Protein 1SFK (pdb70)

B-factor: mean 66.4, std 10.7, range [40.98, 167.98]

InterPro domains:
  IPR000069 Envelope glycoprotein M, flavivirus [PF01004] (218-290)
  IPR000208 RNA-directed RNA polymerase, fingers/palm subdomains, flavivirus [PF00972] (2781-3233)
  IPR000336 Flavivirus/Alphavirus glycoprotein, immunoglobulin-like domain superfamily [G3DSA:2.60.40.350] (588-696)
  IPR000404 Flavivirus non-structural protein NS4A [PF01350] (2130-2271)
  IPR000487 Non-structural protein NS2B, flavivirus [PF01002] (1380-1499)
  IPR000487 Non-structural protein NS2B, flavivirus [PS51527] (1375-1506)
  IPR000752 Flavivirus non-structural protein NS2A [PF01005] (1155-1308)
  IPR001122 Capsid protein C, flavivirus [PF01003] (6-122)
  IPR001157 Non-structural protein NS1, flavivirus [PF00948] (794-1143)
  IPR001528 Flavivirus non-structural protein NS4B [PF01349] (2274-2519)
  IPR001650 Helicase, C-terminal domain-like [PS51194] (1853-2018)
  IPR001650 Helicase, C-terminal domain-like [SM00490] (1875-1971)
  IPR001850 Non-structural protein NS3, peptidase S7, flavivirus [PF00949] (1523-1672)
  IPR001850 Non-structural protein NS3, peptidase S7, flavivirus [PS51528] (1506-1683)
  IPR002535 Flavivirus polyprotein propeptide [PF01570] (133-214)
  IPR002877 Ribosomal RNA methyltransferase, FtsJ domain [PF01728] (2583-2752)
  IPR007094 RNA-directed RNA polymerase, catalytic domain [PS50507] (3058-3210)
  IPR009003 Peptidase S1, PA clan [SSF50494] (1510-1676)
  IPR011492 Non-structural protein NS3-like, DEAD-box helicase, flavivirus [PF07652] (1690-1836)
  IPR011998 Envelope glycoprotein E, central and dimerisation domain, flavivirus [PF00869] (293-589)

Nearest PDB structures (foldseek):
  1sfk-assembly1_A  TM=1.014E+00  e=2.640E-11  Kunjin virus (STRAIN MRM61C)
  1sfk-assembly2_H  TM=1.017E+00  e=3.476E-07  Kunjin virus (STRAIN MRM61C)
  6vg5-assembly1_A-2  TM=9.474E-01  e=3.104E-04  dengue virus type 2
  6vso-assembly3_F  TM=9.307E-01  e=4.345E-04  dengue virus type 2
  5z0v-assembly2_C  TM=9.403E-01  e=5.316E-04  Escherichia coli BL21(DE3)

Structure (mmCIF, N/CA/C/O backbone):
data_1SFK
#
_entry.id   1SFK
#
_cell.length_a   85.655
_cell.length_b   85.655
_cell.length_c   214.384
_cell.angle_alpha   90.00
_cell.angle_beta   90.00
_cell.angle_gamma   90.00
#
_symmetry.space_group_name_H-M   'I 41'
#
loop_
_entity.id
_entity.type
_entity.pdbx_description
1 polymer 'Core protein'
2 non-polymer 'CALCIUM ION'
3 non-polymer 'CHLORIDE ION'
4 non-polymer 'PHOSPHATE ION'
5 non-polymer 'TETRAETHYLENE GLYCOL'
6 water water
#
loop_
_atom_site.group_PDB
_atom_site.id
_atom_site.type_symbol
_atom_site.label_atom_id
_atom_site.label_alt_id
_atom_site.label_comp_id
_atom_site.label_asym_id
_atom_site.label_entity_id
_atom_site.label_seq_id
_atom_site.pdbx_PDB_ins_code
_atom_site.Cartn_x
_atom_site.Cartn_y
_atom_site.Cartn_z
_atom_site.occupancy
_atom_site.B_iso_or_equiv
_atom_site.auth_seq_id
_atom_site.auth_comp_id
_atom_site.auth_asym_id
_atom_site.auth_atom_id
_atom_site.pdbx_PDB_model_num
ATOM 1 N N . LEU A 1 3 ? -8.413 51.760 72.777 1.00 67.53 24 LEU A N 1
ATOM 2 C CA . LEU A 1 3 ? -7.495 52.458 73.734 1.00 67.50 24 LEU A CA 1
ATOM 3 C C . LEU A 1 3 ? -6.024 52.534 73.278 1.00 67.20 24 LEU A C 1
ATOM 4 O O . LEU A 1 3 ? -5.488 51.608 72.650 1.00 67.18 24 LEU A O 1
ATOM 9 N N . SER A 1 4 ? -5.396 53.667 73.601 1.00 66.65 25 SER A N 1
ATOM 10 C CA . SER A 1 4 ? -3.957 53.872 73.441 1.00 65.62 25 SER A CA 1
ATOM 11 C C . SER A 1 4 ? -3.164 52.953 74.379 1.00 64.95 25 SER A C 1
ATOM 12 O O . SER A 1 4 ? -1.957 52.738 74.152 1.00 64.67 25 SER A O 1
ATOM 15 N N . LEU A 1 5 ? -3.837 52.428 75.422 1.00 63.62 26 LEU A N 1
ATOM 16 C CA . LEU A 1 5 ? -3.256 51.397 76.265 1.00 62.40 26 LEU A CA 1
ATOM 17 C C . LEU A 1 5 ? -3.143 50.125 75.459 1.00 62.18 26 LEU A C 1
ATOM 18 O O . LEU A 1 5 ? -2.061 49.547 75.370 1.00 62.29 26 LEU A O 1
ATOM 23 N N . THR A 1 6 ? -4.244 49.696 74.848 1.00 61.72 27 THR A N 1
ATOM 24 C CA . THR A 1 6 ? -4.175 48.599 73.881 1.00 61.30 27 THR A CA 1
ATOM 25 C C . THR A 1 6 ? -3.007 48.839 72.902 1.00 61.25 27 THR A C 1
ATOM 26 O O . THR A 1 6 ? -2.197 47.947 72.675 1.00 61.11 27 THR A O 1
ATOM 30 N N . GLY A 1 7 ? -2.903 50.062 72.377 1.00 61.44 28 GLY A N 1
ATOM 31 C CA . GLY A 1 7 ? -1.823 50.467 71.484 1.00 61.40 28 GLY A CA 1
ATOM 32 C C . GLY A 1 7 ? -0.423 50.632 72.075 1.00 61.57 28 GLY A C 1
ATOM 33 O O . GLY A 1 7 ? 0.565 50.488 71.343 1.00 61.38 28 GLY A O 1
ATOM 34 N N . LEU A 1 8 ? -0.309 50.961 73.367 1.00 61.67 29 LEU A N 1
ATOM 35 C CA . LEU A 1 8 ? 1.015 50.991 73.998 1.00 62.00 29 LEU A CA 1
ATOM 36 C C . LEU A 1 8 ? 1.522 49.554 73.988 1.00 62.33 29 LEU A C 1
ATOM 37 O O . LEU A 1 8 ? 2.481 49.236 73.282 1.00 62.39 29 LEU A O 1
ATOM 42 N N . LYS A 1 9 ? 0.834 48.686 74.731 1.00 62.64 30 LYS A N 1
ATOM 43 C CA . LYS A 1 9 ? 1.215 47.284 74.872 1.00 62.78 30 LYS A CA 1
ATOM 44 C C . LYS A 1 9 ? 1.646 46.686 73.543 1.00 63.09 30 LYS A C 1
ATOM 45 O O . LYS A 1 9 ? 2.663 45.999 73.479 1.00 63.20 30 LYS A O 1
ATOM 51 N N . ARG A 1 10 ? 0.887 46.972 72.485 1.00 63.45 31 ARG A N 1
ATOM 52 C CA . ARG A 1 10 ? 1.199 46.438 71.164 1.00 63.89 31 ARG A CA 1
ATOM 53 C C . ARG A 1 10 ? 2.630 46.788 70.749 1.00 64.25 31 ARG A C 1
ATOM 54 O O . ARG A 1 10 ? 3.456 45.892 70.460 1.00 64.02 31 ARG A O 1
ATOM 62 N N . ALA A 1 11 ? 2.900 48.096 70.739 1.00 64.45 32 ALA A N 1
ATOM 63 C CA . ALA A 1 11 ? 4.247 48.637 70.577 1.00 64.64 32 ALA A CA 1
ATOM 64 C C . ALA A 1 11 ? 5.289 47.857 71.391 1.00 64.50 32 ALA A C 1
ATOM 65 O O . ALA A 1 11 ? 6.347 47.501 70.875 1.00 64.53 32 ALA A O 1
ATOM 67 N N . MET A 1 12 ? 4.972 47.605 72.646 1.00 64.30 33 MET A N 1
ATOM 68 C CA . MET A 1 12 ? 5.940 46.978 73.553 1.00 64.76 33 MET A CA 1
ATOM 69 C C . MET A 1 12 ? 6.266 45.518 73.202 1.00 64.44 33 MET A C 1
ATOM 70 O O . MET A 1 12 ? 7.423 45.088 73.329 1.00 64.63 33 MET A O 1
ATOM 75 N N . LEU A 1 13 ? 5.264 44.757 72.762 1.00 63.65 34 LEU A N 1
ATOM 76 C CA . LEU A 1 13 ? 5.511 43.381 72.343 1.00 62.63 34 LEU A CA 1
ATOM 77 C C . LEU A 1 13 ? 6.242 43.450 71.019 1.00 62.36 34 LEU A C 1
ATOM 78 O O . LEU A 1 13 ? 7.237 42.763 70.808 1.00 61.87 34 LEU A O 1
ATOM 83 N N . SER A 1 14 ? 5.738 44.333 70.156 1.00 62.26 35 SER A N 1
ATOM 84 C CA . SER A 1 14 ? 6.274 44.569 68.819 1.00 62.02 35 SER A CA 1
ATOM 85 C C . SER A 1 14 ? 7.768 44.901 68.781 1.00 61.84 35 SER A C 1
ATOM 86 O O . SER A 1 14 ? 8.444 44.592 67.801 1.00 61.44 35 SER A O 1
ATOM 89 N N . LEU A 1 15 ? 8.281 45.524 69.838 1.00 62.08 36 LEU A N 1
ATOM 90 C CA . LEU A 1 15 ? 9.708 45.813 69.909 1.00 62.35 36 LEU A CA 1
ATOM 91 C C . LEU A 1 15 ? 10.479 44.730 70.645 1.00 63.09 36 LEU A C 1
ATOM 92 O O . LEU A 1 15 ? 11.703 44.664 70.550 1.00 62.77 36 LEU A O 1
ATOM 97 N N . ILE A 1 16 ? 9.751 43.870 71.358 1.00 64.28 37 ILE A N 1
ATOM 98 C CA . ILE A 1 16 ? 10.360 42.718 72.028 1.00 65.49 37 ILE A CA 1
ATOM 99 C C . ILE A 1 16 ? 10.639 41.615 70.997 1.00 66.34 37 ILE A C 1
ATOM 100 O O . ILE A 1 16 ? 11.806 41.284 70.744 1.00 66.30 37 ILE A O 1
ATOM 105 N N . ASP A 1 17 ? 9.574 41.059 70.416 1.00 67.55 38 ASP A N 1
ATOM 106 C CA . ASP A 1 17 ? 9.688 40.263 69.199 1.00 68.92 38 ASP A CA 1
ATOM 107 C C . ASP A 1 17 ? 9.511 41.222 68.051 1.00 70.49 38 ASP A C 1
ATOM 108 O O . ASP A 1 17 ? 8.912 42.273 68.213 1.00 71.13 38 ASP A O 1
ATOM 113 N N . GLY A 1 18 ? 10.032 40.890 66.886 1.00 72.28 39 GLY A N 1
ATOM 114 C CA . GLY A 1 18 ? 9.848 41.770 65.753 1.00 74.48 39 GLY A CA 1
ATOM 115 C C . GLY A 1 18 ? 8.471 41.557 65.185 1.00 76.05 39 GLY A C 1
ATOM 116 O O . GLY A 1 18 ? 8.159 42.059 64.119 1.00 76.18 39 GLY A O 1
ATOM 117 N N . ARG A 1 19 ? 7.631 40.806 65.881 1.00 78.54 40 ARG A N 1
ATOM 118 C CA . ARG A 1 19 ? 6.398 40.446 65.225 1.00 79.19 40 ARG A CA 1
ATOM 119 C C . ARG A 1 19 ? 5.262 41.449 65.433 1.00 77.99 40 ARG A C 1
ATOM 120 O O . ARG A 1 19 ? 5.463 42.511 66.036 1.00 79.52 40 ARG A O 1
ATOM 128 N N . GLY A 1 20 ? 4.087 41.150 64.888 1.00 74.75 41 GLY A N 1
ATOM 129 C CA . GLY A 1 20 ? 2.995 42.099 64.947 1.00 70.69 41 GLY A CA 1
ATOM 130 C C . GLY A 1 20 ? 2.853 42.936 63.685 1.00 68.31 41 GLY A C 1
ATOM 131 O O . GLY A 1 20 ? 3.647 42.765 62.766 1.00 67.66 41 GLY A O 1
ATOM 132 N N . PRO A 1 21 ? 1.865 43.843 63.638 1.00 66.76 42 PRO A N 1
ATOM 133 C CA . PRO A 1 21 ? 1.449 44.502 62.399 1.00 65.74 42 PRO A CA 1
ATOM 134 C C . PRO A 1 21 ? 2.568 45.188 61.645 1.00 65.26 42 PRO A C 1
ATOM 135 O O . PRO A 1 21 ? 3.339 45.966 62.200 1.00 64.60 42 PRO A O 1
ATOM 139 N N . THR A 1 22 ? 2.619 44.890 60.354 1.00 65.16 43 THR A N 1
ATOM 140 C CA . THR A 1 22 ? 3.625 45.423 59.444 1.00 65.06 43 THR A CA 1
ATOM 141 C C . THR A 1 22 ? 3.834 46.925 59.642 1.00 64.88 43 THR A C 1
ATOM 142 O O . THR A 1 22 ? 4.964 47.383 59.848 1.00 64.89 43 THR A O 1
ATOM 146 N N . ARG A 1 23 ? 2.738 47.677 59.623 1.00 64.80 44 ARG A N 1
ATOM 147 C CA . ARG A 1 23 ? 2.836 49.132 59.682 1.00 65.06 44 ARG A CA 1
ATOM 148 C C . ARG A 1 23 ? 3.274 49.637 61.066 1.00 64.90 44 ARG A C 1
ATOM 149 O O . ARG A 1 23 ? 4.006 50.618 61.185 1.00 64.78 44 ARG A O 1
ATOM 157 N N . PHE A 1 24 ? 2.817 48.960 62.103 1.00 64.86 45 PHE A N 1
ATOM 158 C CA . PHE A 1 24 ? 3.242 49.261 63.453 1.00 64.82 45 PHE A CA 1
ATOM 159 C C . PHE A 1 24 ? 4.783 49.113 63.619 1.00 65.00 45 PHE A C 1
ATOM 160 O O . PHE A 1 24 ? 5.428 50.023 64.163 1.00 64.89 45 PHE A O 1
ATOM 168 N N . VAL A 1 25 ? 5.358 47.985 63.148 1.00 64.75 46 VAL A N 1
ATOM 169 C CA . VAL A 1 25 ? 6.811 47.760 63.198 1.00 64.49 46 VAL A CA 1
ATOM 170 C C . VAL A 1 25 ? 7.561 48.821 62.398 1.00 64.68 46 VAL A C 1
ATOM 171 O O . VAL A 1 25 ? 8.619 49.316 62.823 1.00 64.89 46 VAL A O 1
ATOM 175 N N . LEU A 1 26 ? 7.020 49.156 61.230 1.00 64.57 47 LEU A N 1
ATOM 176 C CA . LEU A 1 26 ? 7.544 50.269 60.438 1.00 64.45 47 LEU A CA 1
ATOM 177 C C . LEU A 1 26 ? 7.388 51.626 61.166 1.00 64.42 47 LEU A C 1
ATOM 178 O O . LEU A 1 26 ? 8.338 52.399 61.240 1.00 64.40 47 LEU A O 1
ATOM 183 N N . ALA A 1 27 ? 6.218 51.897 61.735 1.00 64.46 48 ALA A N 1
ATOM 184 C CA . ALA A 1 27 ? 6.030 53.110 62.545 1.00 64.66 48 ALA A CA 1
ATOM 185 C C . ALA A 1 27 ? 7.099 53.199 63.642 1.00 64.86 48 ALA A C 1
ATOM 186 O O . ALA A 1 27 ? 7.710 54.260 63.857 1.00 65.01 48 ALA A O 1
ATOM 188 N N . LEU A 1 28 ? 7.316 52.069 64.319 1.00 64.88 49 LEU A N 1
ATOM 189 C CA . LEU A 1 28 ? 8.334 51.932 65.364 1.00 64.73 49 LEU A CA 1
ATOM 190 C C . LEU A 1 28 ? 9.712 52.300 64.806 1.00 64.74 49 LEU A C 1
ATOM 191 O O . LEU A 1 28 ? 10.461 53.081 65.398 1.00 64.62 49 LEU A O 1
ATOM 196 N N . LEU A 1 29 ? 10.028 51.732 63.649 1.00 64.64 50 LEU A N 1
ATOM 197 C CA . LEU A 1 29 ? 11.289 52.008 63.011 1.00 64.80 50 LEU A CA 1
ATOM 198 C C . LEU A 1 29 ? 11.466 53.500 62.733 1.00 64.91 50 LEU A C 1
ATOM 199 O O . LEU A 1 29 ? 12.516 54.068 63.053 1.00 65.04 50 LEU A O 1
ATOM 204 N N . ALA A 1 30 ? 10.444 54.128 62.150 1.00 64.92 51 ALA A N 1
ATOM 205 C CA . ALA A 1 30 ? 10.459 55.573 61.888 1.00 64.74 51 ALA A CA 1
ATOM 206 C C . ALA A 1 30 ? 10.732 56.332 63.182 1.00 64.76 51 ALA A C 1
ATOM 207 O O . ALA A 1 30 ? 11.577 57.227 63.195 1.00 64.93 51 ALA A O 1
ATOM 209 N N . PHE A 1 31 ? 10.047 55.952 64.266 1.00 64.53 52 PHE A N 1
ATOM 210 C CA . PHE A 1 31 ? 10.223 56.625 65.549 1.00 64.38 52 PHE A CA 1
ATOM 211 C C . PHE A 1 31 ? 11.618 56.411 66.108 1.00 64.34 52 PHE A C 1
ATOM 212 O O . PHE A 1 31 ? 12.173 57.300 66.738 1.00 64.25 52 PHE A O 1
ATOM 220 N N . PHE A 1 32 ? 12.175 55.230 65.880 1.00 64.51 53 PHE A N 1
ATOM 221 C CA . PHE A 1 32 ? 13.516 54.918 66.360 1.00 64.74 53 PHE A CA 1
ATOM 222 C C . PHE A 1 32 ? 14.562 55.704 65.579 1.00 64.77 53 PHE A C 1
ATOM 223 O O . PHE A 1 32 ? 15.698 55.860 66.019 1.00 64.83 53 PHE A O 1
ATOM 231 N N . ARG A 1 33 ? 14.158 56.205 64.416 1.00 64.72 54 ARG A N 1
ATOM 232 C CA . ARG A 1 33 ? 15.015 57.029 63.582 1.00 64.69 54 ARG A CA 1
ATOM 233 C C . ARG A 1 33 ? 14.806 58.514 63.909 1.00 64.42 54 ARG A C 1
ATOM 234 O O . ARG A 1 33 ? 15.774 59.277 63.984 1.00 64.35 54 ARG A O 1
ATOM 242 N N . PHE A 1 34 ? 13.545 58.914 64.108 1.00 64.34 55 PHE A N 1
ATOM 243 C CA . PHE A 1 34 ? 13.196 60.304 64.444 1.00 64.19 55 PHE A CA 1
ATOM 244 C C . PHE A 1 34 ? 13.932 60.732 65.700 1.00 64.58 55 PHE A C 1
ATOM 245 O O . PHE A 1 34 ? 14.643 61.743 65.707 1.00 64.68 55 PHE A O 1
ATOM 253 N N . THR A 1 35 ? 13.711 59.963 66.768 1.00 64.86 56 THR A N 1
ATOM 254 C CA . THR A 1 35 ? 14.527 59.977 67.971 1.00 64.85 56 THR A CA 1
ATOM 255 C C . THR A 1 35 ? 15.813 59.255 67.620 1.00 64.99 56 THR A C 1
ATOM 256 O O . THR A 1 35 ? 15.776 58.216 66.956 1.00 65.29 56 THR A O 1
ATOM 260 N N . ALA A 1 36 ? 16.950 59.789 68.053 1.00 64.85 57 ALA A N 1
ATOM 261 C CA . ALA A 1 36 ? 18.236 59.176 67.720 1.00 64.62 57 ALA A CA 1
ATOM 262 C C . ALA A 1 36 ? 18.488 57.914 68.536 1.00 64.63 57 ALA A C 1
ATOM 263 O O . ALA A 1 36 ? 19.451 57.850 69.281 1.00 64.89 57 ALA A O 1
ATOM 265 N N . ILE A 1 37 ? 17.618 56.916 68.389 1.00 64.62 58 ILE A N 1
ATOM 266 C CA . ILE A 1 37 ? 17.711 55.669 69.159 1.00 64.56 58 ILE A CA 1
ATOM 267 C C . ILE A 1 37 ? 17.963 54.448 68.246 1.00 64.57 58 ILE A C 1
ATOM 268 O O . ILE A 1 37 ? 17.317 54.285 67.202 1.00 64.65 58 ILE A O 1
ATOM 273 N N . ALA A 1 38 ? 18.918 53.607 68.646 1.00 64.54 59 ALA A N 1
ATOM 274 C CA . ALA A 1 38 ? 19.231 52.366 67.932 1.00 64.49 59 ALA A CA 1
ATOM 275 C C . ALA A 1 38 ? 18.133 51.309 68.133 1.00 64.51 59 ALA A C 1
ATOM 276 O O . ALA A 1 38 ? 17.914 50.853 69.255 1.00 64.73 59 ALA A O 1
ATOM 278 N N . PRO A 1 39 ? 17.461 50.905 67.059 1.00 64.40 60 PRO A N 1
ATOM 279 C CA . PRO A 1 39 ? 16.309 49.999 67.154 1.00 64.37 60 PRO A CA 1
ATOM 280 C C . PRO A 1 39 ? 16.677 48.603 67.607 1.00 64.47 60 PRO A C 1
ATOM 281 O O . PRO A 1 39 ? 17.811 48.185 67.391 1.00 64.71 60 PRO A O 1
ATOM 285 N N . THR A 1 40 ? 15.736 47.891 68.218 1.00 64.51 61 THR A N 1
ATOM 286 C CA . THR A 1 40 ? 15.997 46.530 68.705 1.00 64.70 61 THR A CA 1
ATOM 287 C C . THR A 1 40 ? 16.247 45.554 67.564 1.00 64.62 61 THR A C 1
ATOM 288 O O . THR A 1 40 ? 15.631 45.669 66.505 1.00 64.57 61 THR A O 1
ATOM 292 N N . ARG A 1 41 ? 17.149 44.596 67.782 1.00 64.72 62 ARG A N 1
ATOM 293 C CA . ARG A 1 41 ? 17.478 43.627 66.740 1.00 64.79 62 ARG A CA 1
ATOM 294 C C . ARG A 1 41 ? 16.210 43.028 66.120 1.00 64.88 62 ARG A C 1
ATOM 295 O O . ARG A 1 41 ? 16.131 42.873 64.906 1.00 65.01 62 ARG A O 1
ATOM 303 N N . ALA A 1 42 ? 15.203 42.749 66.941 1.00 64.77 63 ALA A N 1
ATOM 304 C CA . ALA A 1 42 ? 13.974 42.136 66.458 1.00 64.60 63 ALA A CA 1
ATOM 305 C C . ALA A 1 42 ? 13.228 43.034 65.475 1.00 64.51 63 ALA A C 1
ATOM 306 O O . ALA A 1 42 ? 12.567 42.547 64.559 1.00 64.53 63 ALA A O 1
ATOM 308 N N . VAL A 1 43 ? 13.350 44.342 65.670 1.00 64.51 64 VAL A N 1
ATOM 309 C CA . VAL A 1 43 ? 12.665 45.339 64.844 1.00 64.33 64 VAL A CA 1
ATOM 310 C C . VAL A 1 43 ? 13.444 45.520 63.555 1.00 64.41 64 VAL A C 1
ATOM 311 O O . VAL A 1 43 ? 12.874 45.545 62.460 1.00 64.43 64 VAL A O 1
ATOM 315 N N . LEU A 1 44 ? 14.759 45.626 63.704 1.00 64.40 65 LEU A N 1
ATOM 316 C CA . LEU A 1 44 ? 15.651 45.746 62.573 1.00 64.47 65 LEU A CA 1
ATOM 317 C C . LEU A 1 44 ? 15.534 44.499 61.687 1.00 64.57 65 LEU A C 1
ATOM 318 O O . LEU A 1 44 ? 15.459 44.612 60.464 1.00 64.53 65 LEU A O 1
ATOM 323 N N . ASP A 1 45 ? 15.486 43.320 62.310 1.00 64.73 66 ASP A N 1
ATOM 324 C CA . ASP A 1 45 ? 15.373 42.050 61.589 1.00 64.89 66 ASP A CA 1
ATOM 325 C C . ASP A 1 45 ? 14.173 42.024 60.667 1.00 64.81 66 ASP A C 1
ATOM 326 O O . ASP A 1 45 ? 14.202 41.411 59.606 1.00 64.94 66 ASP A O 1
ATOM 331 N N . ARG A 1 46 ? 13.119 42.700 61.085 1.00 64.69 67 ARG A N 1
ATOM 332 C CA . ARG A 1 46 ? 11.874 42.704 60.351 1.00 64.74 67 ARG A CA 1
ATOM 333 C C . ARG A 1 46 ? 11.940 43.648 59.158 1.00 64.77 67 ARG A C 1
ATOM 334 O O . ARG A 1 46 ? 11.403 43.345 58.092 1.00 64.84 67 ARG A O 1
ATOM 342 N N . TRP A 1 47 ? 12.590 44.794 59.359 1.00 64.73 68 TRP A N 1
ATOM 343 C CA . TRP A 1 47 ? 12.801 45.807 58.318 1.00 64.55 68 TRP A CA 1
ATOM 344 C C . TRP A 1 47 ? 13.558 45.261 57.081 1.00 64.55 68 TRP A C 1
ATOM 345 O O . TRP A 1 47 ? 13.501 45.831 55.990 1.00 64.52 68 TRP A O 1
ATOM 356 N N . ARG A 1 48 ? 14.241 44.137 57.247 1.00 64.60 69 ARG A N 1
ATOM 357 C CA . ARG A 1 48 ? 14.935 43.517 56.128 1.00 64.69 69 ARG A CA 1
ATOM 358 C C . ARG A 1 48 ? 14.048 42.491 55.413 1.00 64.62 69 ARG A C 1
ATOM 359 O O . ARG A 1 48 ? 14.375 42.033 54.315 1.00 64.62 69 ARG A O 1
ATOM 367 N N . SER A 1 49 ? 12.921 42.153 56.033 1.00 64.59 70 SER A N 1
ATOM 368 C CA . SER A 1 49 ? 12.049 41.085 55.551 1.00 64.57 70 SER A CA 1
ATOM 369 C C . SER A 1 49 ? 10.756 41.574 54.922 1.00 64.68 70 SER A C 1
ATOM 370 O O . SER A 1 49 ? 10.188 40.882 54.077 1.00 64.70 70 SER A O 1
ATOM 373 N N . VAL A 1 50 ? 10.287 42.747 55.352 1.00 64.78 71 VAL A N 1
ATOM 374 C CA . VAL A 1 50 ? 9.001 43.291 54.926 1.00 64.74 71 VAL A CA 1
ATOM 375 C C . VAL A 1 50 ? 8.856 43.357 53.403 1.00 64.83 71 VAL A C 1
ATOM 376 O O . VAL A 1 50 ? 9.825 43.622 52.685 1.00 64.94 71 VAL A O 1
ATOM 380 N N . ASN A 1 51 ? 7.653 43.066 52.913 1.00 64.91 72 ASN A N 1
ATOM 381 C CA . ASN A 1 51 ? 7.410 43.122 51.472 1.00 64.94 72 ASN A CA 1
ATOM 382 C C . ASN A 1 51 ? 7.588 44.548 50.917 1.00 64.92 72 ASN A C 1
ATOM 383 O O . ASN A 1 51 ? 6.923 45.507 51.359 1.00 64.80 72 ASN A O 1
ATOM 388 N N . LYS A 1 52 ? 8.503 44.668 49.953 1.00 64.81 73 LYS A N 1
ATOM 389 C CA . LYS A 1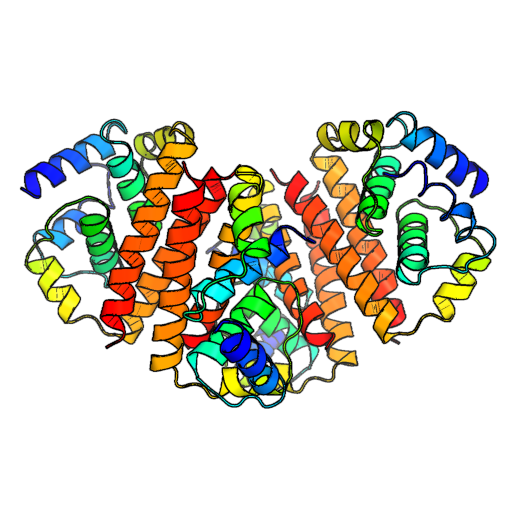 52 ? 8.866 45.955 49.355 1.00 64.74 73 LYS A CA 1
ATOM 390 C C . LYS A 1 52 ? 7.644 46.827 49.068 1.00 64.74 73 LYS A C 1
ATOM 391 O O . LYS A 1 52 ? 7.574 47.985 49.508 1.00 64.66 73 LYS A O 1
ATOM 397 N N . GLN A 1 53 ? 6.681 46.249 48.352 1.00 64.80 74 GLN A N 1
ATOM 398 C CA . GLN A 1 53 ? 5.462 46.937 47.960 1.00 64.87 74 GLN A CA 1
ATOM 399 C C . GLN A 1 53 ? 4.659 47.467 49.150 1.00 64.76 74 GLN A C 1
ATOM 400 O O . GLN A 1 53 ? 4.338 48.648 49.194 1.00 64.87 74 GLN A O 1
ATOM 406 N N . THR A 1 54 ? 4.366 46.600 50.116 1.00 64.61 75 THR A N 1
ATOM 407 C CA . THR A 1 54 ? 3.657 46.986 51.334 1.00 64.40 75 THR A CA 1
ATOM 408 C C . THR A 1 54 ? 4.467 47.964 52.189 1.00 64.28 75 THR A C 1
ATOM 409 O O . THR A 1 54 ? 3.931 48.930 52.727 1.00 64.33 75 THR A O 1
ATOM 413 N N . ALA A 1 55 ? 5.764 47.716 52.307 1.00 64.26 76 ALA A N 1
ATOM 414 C CA . ALA A 1 55 ? 6.644 48.586 53.079 1.00 64.22 76 ALA A CA 1
ATOM 415 C C . ALA A 1 55 ? 6.597 50.020 52.552 1.00 64.27 76 ALA A C 1
ATOM 416 O O . ALA A 1 55 ? 6.578 50.975 53.328 1.00 64.07 76 ALA A O 1
ATOM 418 N N . MET A 1 56 ? 6.559 50.156 51.227 1.00 64.49 77 MET A N 1
ATOM 419 C CA . MET A 1 56 ? 6.487 51.470 50.609 1.00 64.63 77 MET A CA 1
ATOM 420 C C . MET A 1 56 ? 5.120 52.115 50.838 1.00 64.52 77 MET A C 1
ATOM 421 O O . MET A 1 56 ? 5.044 53.272 51.219 1.00 64.60 77 MET A O 1
ATOM 426 N N . LYS A 1 57 ? 4.053 51.356 50.635 1.00 64.37 78 LYS A N 1
ATOM 427 C CA . LYS A 1 57 ? 2.705 51.818 50.918 1.00 64.34 78 LYS A CA 1
ATOM 428 C C . LYS A 1 57 ? 2.666 52.535 52.254 1.00 64.29 78 LYS A C 1
ATOM 429 O O . LYS A 1 57 ? 2.192 53.652 52.355 1.00 64.29 78 LYS A O 1
ATOM 435 N N . HIS A 1 58 ? 3.203 51.895 53.276 1.00 64.35 79 HIS A N 1
ATOM 436 C CA . HIS A 1 58 ? 3.105 52.425 54.621 1.00 64.57 79 HIS A CA 1
ATOM 437 C C . HIS A 1 58 ? 3.985 53.644 54.868 1.00 64.76 79 HIS A C 1
ATOM 438 O O . HIS A 1 58 ? 3.495 54.652 55.393 1.00 65.08 79 HIS A O 1
ATOM 445 N N . LEU A 1 59 ? 5.267 53.556 54.498 1.00 64.64 80 LEU A N 1
ATOM 446 C CA . LEU A 1 59 ? 6.200 54.672 54.645 1.00 64.46 80 LEU A CA 1
ATOM 447 C C . LEU A 1 59 ? 5.654 55.925 53.939 1.00 64.58 80 LEU A C 1
ATOM 448 O O . LEU A 1 59 ? 5.846 57.051 54.401 1.00 64.76 80 LEU A O 1
ATOM 453 N N . LEU A 1 60 ? 4.952 55.720 52.830 1.00 64.39 81 LEU A N 1
ATOM 454 C CA . LEU A 1 60 ? 4.438 56.830 52.062 1.00 64.25 81 LEU A CA 1
ATOM 455 C C . LEU A 1 60 ? 3.327 57.530 52.821 1.00 64.51 81 LEU A C 1
ATOM 456 O O . LEU A 1 60 ? 3.192 58.758 52.744 1.00 64.72 81 LEU A O 1
ATOM 461 N N . SER A 1 61 ? 2.530 56.765 53.560 1.00 64.68 82 SER A N 1
ATOM 462 C CA . SER A 1 61 ? 1.431 57.401 54.282 1.00 65.01 82 SER A CA 1
ATOM 463 C C . SER A 1 61 ? 1.947 58.054 55.550 1.00 64.83 82 SER A C 1
ATOM 464 O O . SER A 1 61 ? 1.343 59.024 56.032 1.00 64.82 82 SER A O 1
ATOM 467 N N . PHE A 1 62 ? 3.076 57.564 56.059 1.00 64.48 83 PHE A N 1
ATOM 468 C CA . PHE A 1 62 ? 3.741 58.240 57.163 1.00 64.52 83 PHE A CA 1
ATOM 469 C C . PHE A 1 62 ? 4.161 59.632 56.704 1.00 64.56 83 PHE A C 1
ATOM 470 O O . PHE A 1 62 ? 3.855 60.645 57.357 1.00 64.50 83 PHE A O 1
ATOM 478 N N . LYS A 1 63 ? 4.836 59.669 55.558 1.00 64.46 84 LYS A N 1
ATOM 479 C CA . LYS A 1 63 ? 5.189 60.913 54.906 1.00 64.62 84 LYS A CA 1
ATOM 480 C C . LYS A 1 63 ? 3.974 61.859 54.843 1.00 64.75 84 LYS A C 1
ATOM 481 O O . LYS A 1 63 ? 4.081 63.071 55.122 1.00 64.84 84 LYS A O 1
ATOM 487 N N . LYS A 1 64 ? 2.823 61.290 54.493 1.00 64.60 85 LYS A N 1
ATOM 488 C CA . LYS A 1 64 ? 1.606 62.061 54.377 1.00 64.77 85 LYS A CA 1
ATOM 489 C C . LYS A 1 64 ? 1.233 62.620 55.729 1.00 64.77 85 LYS A C 1
ATOM 490 O O . LYS A 1 64 ? 0.880 63.796 55.836 1.00 64.65 85 LYS A O 1
ATOM 496 N N . GLU A 1 65 ? 1.316 61.777 56.759 1.00 64.81 86 GLU A N 1
ATOM 497 C CA . GLU A 1 65 ? 0.901 62.175 58.100 1.00 64.98 86 GLU A CA 1
ATOM 498 C C . GLU A 1 65 ? 1.762 63.314 58.603 1.00 64.97 86 GLU A C 1
ATOM 499 O O . GLU A 1 65 ? 1.249 64.291 59.157 1.00 64.89 86 GLU A O 1
ATOM 505 N N . LEU A 1 66 ? 3.071 63.189 58.385 1.00 64.99 87 LEU A N 1
ATOM 506 C CA . LEU A 1 66 ? 4.009 64.266 58.701 1.00 65.08 87 LEU A CA 1
ATOM 507 C C . LEU A 1 66 ? 3.621 65.591 58.022 1.00 65.12 87 LEU A C 1
ATOM 508 O O . LEU A 1 66 ? 3.737 66.690 58.590 1.00 65.21 87 LEU A O 1
ATOM 513 N N . GLY A 1 67 ? 3.149 65.468 56.797 1.00 64.93 88 GLY A N 1
ATOM 514 C CA . GLY A 1 67 ? 2.688 66.622 56.070 1.00 64.99 88 GLY A CA 1
ATOM 515 C C . GLY A 1 67 ? 1.570 67.374 56.763 1.00 64.89 88 GLY A C 1
ATOM 516 O O . GLY A 1 67 ? 1.660 68.595 56.897 1.00 64.82 88 GLY A O 1
ATOM 517 N N . THR A 1 68 ? 0.532 66.656 57.207 1.00 64.82 89 THR A N 1
ATOM 518 C CA . THR A 1 68 ? -0.599 67.297 57.890 1.00 64.62 89 THR A CA 1
ATOM 519 C C . THR A 1 68 ? -0.167 67.934 59.210 1.00 64.47 89 THR A C 1
ATOM 520 O O . THR A 1 68 ? -0.749 68.939 59.627 1.00 64.67 89 THR A O 1
ATOM 524 N N . LEU A 1 69 ? 0.878 67.381 59.825 1.00 64.08 90 LEU A N 1
ATOM 525 C CA . LEU A 1 69 ? 1.445 67.946 61.041 1.00 63.96 90 LEU A CA 1
ATOM 526 C C . LEU A 1 69 ? 2.227 69.228 60.727 1.00 64.04 90 LEU A C 1
ATOM 527 O O . LEU A 1 69 ? 2.161 70.223 61.457 1.00 64.10 90 LEU A O 1
ATOM 532 N N . THR A 1 70 ? 2.951 69.200 59.618 1.00 64.02 91 THR A N 1
ATOM 533 C CA . THR A 1 70 ? 3.739 70.332 59.219 1.00 64.00 91 THR A CA 1
ATOM 534 C C . THR A 1 70 ? 2.820 71.490 58.833 1.00 64.48 91 THR A C 1
ATOM 535 O O . THR A 1 70 ? 2.847 72.542 59.483 1.00 64.72 91 THR A O 1
ATOM 539 N N . SER A 1 71 ? 1.969 71.289 57.828 1.00 64.77 92 SER A N 1
ATOM 540 C CA . SER A 1 71 ? 1.063 72.356 57.377 1.00 65.06 92 SER A CA 1
ATOM 541 C C . SER A 1 71 ? 0.184 72.899 58.518 1.00 64.89 92 SER A C 1
ATOM 542 O O . SER A 1 71 ? -0.250 74.057 58.473 1.00 64.96 92 SER A O 1
ATOM 545 N N . ALA A 1 72 ? -0.044 72.068 59.539 1.00 64.68 93 ALA A N 1
ATOM 546 C CA . ALA A 1 72 ? -0.723 72.495 60.754 1.00 64.54 93 ALA A CA 1
ATOM 547 C C . ALA A 1 72 ? 0.066 73.599 61.478 1.00 64.44 93 ALA A C 1
ATOM 548 O O . ALA A 1 72 ? -0.496 74.642 61.838 1.00 64.37 93 ALA A O 1
ATOM 550 N N . ILE A 1 73 ? 1.368 73.378 61.651 1.00 64.26 94 ILE A N 1
ATOM 551 C CA . ILE A 1 73 ? 2.241 74.336 62.326 1.00 64.24 94 ILE A CA 1
ATOM 552 C C . ILE A 1 73 ? 2.551 75.590 61.477 1.00 64.54 94 ILE A C 1
ATOM 553 O O . ILE A 1 73 ? 3.143 76.544 61.969 1.00 64.90 94 ILE A O 1
ATOM 558 N N . ASN A 1 74 ? 2.134 75.609 60.217 1.00 64.57 95 ASN A N 1
ATOM 559 C CA . ASN A 1 74 ? 2.373 76.763 59.354 1.00 64.61 95 ASN A CA 1
ATOM 560 C C . ASN A 1 74 ? 1.505 77.979 59.699 1.00 64.73 95 ASN A C 1
ATOM 561 O O . ASN A 1 74 ? 1.885 79.104 59.406 1.00 64.87 95 ASN A O 1
ATOM 566 N N . ARG A 1 75 ? 0.350 77.753 60.319 1.00 64.87 96 ARG A N 1
ATOM 567 C CA . ARG A 1 75 ? -0.565 78.829 60.725 1.00 65.15 96 ARG A CA 1
ATOM 568 C C . ARG A 1 75 ? 0.085 79.920 61.597 1.00 64.99 96 ARG A C 1
ATOM 569 O O . ARG A 1 75 ? 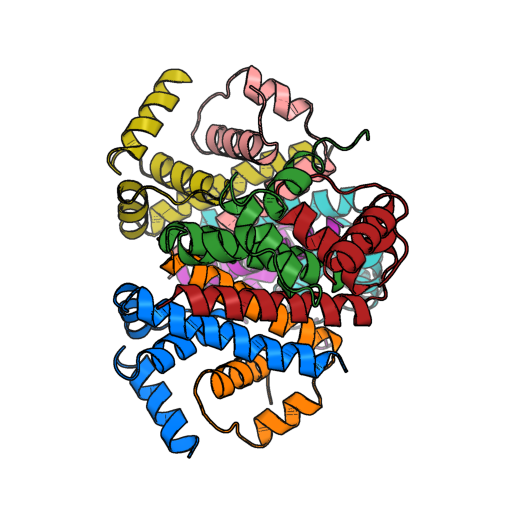-0.093 79.951 62.829 1.00 64.83 96 ARG A O 1
ATOM 577 N N . ARG B 1 19 ? 5.621 65.872 79.336 1.00 80.20 40 ARG B N 1
ATOM 578 C CA . ARG B 1 19 ? 7.000 66.484 79.702 1.00 80.82 40 ARG B CA 1
ATOM 579 C C . ARG B 1 19 ? 8.186 65.893 78.826 1.00 79.02 40 ARG B C 1
ATOM 580 O O . ARG B 1 19 ? 7.936 64.879 78.062 1.00 80.51 40 ARG B O 1
ATOM 588 N N . GLY B 1 20 ? 9.386 66.516 78.874 1.00 75.12 41 GLY B N 1
ATOM 589 C CA . GLY B 1 20 ? 10.576 66.003 78.183 1.00 70.86 41 GLY B CA 1
ATOM 590 C C . GLY B 1 20 ? 10.892 66.577 76.797 1.00 68.31 41 GLY B C 1
ATOM 591 O O . GLY B 1 20 ? 10.165 67.444 76.313 1.00 67.60 41 GLY B O 1
ATOM 592 N N . PRO B 1 21 ? 11.972 66.102 76.162 1.00 66.82 42 PRO B N 1
ATOM 593 C CA . PRO B 1 21 ? 12.476 66.668 74.892 1.00 65.89 42 PRO B CA 1
ATOM 594 C C . PRO B 1 21 ? 11.446 66.964 73.783 1.00 65.38 42 PRO B C 1
ATOM 595 O O . PRO B 1 21 ? 10.683 66.086 73.346 1.00 64.80 42 PRO B O 1
ATOM 599 N N . THR B 1 22 ? 11.464 68.214 73.323 1.00 65.22 43 THR B N 1
ATOM 600 C CA . THR B 1 22 ? 10.572 68.705 72.264 1.00 65.03 43 THR B CA 1
ATOM 601 C C . THR B 1 22 ? 10.449 67.715 71.106 1.00 64.87 43 THR B C 1
ATOM 602 O O . THR B 1 22 ? 9.344 67.366 70.694 1.00 64.91 43 THR B O 1
ATOM 606 N N . ARG B 1 23 ? 11.598 67.270 70.604 1.00 64.82 44 ARG B N 1
ATOM 607 C CA . ARG B 1 23 ? 11.701 66.366 69.464 1.00 64.97 44 ARG B CA 1
ATOM 608 C C . ARG B 1 23 ? 11.060 65.016 69.770 1.00 64.87 44 ARG B C 1
ATOM 609 O O . ARG B 1 23 ? 10.364 64.432 68.924 1.00 64.72 44 ARG B O 1
ATOM 617 N N . PHE B 1 24 ? 11.319 64.535 70.986 1.00 64.75 45 PHE B N 1
ATOM 618 C CA . PHE B 1 24 ? 10.787 63.272 71.438 1.00 64.71 45 PHE B CA 1
ATOM 619 C C . PHE B 1 24 ? 9.261 63.291 71.429 1.00 64.83 45 PHE B C 1
ATOM 620 O O . PHE B 1 24 ? 8.625 62.405 70.850 1.00 64.85 45 PHE B O 1
ATOM 628 N N . VAL B 1 25 ? 8.683 64.317 72.054 1.00 64.70 46 VAL B N 1
ATOM 629 C CA . VAL B 1 25 ? 7.230 64.481 72.129 1.00 64.45 46 VAL B CA 1
ATOM 630 C C . VAL B 1 25 ? 6.621 64.556 70.731 1.00 64.51 46 VAL B C 1
ATOM 631 O O . VAL B 1 25 ? 5.585 63.955 70.452 1.00 64.69 46 VAL B O 1
ATOM 635 N N . LEU B 1 26 ? 7.280 65.293 69.852 1.00 64.42 47 LEU B N 1
ATOM 636 C CA . LEU B 1 26 ? 6.828 65.393 68.478 1.00 64.34 47 LEU B CA 1
ATOM 637 C C . LEU B 1 26 ? 6.947 64.048 67.749 1.00 64.42 47 LEU B C 1
ATOM 638 O O . LEU B 1 26 ? 6.006 63.622 67.071 1.00 64.17 47 LEU B O 1
ATOM 643 N N . ALA B 1 27 ? 8.088 63.376 67.917 1.00 64.58 48 ALA B N 1
ATOM 644 C CA . ALA B 1 27 ? 8.280 62.036 67.368 1.00 64.62 48 ALA B CA 1
ATOM 645 C C . ALA B 1 27 ? 7.152 61.119 67.822 1.00 64.76 48 ALA B C 1
ATOM 646 O O . ALA B 1 27 ? 6.561 60.420 67.006 1.00 65.05 48 ALA B O 1
ATOM 648 N N . LEU B 1 28 ? 6.840 61.162 69.118 1.00 64.77 49 LEU B N 1
ATOM 649 C CA . LEU B 1 28 ? 5.719 60.420 69.704 1.00 64.63 49 LEU B CA 1
ATOM 650 C C . LEU B 1 28 ? 4.442 60.732 68.948 1.00 64.70 49 LEU B C 1
ATOM 651 O O . LEU B 1 28 ? 3.717 59.830 68.540 1.00 64.65 49 LEU B O 1
ATOM 656 N N . LEU B 1 29 ? 4.185 62.024 68.761 1.00 64.71 50 LEU B N 1
ATOM 657 C CA . LEU B 1 29 ? 2.996 62.494 68.067 1.00 64.75 50 LEU B CA 1
ATOM 658 C C . LEU B 1 29 ? 2.916 61.897 66.660 1.00 64.94 50 LEU B C 1
ATOM 659 O O . LEU B 1 29 ? 1.873 61.360 66.261 1.00 64.96 50 LEU B O 1
ATOM 664 N N . ALA B 1 30 ? 4.029 61.983 65.929 1.00 64.90 51 ALA B N 1
ATOM 665 C CA . ALA B 1 30 ? 4.152 61.392 64.605 1.00 64.70 51 ALA B CA 1
ATOM 666 C C . ALA B 1 30 ? 3.780 59.929 64.649 1.00 64.68 51 ALA B C 1
ATOM 667 O O . ALA B 1 30 ? 2.986 59.462 63.850 1.00 65.07 51 ALA B O 1
ATOM 669 N N . PHE B 1 31 ? 4.356 59.209 65.592 1.00 64.35 52 PHE B N 1
ATOM 670 C CA . PHE B 1 31 ? 4.103 57.802 65.724 1.00 64.21 52 PHE B CA 1
ATOM 671 C C . PHE B 1 31 ? 2.613 57.521 66.007 1.00 64.44 52 PHE B C 1
ATOM 672 O O . PHE B 1 31 ? 2.025 56.581 65.452 1.00 64.31 52 PHE B O 1
ATOM 680 N N . PHE B 1 32 ? 2.008 58.360 66.854 1.00 64.68 53 PHE B N 1
ATOM 681 C CA . PHE B 1 32 ? 0.608 58.220 67.248 1.00 64.64 53 PHE B CA 1
ATOM 682 C C . PHE B 1 32 ? -0.285 58.505 66.069 1.00 64.77 53 PHE B C 1
ATOM 683 O O . PHE B 1 32 ? -1.471 58.177 66.113 1.00 65.14 53 PHE B O 1
ATOM 691 N N . ARG B 1 33 ? 0.249 59.160 65.041 1.00 64.51 54 ARG B N 1
ATOM 692 C CA . ARG B 1 33 ? -0.538 59.426 63.857 1.00 64.53 54 ARG B CA 1
ATOM 693 C C . ARG B 1 33 ? -0.294 58.342 62.805 1.00 64.34 54 ARG B C 1
ATOM 694 O O . ARG B 1 33 ? -1.212 57.964 62.087 1.00 64.26 54 ARG B O 1
ATOM 702 N N . PHE B 1 34 ? 0.932 57.822 62.755 1.00 64.41 55 PHE B N 1
ATOM 703 C CA . PHE B 1 34 ? 1.327 56.775 61.807 1.00 64.31 55 PHE B CA 1
ATOM 704 C C . PHE B 1 34 ? 0.575 55.499 62.082 1.00 64.58 55 PHE B C 1
ATOM 705 O O . PHE B 1 34 ? 0.005 54.900 61.178 1.00 64.67 55 PHE B O 1
ATOM 713 N N . THR B 1 35 ? 0.655 55.068 63.341 1.00 64.74 56 THR B N 1
ATOM 714 C CA . THR B 1 35 ? -0.268 54.113 63.952 1.00 64.97 56 THR B CA 1
ATOM 715 C C . THR B 1 35 ? -1.561 54.840 64.151 1.00 65.08 56 THR B C 1
ATOM 716 O O . THR B 1 35 ? -1.518 55.960 64.632 1.00 65.63 56 THR B O 1
ATOM 720 N N . ALA B 1 36 ? -2.709 54.236 63.873 1.00 64.79 57 ALA B N 1
ATOM 721 C CA . ALA B 1 36 ? -3.939 54.989 64.055 1.00 64.56 57 ALA B CA 1
ATOM 722 C C . ALA B 1 36 ? -4.353 55.031 65.533 1.00 64.61 57 ALA B C 1
ATOM 723 O O . ALA B 1 36 ? -5.406 54.514 65.911 1.00 64.96 57 ALA B O 1
ATOM 725 N N . ILE B 1 37 ? -3.506 55.651 66.361 1.00 64.50 58 ILE B N 1
ATOM 726 C CA . ILE B 1 37 ? -3.706 55.746 67.818 1.00 64.50 58 ILE B CA 1
ATOM 727 C C . ILE B 1 37 ? -3.995 57.177 68.259 1.00 64.49 58 ILE B C 1
ATOM 728 O O . ILE B 1 37 ? -3.279 58.104 67.869 1.00 64.51 58 ILE B O 1
ATOM 733 N N . ALA B 1 38 ? -5.012 57.341 69.108 1.00 64.53 59 ALA B N 1
ATOM 734 C CA . ALA B 1 38 ? -5.365 58.636 69.696 1.00 64.42 59 ALA B CA 1
ATOM 735 C C . ALA B 1 38 ? -4.380 59.007 70.813 1.00 64.45 59 ALA B C 1
ATOM 736 O O . ALA B 1 38 ? -4.306 58.292 71.815 1.00 64.52 59 ALA B O 1
ATOM 738 N N . PRO B 1 39 ? -3.654 60.129 70.654 1.00 64.44 60 PRO B N 1
ATOM 739 C CA . PRO B 1 39 ? -2.523 60.476 71.531 1.00 64.38 60 PRO B CA 1
ATOM 740 C C . PRO B 1 39 ? -3.001 60.880 72.909 1.00 64.52 60 PRO B C 1
ATOM 741 O O . PRO B 1 39 ? -4.130 61.365 73.023 1.00 64.72 60 PRO B O 1
ATOM 745 N N . THR B 1 40 ? -2.173 60.698 73.939 1.00 64.62 61 THR B N 1
ATOM 746 C CA . THR B 1 40 ? -2.609 61.040 75.302 1.00 64.73 61 THR B CA 1
ATOM 747 C C . THR B 1 40 ? -2.741 62.541 75.456 1.00 64.62 61 THR B C 1
ATOM 748 O O . THR B 1 40 ? -2.015 63.305 74.815 1.00 64.63 61 THR B O 1
ATOM 752 N N . ARG B 1 41 ? -3.682 62.959 76.295 1.00 64.68 62 ARG B N 1
ATOM 753 C CA . ARG B 1 41 ? -3.931 64.380 76.511 1.00 64.81 62 ARG B CA 1
ATOM 754 C C . ARG B 1 41 ? -2.662 65.187 76.825 1.00 64.82 62 ARG B C 1
ATOM 755 O O . ARG B 1 41 ? -2.503 66.297 76.319 1.00 64.83 62 ARG B O 1
ATOM 763 N N . ALA B 1 42 ? -1.757 64.615 77.623 1.00 64.75 63 ALA B N 1
ATOM 764 C CA . ALA B 1 42 ? -0.474 65.256 77.937 1.00 64.63 63 ALA B CA 1
ATOM 765 C C . ALA B 1 42 ? 0.428 65.474 76.704 1.00 64.56 63 ALA B C 1
ATOM 766 O O . ALA B 1 42 ? 1.177 66.455 76.653 1.00 64.60 63 ALA B O 1
ATOM 768 N N . VAL B 1 43 ? 0.346 64.569 75.723 1.00 64.45 64 VAL B N 1
ATOM 769 C CA . VAL B 1 43 ? 1.084 64.702 74.464 1.00 64.33 64 VAL B CA 1
ATOM 770 C C . VAL B 1 43 ? 0.426 65.739 73.557 1.00 64.40 64 VAL B C 1
ATOM 771 O O . VAL B 1 43 ? 1.097 66.614 73.003 1.00 64.55 64 VAL B O 1
ATOM 775 N N . LEU B 1 44 ? -0.888 65.629 73.403 1.00 64.34 65 LEU B N 1
ATOM 776 C CA . LEU B 1 44 ? -1.666 66.582 72.622 1.00 64.46 65 LEU B CA 1
ATOM 777 C C . LEU B 1 44 ? -1.518 68.012 73.159 1.00 64.54 65 LEU B C 1
ATOM 778 O O . LEU B 1 44 ? -1.323 68.955 72.389 1.00 64.43 65 LEU B O 1
ATOM 783 N N . ASP B 1 45 ? -1.605 68.144 74.485 1.00 64.74 66 ASP B N 1
ATOM 784 C CA . ASP B 1 45 ? -1.427 69.410 75.213 1.00 64.88 66 ASP B CA 1
ATOM 785 C C . ASP B 1 45 ? -0.156 70.150 74.820 1.00 64.83 66 ASP B C 1
ATOM 786 O O . ASP B 1 45 ? -0.139 71.378 74.736 1.00 64.85 66 ASP B O 1
ATOM 791 N N . ARG B 1 46 ? 0.916 69.396 74.612 1.00 64.78 67 ARG B N 1
ATOM 792 C CA . ARG B 1 46 ? 2.205 69.996 74.317 1.00 64.81 67 ARG B CA 1
ATOM 793 C C . ARG B 1 46 ? 2.329 70.396 72.834 1.00 64.78 67 ARG B C 1
ATOM 794 O O . ARG B 1 46 ? 2.966 71.402 72.513 1.00 64.78 67 ARG B O 1
ATOM 802 N N . TRP B 1 47 ? 1.695 69.622 71.955 1.00 64.72 68 TRP B N 1
ATOM 803 C CA . TRP B 1 47 ? 1.608 69.927 70.526 1.00 64.64 68 TRP B CA 1
ATOM 804 C C . TRP B 1 47 ? 1.021 71.309 70.232 1.00 64.65 68 TRP B C 1
ATOM 805 O O . TRP B 1 47 ? 1.289 71.901 69.178 1.00 64.67 68 TRP B O 1
ATOM 816 N N . ARG B 1 48 ? 0.201 71.811 71.151 1.00 64.67 69 ARG B N 1
ATOM 817 C CA . ARG B 1 48 ? -0.400 73.135 70.990 1.00 64.72 69 ARG B CA 1
ATOM 818 C C . ARG B 1 48 ? 0.516 74.245 71.516 1.00 64.64 69 ARG B C 1
ATOM 819 O O . ARG B 1 48 ? 0.275 75.423 71.257 1.00 64.57 69 ARG B O 1
ATOM 827 N N . SER B 1 49 ? 1.575 73.856 72.230 1.00 64.69 70 SER B N 1
ATOM 828 C CA . SER B 1 49 ? 2.454 74.795 72.939 1.00 64.63 70 SER B CA 1
ATOM 829 C C . SER B 1 49 ? 3.836 74.955 72.307 1.00 64.61 70 SER B C 1
ATOM 830 O O . SER B 1 49 ? 4.478 75.985 72.490 1.00 64.57 70 SER B O 1
ATOM 833 N N . VAL B 1 50 ? 4.285 73.928 71.585 1.00 64.67 71 VAL B N 1
ATOM 834 C CA . VAL B 1 50 ? 5.592 73.909 70.911 1.00 64.79 71 VAL B CA 1
ATOM 835 C C . VAL B 1 50 ? 5.913 75.183 70.158 1.00 64.88 71 VAL B C 1
ATOM 836 O O . VAL B 1 50 ? 5.058 75.692 69.432 1.00 65.05 71 VAL B O 1
ATOM 840 N N . ASN B 1 51 ? 7.148 75.670 70.288 1.00 64.85 72 ASN B N 1
ATOM 841 C CA . ASN B 1 51 ? 7.609 76.804 69.489 1.00 64.82 72 ASN B CA 1
ATOM 842 C C . ASN B 1 51 ? 7.515 76.492 67.996 1.00 64.79 72 ASN B C 1
ATOM 843 O O . ASN B 1 51 ? 8.189 75.586 67.507 1.00 64.81 72 ASN B O 1
ATOM 848 N N . LYS B 1 52 ? 6.663 77.243 67.296 1.00 64.71 73 LYS B N 1
ATOM 849 C CA . LYS B 1 52 ? 6.448 77.123 65.847 1.00 64.69 73 LYS B CA 1
ATOM 850 C C . LYS B 1 52 ? 7.726 76.784 65.058 1.00 64.71 73 LYS B C 1
ATOM 851 O O . LYS B 1 52 ? 7.781 75.781 64.331 1.00 64.59 73 LYS B O 1
ATOM 857 N N . GLN B 1 53 ? 8.742 77.631 65.231 1.00 64.81 74 GLN B N 1
ATOM 858 C CA . GLN B 1 53 ? 10.057 77.506 64.596 1.00 64.86 74 GLN B CA 1
ATOM 859 C C . GLN B 1 53 ? 10.749 76.156 64.851 1.00 64.81 74 GLN B C 1
ATOM 860 O O . GLN B 1 53 ? 11.171 75.476 63.907 1.00 64.88 74 GLN B O 1
ATOM 866 N N . THR B 1 54 ? 10.863 75.784 66.127 1.00 64.68 75 THR B N 1
ATOM 867 C CA . THR B 1 54 ? 11.497 74.531 66.526 1.00 64.46 75 THR B CA 1
ATOM 868 C C . THR B 1 54 ? 10.667 73.335 66.125 1.00 64.25 75 THR B C 1
ATOM 869 O O . THR B 1 54 ? 11.207 72.325 65.696 1.00 64.28 75 THR B O 1
ATOM 873 N N . ALA B 1 55 ? 9.353 73.456 66.266 1.00 64.20 76 ALA B N 1
ATOM 874 C CA . ALA B 1 55 ? 8.417 72.410 65.863 1.00 64.19 76 ALA B CA 1
ATOM 875 C C . ALA B 1 55 ? 8.588 72.039 64.391 1.00 64.30 76 ALA B C 1
ATOM 876 O O . ALA B 1 55 ? 8.610 70.863 64.030 1.00 64.17 76 ALA B O 1
ATOM 878 N N . MET B 1 56 ? 8.716 73.066 63.553 1.00 64.55 77 MET B N 1
ATOM 879 C CA . MET B 1 56 ? 8.988 72.922 62.125 1.00 64.60 77 MET B CA 1
ATOM 880 C C . MET B 1 56 ? 10.315 72.229 61.861 1.00 64.52 77 MET B C 1
ATOM 881 O O . MET B 1 56 ? 10.370 71.236 61.154 1.00 64.54 77 MET B O 1
ATOM 886 N N . LYS B 1 57 ? 11.384 72.768 62.435 1.00 64.49 78 LYS B N 1
ATOM 887 C CA . LYS B 1 57 ? 12.707 72.184 62.294 1.00 64.50 78 LYS B CA 1
ATOM 888 C C . LYS B 1 57 ? 12.644 70.669 62.484 1.00 64.43 78 LYS B C 1
ATOM 889 O O . LYS B 1 57 ? 13.179 69.920 61.670 1.00 64.46 78 LYS B O 1
ATOM 895 N N . HIS B 1 58 ? 11.950 70.222 63.524 1.00 64.41 79 HIS B N 1
ATOM 896 C CA . HIS B 1 58 ? 11.911 68.805 63.848 1.00 64.59 79 HIS B CA 1
ATOM 897 C C . HIS B 1 58 ? 11.105 67.982 62.874 1.00 64.70 79 HIS B C 1
ATOM 898 O O . HIS B 1 58 ? 11.605 66.989 62.333 1.00 64.97 79 HIS B O 1
ATOM 905 N N . LEU B 1 59 ? 9.863 68.398 62.645 1.00 64.61 80 LEU B N 1
ATOM 906 C CA . LEU B 1 59 ? 8.997 67.708 61.697 1.00 64.50 80 LEU B CA 1
ATOM 907 C C . LEU B 1 59 ? 9.709 67.548 60.357 1.00 64.61 80 LEU B C 1
ATOM 908 O O . LEU B 1 59 ? 9.601 66.518 59.692 1.00 64.82 80 LEU B O 1
ATOM 913 N N . LEU B 1 60 ? 10.476 68.559 59.981 1.00 64.48 81 LEU B N 1
ATOM 914 C CA . LEU B 1 60 ? 11.119 68.549 58.686 1.00 64.33 81 LEU B CA 1
ATOM 915 C C . LEU B 1 60 ? 12.214 67.504 58.630 1.00 64.54 81 LEU B C 1
ATOM 916 O O . LEU B 1 60 ? 12.451 66.903 57.586 1.00 64.77 81 LEU B O 1
ATOM 921 N N . SER B 1 61 ? 12.865 67.271 59.761 1.00 64.72 82 SER B N 1
ATOM 922 C CA . SER B 1 61 ? 13.897 66.245 59.813 1.00 64.97 82 SER B CA 1
ATOM 923 C C . SER B 1 61 ? 13.296 64.850 59.877 1.00 64.77 82 SER B C 1
ATOM 924 O O . SER B 1 61 ? 13.897 63.894 59.410 1.00 64.68 82 SER B O 1
ATOM 927 N N . PHE B 1 62 ? 12.109 64.744 60.455 1.00 64.58 83 PHE B N 1
ATOM 928 C CA . PHE B 1 62 ? 11.351 63.504 60.405 1.00 64.64 83 PHE B CA 1
ATOM 929 C C . PHE B 1 62 ? 11.083 63.136 58.938 1.00 64.60 83 PHE B C 1
ATOM 930 O O . PHE B 1 62 ? 11.349 62.013 58.497 1.00 64.55 83 PHE B O 1
ATOM 938 N N . LYS B 1 63 ? 10.573 64.106 58.186 1.00 64.49 84 LYS B N 1
ATOM 939 C CA . LYS B 1 63 ? 10.285 63.902 56.780 1.00 64.59 84 LYS B CA 1
ATOM 940 C C . LYS B 1 63 ? 11.529 63.388 56.080 1.00 64.66 84 LYS B C 1
ATOM 941 O O . LYS B 1 63 ? 11.451 62.516 55.218 1.00 64.80 84 LYS B O 1
ATOM 947 N N . LYS B 1 64 ? 12.680 63.918 56.474 1.00 64.61 85 LYS B N 1
ATOM 948 C CA . LYS B 1 64 ? 13.922 63.554 55.824 1.00 64.74 85 LYS B CA 1
ATOM 949 C C . LYS B 1 64 ? 14.251 62.112 56.139 1.00 64.68 85 LYS B C 1
ATOM 950 O O . LYS B 1 64 ? 14.685 61.365 55.265 1.00 64.53 85 LYS B O 1
ATOM 956 N N . GLU B 1 65 ? 14.012 61.715 57.382 1.00 64.86 86 GLU B N 1
ATOM 957 C CA . GLU B 1 65 ? 14.353 60.366 57.810 1.00 65.08 86 GLU B CA 1
ATOM 958 C C . GLU B 1 65 ? 13.465 59.349 57.104 1.00 65.00 86 GLU B C 1
ATOM 959 O O . GLU B 1 65 ? 13.955 58.336 56.613 1.00 64.95 86 GLU B O 1
ATOM 965 N N . LEU B 1 66 ? 12.170 59.634 57.022 1.00 64.98 87 LEU B N 1
ATOM 966 C CA . LEU B 1 66 ? 11.266 58.807 56.243 1.00 65.06 87 LEU B CA 1
ATOM 967 C C . LEU B 1 66 ? 11.792 58.643 54.822 1.00 65.22 87 LEU B C 1
ATOM 968 O O . LEU B 1 66 ? 11.666 57.564 54.234 1.00 65.31 87 LEU B O 1
ATOM 973 N N . GLY B 1 67 ? 12.376 59.721 54.282 1.00 65.12 88 GLY B N 1
ATOM 974 C CA . GLY B 1 67 ? 12.982 59.727 52.955 1.00 65.02 88 GLY B CA 1
ATOM 975 C C . GLY B 1 67 ? 14.070 58.684 52.770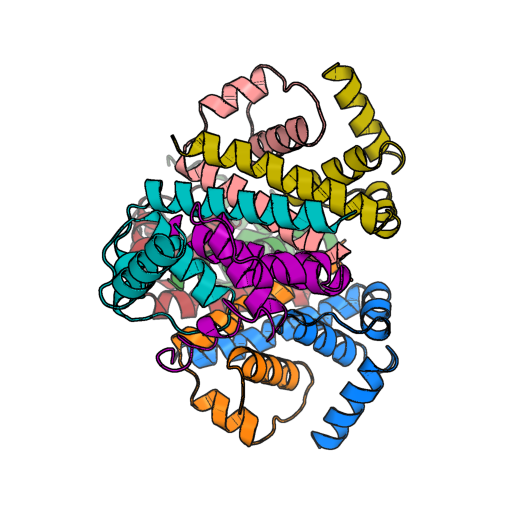 1.00 64.89 88 GLY B C 1
ATOM 976 O O . GLY B 1 67 ? 14.033 57.928 51.798 1.00 64.89 88 GLY B O 1
ATOM 977 N N . THR B 1 68 ? 15.022 58.646 53.707 1.00 64.83 89 THR B N 1
ATOM 978 C CA . THR B 1 68 ? 16.084 57.631 53.753 1.00 64.53 89 THR B CA 1
ATOM 979 C C . THR B 1 68 ? 15.503 56.226 53.762 1.00 64.45 89 THR B C 1
ATOM 980 O O . THR B 1 68 ? 16.072 55.312 53.176 1.00 64.61 89 THR B O 1
ATOM 984 N N . LEU B 1 69 ? 14.373 56.058 54.440 1.00 64.11 90 LEU B N 1
ATOM 985 C CA . LEU B 1 69 ? 13.794 54.734 54.573 1.00 64.00 90 LEU B CA 1
ATOM 986 C C . LEU B 1 69 ? 13.121 54.332 53.289 1.00 63.96 90 LEU B C 1
ATOM 987 O O . LEU B 1 69 ? 13.146 53.178 52.907 1.00 64.00 90 LEU B O 1
ATOM 992 N N . THR B 1 70 ? 12.532 55.305 52.620 1.00 64.06 91 THR B N 1
ATOM 993 C CA . THR B 1 70 ? 11.818 55.056 51.384 1.00 64.11 91 THR B CA 1
ATOM 994 C C . THR B 1 70 ? 12.810 54.645 50.322 1.00 64.41 91 THR B C 1
ATOM 995 O O . THR B 1 70 ? 12.715 53.564 49.741 1.00 64.45 91 THR B O 1
ATOM 999 N N . SER B 1 71 ? 13.771 55.525 50.072 1.00 64.75 92 SER B N 1
ATOM 1000 C CA . SER B 1 71 ? 14.743 55.287 49.022 1.00 64.99 92 SER B CA 1
ATOM 1001 C C . SER B 1 71 ? 15.472 53.988 49.286 1.00 64.84 92 SER B C 1
ATOM 1002 O O . SER B 1 71 ? 15.886 53.327 48.352 1.00 64.98 92 SER B O 1
ATOM 1005 N N . ALA B 1 72 ? 15.610 53.612 50.556 1.00 64.79 93 ALA B N 1
ATOM 1006 C CA . ALA B 1 72 ? 16.217 52.325 50.919 1.00 64.52 93 ALA B CA 1
ATOM 1007 C C . ALA B 1 72 ? 15.420 51.167 50.334 1.00 64.38 93 ALA B C 1
ATOM 1008 O O . ALA B 1 72 ? 15.994 50.263 49.735 1.00 64.44 93 ALA B O 1
ATOM 1010 N N . ILE B 1 73 ? 14.098 51.223 50.479 1.00 64.29 94 ILE B N 1
ATOM 1011 C CA . ILE B 1 73 ? 13.215 50.167 50.007 1.00 64.16 94 ILE B CA 1
ATOM 1012 C C . ILE B 1 73 ? 12.986 50.207 48.496 1.00 64.50 94 ILE B C 1
ATOM 1013 O O . ILE B 1 73 ? 12.387 49.289 47.937 1.00 64.79 94 ILE B O 1
ATOM 1018 N N . ASN B 1 74 ? 13.492 51.238 47.822 1.00 64.62 95 ASN B N 1
ATOM 1019 C CA . ASN B 1 74 ? 13.374 51.282 46.363 1.00 64.71 95 ASN B CA 1
ATOM 1020 C C . ASN B 1 74 ? 14.300 50.311 45.613 1.00 64.72 95 ASN B C 1
ATOM 1021 O O . ASN B 1 74 ? 14.039 49.993 44.459 1.00 64.77 95 ASN B O 1
ATOM 1026 N N . ARG B 1 75 ? 15.346 49.820 46.270 1.00 64.82 96 ARG B N 1
ATOM 1027 C CA . ARG B 1 75 ? 16.264 48.918 45.602 1.00 65.15 96 ARG B CA 1
ATOM 1028 C C . ARG B 1 75 ? 15.673 47.544 45.232 1.00 65.00 96 ARG B C 1
ATOM 1029 O O . ARG B 1 75 ? 15.781 46.561 45.965 1.00 64.82 96 ARG B O 1
ATOM 1037 N N . LEU C 1 3 ? 12.362 81.892 22.817 1.00 67.61 24 LEU C N 1
ATOM 1038 C CA . LEU C 1 3 ? 13.651 82.063 22.077 1.00 67.42 24 LEU C CA 1
ATOM 1039 C C . LEU C 1 3 ? 14.812 81.455 22.886 1.00 67.37 24 LEU C C 1
ATOM 1040 O O . LEU C 1 3 ? 14.748 80.274 23.243 1.00 67.19 24 LEU C O 1
ATOM 1045 N N . SER C 1 4 ? 15.845 82.255 23.179 1.00 67.33 25 SER C N 1
ATOM 1046 C CA . SER C 1 4 ? 17.064 81.786 23.856 1.00 67.25 25 SER C CA 1
ATOM 1047 C C . SER C 1 4 ? 16.753 81.005 25.118 1.00 67.32 25 SER C C 1
ATOM 1048 O O . SER C 1 4 ? 17.101 81.426 26.223 1.00 67.36 25 SER C O 1
ATOM 1051 N N . LEU C 1 5 ? 16.084 79.869 24.928 1.00 67.43 26 LEU C N 1
ATOM 1052 C CA . LEU C 1 5 ? 15.652 78.982 26.005 1.00 67.55 26 LEU C CA 1
ATOM 1053 C C . LEU C 1 5 ? 15.694 77.539 25.491 1.00 67.51 26 LEU C C 1
ATOM 1054 O O . LEU C 1 5 ? 14.705 77.031 24.953 1.00 67.43 26 LEU C O 1
ATOM 1059 N N . THR C 1 6 ? 16.851 76.894 25.646 1.00 67.54 27 THR C N 1
ATOM 1060 C CA . THR C 1 6 ? 17.041 75.517 25.184 1.00 67.42 27 THR C CA 1
ATOM 1061 C C . THR C 1 6 ? 16.059 74.571 25.874 1.00 67.57 27 THR C C 1
ATOM 1062 O O . THR C 1 6 ? 15.496 73.689 25.225 1.00 67.37 27 THR C O 1
ATOM 1066 N N . GLY C 1 7 ? 15.842 74.789 27.175 1.00 67.88 28 GLY C N 1
ATOM 1067 C CA . GLY C 1 7 ? 14.956 73.970 28.000 1.00 68.43 28 GLY C CA 1
ATOM 1068 C C . GLY C 1 7 ? 13.475 74.339 27.973 1.00 68.73 28 GLY C C 1
ATOM 1069 O O . GLY C 1 7 ? 12.738 74.121 28.944 1.00 68.70 28 GLY C O 1
ATOM 1070 N N . LEU C 1 8 ? 13.045 74.899 26.848 1.00 69.11 29 LEU C N 1
ATOM 1071 C CA . LEU C 1 8 ? 11.642 75.217 26.603 1.00 69.48 29 LEU C CA 1
ATOM 1072 C C . LEU C 1 8 ? 11.133 74.419 25.396 1.00 69.46 29 LEU C C 1
ATOM 1073 O O . LEU C 1 8 ? 10.151 73.690 25.504 1.00 69.61 29 LEU C O 1
ATOM 1078 N N . LYS C 1 9 ? 11.837 74.545 24.271 1.00 69.10 30 LYS C N 1
ATOM 1079 C CA . LYS C 1 9 ? 11.453 73.998 22.965 1.00 68.83 30 LYS C CA 1
ATOM 1080 C C . LYS C 1 9 ? 11.160 72.494 22.913 1.00 68.79 30 LYS C C 1
ATOM 1081 O O . LYS C 1 9 ? 10.539 72.011 21.961 1.00 68.41 30 LYS C O 1
ATOM 1087 N N . ARG C 1 10 ? 11.627 71.773 23.935 1.00 69.05 31 ARG C N 1
ATOM 1088 C CA . ARG C 1 10 ? 11.363 70.339 24.139 1.00 69.14 31 ARG C CA 1
ATOM 1089 C C . ARG C 1 10 ? 10.237 70.143 25.131 1.00 69.22 31 ARG C C 1
ATOM 1090 O O . ARG C 1 10 ? 9.491 69.164 25.041 1.00 69.05 31 ARG C O 1
ATOM 1098 N N . ALA C 1 11 ? 10.160 71.072 26.092 1.00 69.65 32 ALA C N 1
ATOM 1099 C CA . ALA C 1 11 ? 9.069 71.168 27.069 1.00 70.15 32 ALA C CA 1
ATOM 1100 C C . ALA C 1 11 ? 7.820 71.645 26.335 1.00 70.26 32 ALA C C 1
ATOM 1101 O O . ALA C 1 11 ? 6.687 71.513 26.819 1.00 70.32 32 ALA C O 1
ATOM 1103 N N . MET C 1 12 ? 8.062 72.155 25.131 1.00 70.48 33 MET C N 1
ATOM 1104 C CA . MET C 1 12 ? 7.028 72.492 24.189 1.00 70.81 33 MET C CA 1
ATOM 1105 C C . MET C 1 12 ? 6.557 71.123 23.736 1.00 70.85 33 MET C C 1
ATOM 1106 O O . MET C 1 12 ? 5.515 70.638 24.181 1.00 70.77 33 MET C O 1
ATOM 1111 N N . LEU C 1 13 ? 7.322 70.492 22.835 1.00 71.02 34 LEU C N 1
ATOM 1112 C CA . LEU C 1 13 ? 7.069 69.126 22.360 1.00 71.12 34 LEU C CA 1
ATOM 1113 C C . LEU C 1 13 ? 6.273 68.291 23.367 1.00 71.42 34 LEU C C 1
ATOM 1114 O O . LEU C 1 13 ? 5.133 67.934 23.087 1.00 71.55 34 LEU C O 1
ATOM 1119 N N . SER C 1 14 ? 6.864 68.020 24.536 1.00 71.61 35 SER C N 1
ATOM 1120 C CA . SER C 1 14 ? 6.261 67.181 25.592 1.00 71.84 35 SER C CA 1
ATOM 1121 C C . SER C 1 14 ? 4.716 67.188 25.728 1.00 71.94 35 SER C C 1
ATOM 1122 O O . SER C 1 14 ? 4.099 66.120 25.731 1.00 71.98 35 SER C O 1
ATOM 1125 N N . LEU C 1 15 ? 4.099 68.369 25.848 1.00 72.04 36 LEU C N 1
ATOM 1126 C CA . LEU C 1 15 ? 2.635 68.461 26.023 1.00 72.12 36 LEU C CA 1
ATOM 1127 C C . LEU C 1 15 ? 1.808 68.330 24.725 1.00 72.35 36 LEU C C 1
ATOM 1128 O O . LEU C 1 15 ? 0.811 67.599 24.676 1.00 72.17 36 LEU C O 1
ATOM 1133 N N . ILE C 1 16 ? 2.228 69.027 23.677 1.00 72.79 37 ILE C N 1
ATOM 1134 C CA . ILE C 1 16 ? 1.607 68.873 22.369 1.00 73.35 37 ILE C CA 1
ATOM 1135 C C . ILE C 1 16 ? 2.132 67.606 21.646 1.00 74.02 37 ILE C C 1
ATOM 1136 O O . ILE C 1 16 ? 1.965 67.481 20.434 1.00 74.41 37 ILE C O 1
ATOM 1141 N N . ASP C 1 17 ? 2.728 66.662 22.390 1.00 74.64 38 ASP C N 1
ATOM 1142 C CA . ASP C 1 17 ? 3.488 65.530 21.821 1.00 75.32 38 ASP C CA 1
ATOM 1143 C C . ASP C 1 17 ? 4.004 64.607 22.945 1.00 76.14 38 ASP C C 1
ATOM 1144 O O . ASP C 1 17 ? 5.119 64.788 23.455 1.00 76.39 38 ASP C O 1
ATOM 1149 N N . GLY C 1 18 ? 3.208 63.601 23.303 1.00 76.88 39 GLY C N 1
ATOM 1150 C CA . GLY C 1 18 ? 3.406 62.819 24.520 1.00 77.66 39 GLY C CA 1
ATOM 1151 C C . GLY C 1 18 ? 4.766 62.242 24.871 1.00 78.28 39 GLY C C 1
ATOM 1152 O O . GLY C 1 18 ? 4.968 61.793 25.999 1.00 78.31 39 GLY C O 1
ATOM 1153 N N . ARG C 1 19 ? 5.696 62.285 23.924 1.00 79.09 40 ARG C N 1
ATOM 1154 C CA . ARG C 1 19 ? 6.955 61.543 23.986 1.00 79.41 40 ARG C CA 1
ATOM 1155 C C . ARG C 1 19 ? 8.111 62.338 24.617 1.00 77.99 40 ARG C C 1
ATOM 1156 O O . ARG C 1 19 ? 7.894 63.442 25.125 1.00 79.38 40 ARG C O 1
ATOM 1164 N N . GLY C 1 20 ? 9.320 61.766 24.605 1.00 74.83 41 GLY C N 1
ATOM 1165 C CA . GLY C 1 20 ? 10.482 62.359 25.264 1.00 70.71 41 GLY C CA 1
ATOM 1166 C C . GLY C 1 20 ? 10.819 61.759 26.633 1.00 68.20 41 GLY C C 1
ATOM 1167 O O . GLY C 1 20 ? 10.121 60.850 27.089 1.00 67.46 41 GLY C O 1
ATOM 1168 N N . PRO C 1 21 ? 11.862 62.274 27.300 1.00 66.69 42 PRO C N 1
ATOM 1169 C CA . PRO C 1 21 ? 12.419 61.643 28.510 1.00 65.77 42 PRO C CA 1
ATOM 1170 C C . PRO C 1 21 ? 11.406 61.352 29.600 1.00 65.32 42 PRO C C 1
ATOM 1171 O O . PRO C 1 21 ? 10.632 62.227 29.988 1.00 64.91 42 PRO C O 1
ATOM 1175 N N . THR C 1 22 ? 11.442 60.121 30.101 1.00 65.18 43 THR C N 1
ATOM 1176 C CA . THR C 1 22 ? 10.530 59.650 31.147 1.00 65.00 43 THR C CA 1
ATOM 1177 C C . THR C 1 22 ? 10.421 60.634 32.291 1.00 64.80 43 THR C C 1
ATOM 1178 O O . THR C 1 22 ? 9.318 60.970 32.709 1.00 64.93 43 THR C O 1
ATOM 1182 N N . ARG C 1 23 ? 11.570 61.102 32.772 1.00 64.70 44 ARG C N 1
ATOM 1183 C CA . ARG C 1 23 ? 11.664 62.035 33.893 1.00 64.91 44 ARG C CA 1
ATOM 1184 C C . ARG C 1 23 ? 11.009 63.365 33.594 1.00 64.81 44 ARG C C 1
ATOM 1185 O O . ARG C 1 23 ? 10.315 63.928 34.435 1.00 64.78 44 ARG C O 1
ATOM 1193 N N . PHE C 1 24 ? 11.276 63.870 32.394 1.00 64.79 45 PHE C N 1
ATOM 1194 C CA . PHE C 1 24 ? 10.727 65.136 31.935 1.00 64.72 45 PHE C CA 1
ATOM 1195 C C . PHE C 1 24 ? 9.198 65.102 31.943 1.00 64.83 45 PHE C C 1
ATOM 1196 O O . PHE C 1 24 ? 8.550 66.007 32.491 1.00 64.79 45 PHE C O 1
ATOM 1204 N N . VAL C 1 25 ? 8.640 64.044 31.355 1.00 64.68 46 VAL C N 1
ATOM 1205 C CA . VAL C 1 25 ? 7.196 63.850 31.271 1.00 64.49 46 VAL C CA 1
ATOM 1206 C C . VAL C 1 25 ? 6.553 63.758 32.662 1.00 64.55 46 VAL C C 1
ATOM 1207 O O . VAL C 1 25 ? 5.494 64.352 32.916 1.00 64.78 46 VAL C O 1
ATOM 1211 N N . LEU C 1 26 ? 7.204 63.035 33.564 1.00 64.39 47 LEU C N 1
ATOM 1212 C CA . LEU C 1 26 ? 6.735 62.977 34.948 1.00 64.28 47 LEU C CA 1
ATOM 1213 C C . LEU C 1 26 ? 6.887 64.325 35.677 1.00 64.37 47 LEU C C 1
ATOM 1214 O O . LEU C 1 26 ? 5.977 64.751 36.376 1.00 64.19 47 LEU C O 1
ATOM 1219 N N . ALA C 1 27 ? 8.017 65.005 35.478 1.00 64.49 48 ALA C N 1
ATOM 1220 C CA . ALA C 1 27 ? 8.210 66.342 36.008 1.00 64.50 48 ALA C CA 1
ATOM 1221 C C . ALA C 1 27 ? 7.080 67.256 35.527 1.00 64.82 48 ALA C C 1
ATOM 1222 O O . ALA C 1 27 ? 6.461 67.950 36.339 1.00 65.21 48 ALA C O 1
ATOM 1224 N N . LEU C 1 28 ? 6.784 67.244 34.224 1.00 64.86 49 LEU C N 1
ATOM 1225 C CA . LEU C 1 28 ? 5.669 68.046 33.681 1.00 64.67 49 LEU C CA 1
ATOM 1226 C C . LEU C 1 28 ? 4.360 67.710 34.385 1.00 64.73 49 LEU C C 1
ATOM 1227 O O . LEU C 1 28 ? 3.586 68.615 34.715 1.00 64.56 49 LEU C O 1
ATOM 1232 N N . LEU C 1 29 ? 4.144 66.409 34.623 1.00 64.70 50 LEU C N 1
ATOM 1233 C CA . LEU C 1 29 ? 2.954 65.917 35.297 1.00 64.75 50 LEU C CA 1
ATOM 1234 C C . LEU C 1 29 ? 2.874 66.473 36.720 1.00 64.84 50 LEU C C 1
ATOM 1235 O O . LEU C 1 29 ? 1.819 66.965 37.145 1.00 64.93 50 LEU C O 1
ATOM 1240 N N . ALA C 1 30 ? 3.999 66.420 37.431 1.00 64.73 51 ALA C N 1
ATOM 1241 C CA . ALA C 1 30 ? 4.116 67.028 38.746 1.00 64.61 51 ALA C CA 1
ATOM 1242 C C . ALA C 1 30 ? 3.713 68.490 38.676 1.00 64.67 51 ALA C C 1
ATOM 1243 O O . ALA C 1 30 ? 2.879 68.938 39.446 1.00 64.98 51 ALA C O 1
ATOM 1245 N N . PHE C 1 31 ? 4.287 69.223 37.729 1.00 64.44 52 PHE C N 1
ATOM 1246 C CA . PHE C 1 31 ? 4.004 70.638 37.575 1.00 64.21 52 PHE C CA 1
ATOM 1247 C C . PHE C 1 31 ? 2.541 70.890 37.249 1.00 64.38 52 PHE C C 1
ATOM 1248 O O . PHE C 1 31 ? 1.947 71.853 37.745 1.00 64.37 52 PHE C O 1
ATOM 1256 N N . PHE C 1 32 ? 1.962 70.022 36.426 1.00 64.52 53 PHE C N 1
ATOM 1257 C CA . PHE C 1 32 ? 0.551 70.131 36.054 1.00 64.62 53 PHE C CA 1
ATOM 1258 C C . PHE C 1 32 ? -0.367 69.877 37.259 1.00 64.67 53 PHE C C 1
ATOM 1259 O O . PHE C 1 32 ? -1.543 70.228 37.244 1.00 64.80 53 PHE C O 1
ATOM 1267 N N . ARG C 1 33 ? 0.180 69.262 38.299 1.00 64.60 54 ARG C N 1
ATOM 1268 C CA . ARG C 1 33 ? -0.581 68.994 39.503 1.00 64.58 54 ARG C CA 1
ATOM 1269 C C . ARG C 1 33 ? -0.323 70.087 40.542 1.00 64.32 54 ARG C C 1
ATOM 1270 O O . ARG C 1 33 ? -1.234 70.473 41.255 1.00 64.26 54 ARG C O 1
ATOM 1278 N N . PHE C 1 34 ? 0.906 70.606 40.601 1.00 64.36 55 PHE C N 1
ATOM 1279 C CA . PHE C 1 34 ? 1.277 71.659 41.559 1.00 64.19 55 PHE C CA 1
ATOM 1280 C C . PHE C 1 34 ? 0.481 72.884 41.262 1.00 64.45 55 PHE C C 1
ATOM 1281 O O . PHE C 1 34 ? -0.136 73.451 42.146 1.00 64.62 55 PHE C O 1
ATOM 1289 N N . THR C 1 35 ? 0.572 73.315 40.010 1.00 64.64 56 THR C N 1
ATOM 1290 C CA . THR C 1 35 ? -0.312 74.305 39.424 1.00 64.75 56 THR C CA 1
ATOM 1291 C C . THR C 1 35 ? -1.615 73.569 39.157 1.00 65.02 56 THR C C 1
ATOM 1292 O O . THR C 1 35 ? -1.578 72.426 38.699 1.00 65.57 56 THR C O 1
ATOM 1296 N N . ALA C 1 36 ? -2.763 74.180 39.419 1.00 64.74 57 ALA C N 1
ATOM 1297 C CA . ALA C 1 36 ? -4.010 73.446 39.256 1.00 64.55 57 ALA C CA 1
ATOM 1298 C C . ALA C 1 36 ? -4.414 73.360 37.778 1.00 64.65 57 ALA C C 1
ATOM 1299 O O . ALA C 1 36 ? -5.476 73.880 37.378 1.00 65.02 57 ALA C O 1
ATOM 1301 N N . ILE C 1 37 ? -3.565 72.710 36.973 1.00 64.42 58 ILE C N 1
ATOM 1302 C CA . ILE C 1 37 ? -3.750 72.609 35.520 1.00 64.46 58 ILE C CA 1
ATOM 1303 C C . ILE C 1 37 ? -4.077 71.188 35.099 1.00 64.44 58 ILE C C 1
ATOM 1304 O O . ILE C 1 37 ? -3.396 70.263 35.509 1.00 64.54 58 ILE C O 1
ATOM 1309 N N . ALA C 1 38 ? -5.090 71.020 34.247 1.00 64.57 59 ALA C N 1
ATOM 1310 C CA . ALA C 1 38 ? -5.432 69.713 33.668 1.00 64.48 59 ALA C CA 1
ATOM 1311 C C . ALA C 1 38 ? -4.455 69.330 32.552 1.00 64.47 59 ALA C C 1
ATOM 1312 O O . ALA C 1 38 ? -4.392 70.009 31.526 1.00 64.60 59 ALA C O 1
ATOM 1314 N N . PRO C 1 39 ? -3.727 68.230 32.748 1.00 64.41 60 PRO C N 1
ATOM 1315 C CA . PRO C 1 39 ? -2.617 67.820 31.872 1.00 64.37 60 PRO C CA 1
ATOM 1316 C C . PRO C 1 39 ? -3.081 67.436 30.484 1.00 64.50 60 PRO C C 1
ATOM 1317 O O . PRO C 1 39 ? -4.217 66.988 30.352 1.00 64.72 60 PRO C O 1
ATOM 1321 N N . THR C 1 40 ? -2.224 67.579 29.477 1.00 64.59 61 THR C N 1
ATOM 1322 C CA . THR C 1 40 ? -2.602 67.228 28.099 1.00 64.78 61 THR C CA 1
ATOM 1323 C C . THR C 1 40 ? -2.803 65.730 27.952 1.00 64.63 61 THR C C 1
ATOM 1324 O O . THR C 1 40 ? -2.103 64.947 28.593 1.00 64.60 61 THR C O 1
ATOM 1328 N N . ARG C 1 41 ? -3.753 65.342 27.106 1.00 64.66 62 ARG C N 1
ATOM 1329 C CA . ARG C 1 41 ? -4.027 63.935 26.817 1.00 64.79 62 ARG C CA 1
ATOM 1330 C C . ARG C 1 41 ? -2.742 63.140 26.614 1.00 64.80 62 ARG C C 1
ATOM 1331 O O . ARG C 1 41 ? -2.573 62.061 27.177 1.00 64.83 62 ARG C O 1
ATOM 1339 N N . ALA C 1 42 ? -1.839 63.698 25.814 1.00 64.78 63 ALA C N 1
ATOM 1340 C CA . ALA C 1 42 ? -0.572 63.060 25.480 1.00 64.67 63 ALA C CA 1
ATOM 1341 C C . ALA C 1 42 ? 0.339 62.838 26.700 1.00 64.60 63 ALA C C 1
ATOM 1342 O O . ALA C 1 42 ? 1.092 61.853 26.744 1.00 64.63 63 ALA C O 1
ATOM 1344 N N . VAL C 1 43 ? 0.254 63.743 27.681 1.00 64.54 64 VAL C N 1
ATOM 1345 C CA . VAL C 1 43 ? 1.014 63.631 28.938 1.00 64.41 64 VAL C CA 1
ATOM 1346 C C . VAL C 1 43 ? 0.377 62.589 29.844 1.00 64.39 64 VAL C C 1
ATOM 1347 O O . VAL C 1 43 ? 1.062 61.715 30.376 1.00 64.48 64 VAL C O 1
ATOM 1351 N N . LEU C 1 44 ? -0.937 62.697 30.006 1.00 64.32 65 LEU C N 1
ATOM 1352 C CA . LEU C 1 44 ? -1.699 61.760 30.807 1.00 64.43 65 LEU C CA 1
ATOM 1353 C C . LEU C 1 44 ? -1.577 60.327 30.271 1.00 64.52 65 LEU C C 1
ATOM 1354 O O . LEU C 1 44 ? -1.395 59.386 31.047 1.00 64.40 65 LEU C O 1
ATOM 1359 N N . ASP C 1 45 ? -1.653 60.184 28.945 1.00 64.73 66 ASP C N 1
ATOM 1360 C CA . ASP C 1 45 ? -1.490 58.900 28.241 1.00 64.88 66 ASP C CA 1
ATOM 1361 C C . ASP C 1 45 ? -0.203 58.163 28.631 1.00 64.84 66 ASP C C 1
ATOM 1362 O O . ASP C 1 45 ? -0.183 56.927 28.705 1.00 64.86 66 ASP C O 1
ATOM 1367 N N . ARG C 1 46 ? 0.867 58.928 28.857 1.00 64.77 67 ARG C N 1
ATOM 1368 C CA . ARG C 1 46 ? 2.184 58.368 29.164 1.00 64.76 67 ARG C CA 1
ATOM 1369 C C . ARG C 1 46 ? 2.284 57.930 30.621 1.00 64.73 67 ARG C C 1
ATOM 1370 O O . ARG C 1 46 ? 2.913 56.921 30.940 1.00 64.68 67 ARG C O 1
ATOM 1378 N N . TRP C 1 47 ? 1.651 58.715 31.486 1.00 64.68 68 TRP C N 1
ATOM 1379 C CA . TRP C 1 47 ? 1.518 58.446 32.914 1.00 64.60 68 TRP C CA 1
ATOM 1380 C C . TRP C 1 47 ? 0.951 57.046 33.224 1.00 64.61 68 TRP C C 1
ATOM 1381 O O . TRP C 1 47 ? 1.213 56.457 34.282 1.00 64.57 68 TRP C O 1
ATOM 1392 N N . ARG C 1 48 ? 0.157 56.533 32.297 1.00 64.63 69 ARG C N 1
ATOM 1393 C CA . ARG C 1 48 ? -0.458 55.230 32.458 1.00 64.70 69 ARG C CA 1
ATOM 1394 C C . ARG C 1 48 ? 0.473 54.126 31.959 1.00 64.66 69 ARG C C 1
ATOM 1395 O O . ARG C 1 48 ? 0.250 52.951 32.251 1.00 64.59 69 ARG C O 1
ATOM 1403 N N . SER C 1 49 ? 1.517 54.508 31.223 1.00 64.65 70 SER C N 1
ATOM 1404 C CA . SER C 1 49 ? 2.386 53.536 30.561 1.00 64.63 70 SER C CA 1
ATOM 1405 C C . SER C 1 49 ? 3.784 53.410 31.167 1.00 64.62 70 SER C C 1
ATOM 1406 O O . SER C 1 49 ? 4.438 52.385 30.995 1.00 64.66 70 SER C O 1
ATOM 1409 N N . VAL C 1 50 ? 4.235 54.440 31.877 1.00 64.68 71 VAL C N 1
ATOM 1410 C CA . VAL C 1 50 ? 5.570 54.443 32.491 1.00 64.80 71 VAL C CA 1
ATOM 1411 C C . VAL C 1 50 ? 5.853 53.197 33.309 1.00 64.90 71 VAL C C 1
ATOM 1412 O O . VAL C 1 50 ? 4.983 52.734 34.046 1.00 65.08 71 VAL C O 1
ATOM 1416 N N . ASN C 1 51 ? 7.074 52.671 33.183 1.00 64.91 72 ASN C N 1
ATOM 1417 C CA . ASN C 1 51 ? 7.539 51.544 33.991 1.00 64.82 72 ASN C CA 1
ATOM 1418 C C . ASN C 1 51 ? 7.463 51.880 35.490 1.00 64.80 72 ASN C C 1
ATOM 1419 O O . ASN C 1 51 ? 8.117 52.814 35.971 1.00 64.80 72 ASN C O 1
ATOM 1424 N N . LYS C 1 52 ? 6.638 51.130 36.216 1.00 64.71 73 LYS C N 1
ATOM 1425 C CA . LYS C 1 52 ? 6.409 51.396 37.636 1.00 64.74 73 LYS C CA 1
ATOM 1426 C C . LYS C 1 52 ? 7.701 51.692 38.419 1.00 64.71 73 LYS C C 1
ATOM 1427 O O . LYS C 1 52 ? 7.784 52.721 39.096 1.00 64.54 73 LYS C O 1
ATOM 1433 N N . GLN C 1 53 ? 8.701 50.811 38.292 1.00 64.81 74 GLN C N 1
ATOM 1434 C CA . GLN C 1 53 ? 9.991 50.953 38.977 1.00 64.84 74 GLN C CA 1
ATOM 1435 C C . GLN C 1 53 ? 10.702 52.274 38.673 1.00 64.82 74 GLN C C 1
ATOM 1436 O O . GLN C 1 53 ? 11.116 52.981 39.595 1.00 64.90 74 GLN C O 1
ATOM 1442 N N . THR C 1 54 ? 10.832 52.601 37.386 1.00 64.78 75 THR C N 1
ATOM 1443 C CA . THR C 1 54 ? 11.460 53.856 36.948 1.00 64.54 75 THR C CA 1
ATOM 1444 C C . THR C 1 54 ? 10.634 55.062 37.343 1.00 64.21 75 THR C C 1
ATOM 1445 O O . THR C 1 54 ? 11.181 56.066 37.768 1.00 64.18 75 THR C O 1
ATOM 1449 N N . ALA C 1 55 ? 9.320 54.941 37.210 1.00 64.16 76 ALA C N 1
ATOM 1450 C CA . ALA C 1 55 ? 8.399 56.006 37.572 1.00 64.20 76 ALA C CA 1
ATOM 1451 C C . ALA C 1 55 ? 8.546 56.371 39.046 1.00 64.28 76 ALA C C 1
ATOM 1452 O O . ALA C 1 55 ? 8.562 57.547 39.408 1.00 64.19 76 ALA C O 1
ATOM 1454 N N . MET C 1 56 ? 8.681 55.364 39.897 1.00 64.44 77 MET C N 1
ATOM 1455 C CA . MET C 1 56 ? 8.882 55.644 41.302 1.00 64.51 77 MET C CA 1
ATOM 1456 C C . MET C 1 56 ? 10.260 56.252 41.556 1.00 64.53 77 MET C C 1
ATOM 1457 O O . MET C 1 56 ? 10.349 57.251 42.254 1.00 64.54 77 MET C O 1
ATOM 1462 N N . LYS C 1 57 ? 11.322 55.696 40.968 1.00 64.52 78 LYS C N 1
ATOM 1463 C CA . LYS C 1 57 ? 12.656 56.290 41.129 1.00 64.51 78 LYS C CA 1
ATOM 1464 C C . LYS C 1 57 ? 12.595 57.805 40.959 1.00 64.39 78 LYS C C 1
ATOM 1465 O O . LYS C 1 57 ? 13.162 58.549 41.755 1.00 64.33 78 LYS C O 1
ATOM 1471 N N . HIS C 1 58 ? 11.881 58.245 39.929 1.00 64.37 79 HIS C N 1
ATOM 1472 C CA . HIS C 1 58 ? 11.872 59.639 39.546 1.00 64.51 79 HIS C CA 1
ATOM 1473 C C . HIS C 1 58 ? 11.090 60.464 40.520 1.00 64.71 79 HIS C C 1
ATOM 1474 O O . HIS C 1 58 ? 11.600 61.464 41.032 1.00 64.97 79 HIS C O 1
ATOM 1481 N N . LEU C 1 59 ? 9.850 60.044 40.772 1.00 64.73 80 LEU C N 1
ATOM 1482 C CA . LEU C 1 59 ? 8.964 60.728 41.720 1.00 64.55 80 LEU C CA 1
ATOM 1483 C C . LEU C 1 59 ? 9.621 60.896 43.092 1.00 64.61 80 LEU C C 1
ATOM 1484 O O . LEU C 1 59 ? 9.410 61.902 43.771 1.00 64.84 80 LEU C O 1
ATOM 1489 N N . LEU C 1 60 ? 10.435 59.926 43.492 1.00 64.46 81 LEU C N 1
ATOM 1490 C CA . LEU C 1 60 ? 11.059 60.004 44.807 1.00 64.33 81 LEU C CA 1
ATOM 1491 C C . LEU C 1 60 ? 12.189 61.016 44.834 1.00 64.47 81 LEU C C 1
ATOM 1492 O O . LEU C 1 60 ? 12.434 61.651 45.861 1.00 64.56 81 LEU C O 1
ATOM 1497 N N . SER C 1 61 ? 12.836 61.200 43.690 1.00 64.61 82 SER C N 1
ATOM 1498 C CA . SER C 1 61 ? 13.872 62.208 43.546 1.00 64.86 82 SER C CA 1
ATOM 1499 C C . SER C 1 61 ? 13.258 63.625 43.483 1.00 64.75 82 SER C C 1
ATOM 1500 O O . SER C 1 61 ? 13.836 64.597 43.960 1.00 64.69 82 SER C O 1
ATOM 1503 N N . PHE C 1 62 ? 12.066 63.739 42.921 1.00 64.51 83 PHE C N 1
ATOM 1504 C CA . PHE C 1 62 ? 11.338 64.994 42.983 1.00 64.57 83 PHE C CA 1
ATOM 1505 C C . PHE C 1 62 ? 11.063 65.376 44.430 1.00 64.49 83 PHE C C 1
ATOM 1506 O O . PHE C 1 62 ? 11.370 66.478 44.864 1.00 64.33 83 PHE C O 1
ATOM 1514 N N . LYS C 1 63 ? 10.485 64.433 45.166 1.00 64.56 84 LYS C N 1
ATOM 1515 C CA . LYS C 1 63 ? 10.249 64.571 46.593 1.00 64.59 84 LYS C CA 1
ATOM 1516 C C . LYS C 1 63 ? 11.499 65.101 47.263 1.00 64.75 84 LYS C C 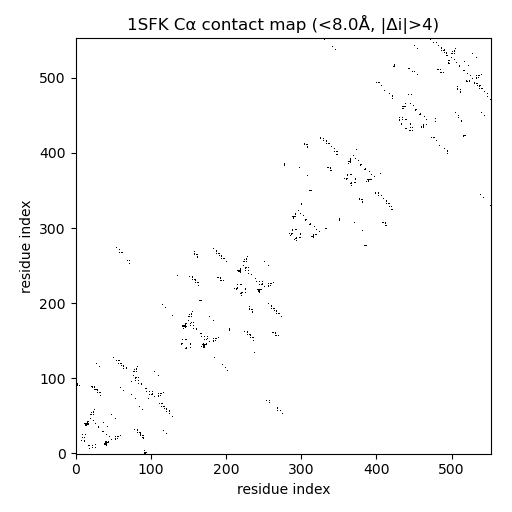1
ATOM 1517 O O . LYS C 1 63 ? 11.427 66.004 48.093 1.00 64.98 84 LYS C O 1
ATOM 1523 N N . LYS C 1 64 ? 12.646 64.531 46.908 1.00 64.65 85 LYS C N 1
ATOM 1524 C CA . LYS C 1 64 ? 13.893 64.955 47.509 1.00 64.73 85 LYS C CA 1
ATOM 1525 C C . LYS C 1 64 ? 14.163 66.413 47.158 1.00 64.65 85 LYS C C 1
ATOM 1526 O O . LYS C 1 64 ? 14.570 67.191 48.022 1.00 64.52 85 LYS C O 1
ATOM 1532 N N . GLU C 1 65 ? 13.915 66.784 45.901 1.00 64.73 86 GLU C N 1
ATOM 1533 C CA . GLU C 1 65 ? 14.255 68.131 45.442 1.00 65.01 86 GLU C CA 1
ATOM 1534 C C . GLU C 1 65 ? 13.432 69.142 46.209 1.00 65.00 86 GLU C C 1
ATOM 1535 O O . GLU C 1 65 ? 13.976 70.125 46.719 1.00 64.87 86 GLU C O 1
ATOM 1541 N N . LEU C 1 66 ? 12.119 68.885 46.293 1.00 65.20 87 LEU C N 1
ATOM 1542 C CA . LEU C 1 66 ? 11.200 69.709 47.095 1.00 65.12 87 LEU C CA 1
ATOM 1543 C C . LEU C 1 66 ? 11.731 69.863 48.531 1.00 65.19 87 LEU C C 1
ATOM 1544 O O . LEU C 1 66 ? 11.592 70.929 49.128 1.00 65.32 87 LEU C O 1
ATOM 1549 N N . GLY C 1 67 ? 12.356 68.805 49.058 1.00 65.04 88 GLY C N 1
ATOM 1550 C CA . GLY C 1 67 ? 12.943 68.822 50.381 1.00 64.93 88 GLY C CA 1
ATOM 1551 C C . GLY C 1 67 ? 13.994 69.903 50.513 1.00 64.84 88 GLY C C 1
ATOM 1552 O O . GLY C 1 67 ? 13.926 70.705 51.448 1.00 64.82 88 GLY C O 1
ATOM 1553 N N . THR C 1 68 ? 14.954 69.926 49.584 1.00 64.79 89 THR C N 1
ATOM 1554 C CA . THR C 1 68 ? 16.032 70.922 49.598 1.00 64.60 89 THR C CA 1
ATOM 1555 C C . THR C 1 68 ? 15.452 72.325 49.533 1.00 64.54 89 THR C C 1
ATOM 1556 O O . THR C 1 68 ? 16.045 73.270 50.068 1.00 64.71 89 THR C O 1
ATOM 1560 N N . LEU C 1 69 ? 14.302 72.454 48.872 1.00 64.06 90 LEU C N 1
ATOM 1561 C CA . LEU C 1 69 ? 13.696 73.752 48.679 1.00 63.89 90 LEU C CA 1
ATOM 1562 C C . LEU C 1 69 ? 13.023 74.161 49.965 1.00 63.92 90 LEU C C 1
ATOM 1563 O O . LEU C 1 69 ? 13.030 75.325 50.307 1.00 64.13 90 LEU C O 1
ATOM 1568 N N . THR C 1 70 ? 12.461 73.196 50.686 1.00 64.03 91 THR C N 1
ATOM 1569 C CA . THR C 1 70 ? 11.761 73.463 51.960 1.00 64.17 91 THR C CA 1
ATOM 1570 C C . THR C 1 70 ? 12.756 73.906 52.996 1.00 64.38 91 THR C C 1
ATOM 1571 O O . THR C 1 70 ? 12.666 74.987 53.575 1.00 64.41 91 THR C O 1
ATOM 1575 N N . SER C 1 71 ? 13.685 72.993 53.245 1.00 64.76 92 SER C N 1
ATOM 1576 C CA . SER C 1 71 ? 14.819 73.170 54.134 1.00 64.96 92 SER C CA 1
ATOM 1577 C C . SER C 1 71 ? 15.445 74.541 53.932 1.00 64.79 92 SER C C 1
ATOM 1578 O O . SER C 1 71 ? 15.821 75.216 54.883 1.00 64.96 92 SER C O 1
ATOM 1581 N N . ALA C 1 72 ? 15.561 74.928 52.669 1.00 64.68 93 ALA C N 1
ATOM 1582 C CA . ALA C 1 72 ? 16.097 76.221 52.279 1.00 64.53 93 ALA C CA 1
ATOM 1583 C C . ALA C 1 72 ? 15.313 77.364 52.908 1.00 64.38 93 ALA C C 1
ATOM 1584 O O . ALA C 1 72 ? 15.886 78.246 53.520 1.00 64.39 93 ALA C O 1
ATOM 1586 N N . ILE C 1 73 ? 13.996 77.321 52.775 1.00 64.25 94 ILE C N 1
ATOM 1587 C CA . ILE C 1 73 ? 13.134 78.392 53.252 1.00 64.26 94 ILE C CA 1
ATOM 1588 C C . ILE C 1 73 ? 13.001 78.419 54.767 1.00 64.47 94 ILE C C 1
ATOM 1589 O O . ILE C 1 73 ? 12.468 79.381 55.325 1.00 64.67 94 ILE C O 1
ATOM 1594 N N . ASN C 1 74 ? 13.482 77.383 55.441 1.00 64.53 95 ASN C N 1
ATOM 1595 C CA . ASN C 1 74 ? 13.355 77.376 56.890 1.00 64.64 95 ASN C CA 1
ATOM 1596 C C . ASN C 1 74 ? 14.320 78.287 57.654 1.00 64.76 95 ASN C C 1
ATOM 1597 O O . ASN C 1 74 ? 14.070 78.587 58.817 1.00 64.86 95 ASN C O 1
ATOM 1602 N N . ARG C 1 75 ? 15.381 78.768 57.005 1.00 64.90 96 ARG C N 1
ATOM 1603 C CA . ARG C 1 75 ? 16.326 79.690 57.655 1.00 65.11 96 ARG C CA 1
ATOM 1604 C C . ARG C 1 75 ? 15.710 81.052 58.077 1.00 64.96 96 ARG C C 1
ATOM 1605 O O . ARG C 1 75 ? 15.781 82.070 57.377 1.00 64.80 96 ARG C O 1
ATOM 1613 N N . LEU D 1 3 ? -8.277 77.392 30.307 1.00 71.47 24 LEU D N 1
ATOM 1614 C CA . LEU D 1 3 ? -7.715 76.094 29.865 1.00 71.59 24 LEU D CA 1
ATOM 1615 C C . LEU D 1 3 ? -6.268 75.998 30.340 1.00 71.52 24 LEU D C 1
ATOM 1616 O O . LEU D 1 3 ? -5.826 76.815 31.168 1.00 72.16 24 LEU D O 1
ATOM 1621 N N . SER D 1 4 ? -5.546 74.990 29.830 1.00 70.89 25 SER D N 1
ATOM 1622 C CA . SER D 1 4 ? -4.102 74.796 30.065 1.00 69.33 25 SER D CA 1
ATOM 1623 C C . SER D 1 4 ? -3.228 75.729 29.190 1.00 68.37 25 SER D C 1
ATOM 1624 O O . SER D 1 4 ? -2.165 76.148 29.644 1.00 68.47 25 SER D O 1
ATOM 1627 N N . LEU D 1 5 ? -3.677 76.056 27.964 1.00 66.70 26 LEU D N 1
ATOM 1628 C CA . LEU D 1 5 ? -2.990 77.040 27.116 1.00 65.08 26 LEU D CA 1
ATOM 1629 C C . LEU D 1 5 ? -3.000 78.394 27.819 1.00 64.21 26 LEU D C 1
ATOM 1630 O O . LEU D 1 5 ? -1.994 79.119 27.802 1.00 64.36 26 LEU D O 1
ATOM 1635 N N . THR D 1 6 ? -4.131 78.721 28.453 1.00 62.52 27 THR D N 1
ATOM 1636 C CA . THR D 1 6 ? -4.202 79.867 29.368 1.00 60.56 27 THR D CA 1
ATOM 1637 C C . THR D 1 6 ? -3.108 79.755 30.427 1.00 58.48 27 THR D C 1
ATOM 1638 O O . THR D 1 6 ? -2.356 80.701 30.646 1.00 58.05 27 THR D O 1
ATOM 1642 N N . GLY D 1 7 ? -3.016 78.581 31.046 1.00 56.34 28 GLY D N 1
ATOM 1643 C CA . GLY D 1 7 ? -1.977 78.288 32.013 1.00 54.16 28 GLY D CA 1
ATOM 1644 C C . GLY D 1 7 ? -0.580 78.253 31.431 1.00 52.25 28 GLY D C 1
ATOM 1645 O O . GLY D 1 7 ? 0.395 78.491 32.142 1.00 52.02 28 GLY D O 1
ATOM 1646 N N . LEU D 1 8 ? -0.487 77.990 30.133 1.00 50.70 29 LEU D N 1
ATOM 1647 C CA . LEU D 1 8 ? 0.799 77.862 29.448 1.00 49.35 29 LEU D CA 1
ATOM 1648 C C . LEU D 1 8 ? 1.487 79.179 29.234 1.00 47.54 29 LEU D C 1
ATOM 1649 O O . LEU D 1 8 ? 2.671 79.345 29.626 1.00 45.56 29 LEU D O 1
ATOM 1654 N N . LYS D 1 9 ? 0.707 80.084 28.589 1.00 46.37 30 LYS D N 1
ATOM 1655 C CA . LYS D 1 9 ? 1.014 81.520 28.393 1.00 44.07 30 LYS D CA 1
ATOM 1656 C C . LYS D 1 9 ? 1.273 82.166 29.732 1.00 42.68 30 LYS D C 1
ATOM 1657 O O . LYS D 1 9 ? 2.282 82.829 29.889 1.00 42.06 30 LYS D O 1
ATOM 1663 N N . ARG D 1 10 ? 0.435 81.879 30.716 1.00 41.93 31 ARG D N 1
ATOM 1664 C CA . ARG D 1 10 ? 0.731 82.262 32.094 1.00 43.12 31 ARG D CA 1
ATOM 1665 C C . ARG D 1 10 ? 2.087 81.866 32.630 1.00 45.57 31 ARG D C 1
ATOM 1666 O O . ARG D 1 10 ? 2.728 82.648 33.378 1.00 45.59 31 ARG D O 1
ATOM 1674 N N . ALA D 1 11 ? 2.477 80.613 32.314 1.00 48.43 32 ALA D N 1
ATOM 1675 C CA . ALA D 1 11 ? 3.767 80.061 32.699 1.00 49.69 32 ALA D CA 1
ATOM 1676 C C . ALA D 1 11 ? 4.897 80.805 31.967 1.00 50.86 32 ALA D C 1
ATOM 1677 O O . ALA D 1 11 ? 5.780 81.386 32.614 1.00 49.98 32 ALA D O 1
ATOM 1679 N N . MET D 1 12 ? 4.826 80.806 30.631 1.00 52.30 33 MET D N 1
ATOM 1680 C CA . MET D 1 12 ? 5.809 81.464 29.776 1.00 54.90 33 MET D CA 1
ATOM 1681 C C . MET D 1 12 ? 6.088 82.931 30.179 1.00 55.65 33 MET D C 1
ATOM 1682 O O . MET D 1 12 ? 7.219 83.397 30.131 1.00 56.11 33 MET D O 1
ATOM 1687 N N . LEU D 1 13 ? 5.019 83.645 30.559 1.00 55.48 34 LEU D N 1
ATOM 1688 C CA . LEU D 1 13 ? 5.100 85.005 31.065 1.00 54.87 34 LEU D CA 1
ATOM 1689 C C . LEU D 1 13 ? 5.930 85.069 32.335 1.00 55.19 34 LEU D C 1
ATOM 1690 O O . LEU D 1 13 ? 6.981 85.695 32.381 1.00 54.46 34 LEU D O 1
ATOM 1695 N N . SER D 1 14 ? 5.422 84.409 33.369 1.00 56.36 35 SER D N 1
ATOM 1696 C CA . SER D 1 14 ? 6.178 84.108 34.615 1.00 57.26 35 SER D CA 1
ATOM 1697 C C . SER D 1 14 ? 7.674 83.649 34.403 1.00 57.10 35 SER D C 1
ATOM 1698 O O . SER D 1 14 ? 8.505 83.788 35.304 1.00 55.87 35 SER D O 1
ATOM 1701 N N . LEU D 1 15 ? 7.988 83.142 33.208 1.00 57.75 36 LEU D N 1
ATOM 1702 C CA . LEU D 1 15 ? 9.299 82.551 32.925 1.00 58.72 36 LEU D CA 1
ATOM 1703 C C . LEU D 1 15 ? 10.326 83.549 32.473 1.00 59.95 36 LEU D C 1
ATOM 1704 O O . LEU D 1 15 ? 11.504 83.419 32.800 1.00 59.75 36 LEU D O 1
ATOM 1709 N N . ILE D 1 16 ? 9.878 84.519 31.685 1.00 61.69 37 ILE D N 1
ATOM 1710 C CA . ILE D 1 16 ? 10.760 85.569 31.206 1.00 63.42 37 ILE D CA 1
ATOM 1711 C C . ILE D 1 16 ? 10.873 86.641 32.277 1.00 64.52 37 ILE D C 1
ATOM 1712 O O . ILE D 1 16 ? 11.949 86.889 32.804 1.00 64.78 37 ILE D O 1
ATOM 1717 N N . ASP D 1 17 ? 9.756 87.261 32.610 1.00 66.18 38 ASP D N 1
ATOM 1718 C CA . ASP D 1 17 ? 9.702 88.100 33.787 1.00 67.70 38 ASP D CA 1
ATOM 1719 C C . ASP D 1 17 ? 9.156 87.230 34.910 1.00 69.22 38 ASP D C 1
ATOM 1720 O O . ASP D 1 17 ? 8.131 86.561 34.750 1.00 69.26 38 ASP D O 1
ATOM 1725 N N . GLY D 1 18 ? 9.844 87.240 36.042 1.00 70.96 39 GLY D N 1
ATOM 1726 C CA . GLY D 1 18 ? 9.535 86.332 37.125 1.00 73.40 39 GLY D CA 1
ATOM 1727 C C . GLY D 1 18 ? 8.344 86.728 37.953 1.00 75.05 39 GLY D C 1
ATOM 1728 O O . GLY D 1 18 ? 8.173 86.220 39.048 1.00 74.75 39 GLY D O 1
ATOM 1729 N N . ARG D 1 19 ? 7.518 87.632 37.445 1.00 78.37 40 ARG D N 1
ATOM 1730 C CA . ARG D 1 19 ? 6.326 87.999 38.198 1.00 79.09 40 ARG D CA 1
ATOM 1731 C C . ARG D 1 19 ? 5.161 87.031 37.946 1.00 77.94 40 ARG D C 1
ATOM 1732 O O . ARG D 1 19 ? 5.344 85.984 37.307 1.00 79.46 40 ARG D O 1
ATOM 1740 N N . GLY D 1 20 ? 3.981 87.334 38.483 1.00 74.81 41 GLY D N 1
ATOM 1741 C CA . GLY D 1 20 ? 2.875 86.380 38.444 1.00 70.69 41 GLY D CA 1
ATOM 1742 C C . GLY D 1 20 ? 2.760 85.512 39.699 1.00 68.27 41 GLY D C 1
ATOM 1743 O O . GLY D 1 20 ? 3.572 85.646 40.624 1.00 67.56 41 GLY D O 1
ATOM 1744 N N . PRO D 1 21 ? 1.801 84.580 39.727 1.00 66.71 42 PRO D N 1
ATOM 1745 C CA . PRO D 1 21 ? 1.369 83.979 40.993 1.00 65.81 42 PRO D CA 1
ATOM 1746 C C . PRO D 1 21 ? 2.497 83.207 41.752 1.00 65.55 42 PRO D C 1
ATOM 1747 O O . PRO D 1 21 ? 3.260 82.385 41.176 1.00 64.74 42 PRO D O 1
ATOM 1751 N N . THR D 1 22 ? 2.584 83.514 43.057 1.00 65.41 43 THR D N 1
ATOM 1752 C CA . THR D 1 22 ? 3.625 82.991 43.940 1.00 64.97 43 THR D CA 1
ATOM 1753 C C . THR D 1 22 ? 3.812 81.533 43.734 1.00 64.74 43 THR D C 1
ATOM 1754 O O . THR D 1 22 ? 4.931 81.086 43.519 1.00 64.94 43 THR D O 1
ATOM 1758 N N . ARG D 1 23 ? 2.726 80.786 43.796 1.00 64.62 44 ARG D N 1
ATOM 1759 C CA . ARG D 1 23 ? 2.883 79.346 43.739 1.00 64.96 44 ARG D CA 1
ATOM 1760 C C . ARG D 1 23 ? 3.261 78.870 42.339 1.00 64.89 44 ARG D C 1
ATOM 1761 O O . ARG D 1 23 ? 3.933 77.848 42.191 1.00 64.75 44 ARG D O 1
ATOM 1769 N N . PHE D 1 24 ? 2.839 79.616 41.321 1.00 64.82 45 PHE D N 1
ATOM 1770 C CA . PHE D 1 24 ? 3.191 79.285 39.947 1.00 64.71 45 PHE D CA 1
ATOM 1771 C C . PHE D 1 24 ? 4.709 79.353 39.764 1.00 64.88 45 PHE D C 1
ATOM 1772 O O . PHE D 1 24 ? 5.311 78.410 39.242 1.00 64.89 45 PHE D O 1
ATOM 1780 N N . VAL D 1 25 ? 5.313 80.460 40.220 1.00 64.81 46 VAL D N 1
ATOM 1781 C CA . VAL D 1 25 ? 6.773 80.689 40.150 1.00 64.47 46 VAL D CA 1
ATOM 1782 C C . VAL D 1 25 ? 7.552 79.642 40.950 1.00 64.64 46 VAL D C 1
ATOM 1783 O O . VAL D 1 25 ? 8.610 79.144 40.490 1.00 64.69 46 VAL D O 1
ATOM 1787 N N . LEU D 1 26 ? 7.013 79.295 42.127 1.00 64.51 47 LEU D N 1
ATOM 1788 C CA . LEU D 1 26 ? 7.542 78.186 42.937 1.00 64.31 47 LEU D CA 1
ATOM 1789 C C . LEU D 1 26 ? 7.387 76.803 42.264 1.00 64.26 47 LEU D C 1
ATOM 1790 O O . LEU D 1 26 ? 8.308 76.009 42.260 1.00 64.01 47 LEU D O 1
ATOM 1795 N N . ALA D 1 27 ? 6.229 76.555 41.665 1.00 64.46 48 ALA D N 1
ATOM 1796 C CA . ALA D 1 27 ? 6.005 75.375 40.831 1.00 64.60 48 ALA D CA 1
ATOM 1797 C C . ALA D 1 27 ? 7.046 75.318 39.726 1.00 64.85 48 ALA D C 1
ATOM 1798 O O . ALA D 1 27 ? 7.722 74.297 39.542 1.00 65.34 48 ALA D O 1
ATOM 1800 N N . LEU D 1 28 ? 7.194 76.415 38.995 1.00 64.80 49 LEU D N 1
ATOM 1801 C CA . LEU D 1 28 ? 8.225 76.515 37.964 1.00 64.67 49 LEU D CA 1
ATOM 1802 C C . LEU D 1 28 ? 9.575 76.115 38.521 1.00 64.73 49 LEU D C 1
ATOM 1803 O O . LEU D 1 28 ? 10.264 75.286 37.927 1.00 64.55 49 LEU D O 1
ATOM 1808 N N . LEU D 1 29 ? 9.930 76.704 39.669 1.00 64.77 50 LEU D N 1
ATOM 1809 C CA . LEU D 1 29 ? 11.201 76.419 40.340 1.00 64.87 50 LEU D CA 1
ATOM 1810 C C . LEU D 1 29 ? 11.424 74.926 40.665 1.00 64.97 50 LEU D C 1
ATOM 1811 O O . LEU D 1 29 ? 12.523 74.370 40.406 1.00 64.93 50 LEU D O 1
ATOM 1816 N N . ALA D 1 30 ? 10.387 74.288 41.225 1.00 64.84 51 ALA D N 1
ATOM 1817 C CA . ALA D 1 30 ? 10.400 72.842 41.472 1.00 64.68 51 ALA D CA 1
ATOM 1818 C C . ALA D 1 30 ? 10.671 72.121 40.176 1.00 64.69 51 ALA D C 1
ATOM 1819 O O . ALA D 1 30 ? 11.580 71.296 40.112 1.00 64.78 51 ALA D O 1
ATOM 1821 N N . PHE D 1 31 ? 9.910 72.468 39.135 1.00 64.44 52 PHE D N 1
ATOM 1822 C CA . PHE D 1 31 ? 10.126 71.887 37.805 1.00 64.44 52 PHE D CA 1
ATOM 1823 C C . PHE D 1 31 ? 11.577 72.013 37.267 1.00 64.52 52 PHE D C 1
ATOM 1824 O O . PHE D 1 31 ? 12.155 71.049 36.751 1.00 64.28 52 PHE D O 1
ATOM 1832 N N . PHE D 1 32 ? 12.135 73.217 37.382 1.00 64.62 53 PHE D N 1
ATOM 1833 C CA . PHE D 1 32 ? 13.469 73.500 36.905 1.00 64.56 53 PHE D CA 1
ATOM 1834 C C . PHE D 1 32 ? 14.464 72.730 37.728 1.00 64.73 53 PHE D C 1
ATOM 1835 O O . PHE D 1 32 ? 15.611 72.590 37.313 1.00 64.96 53 PHE D O 1
ATOM 1843 N N . ARG D 1 33 ? 14.054 72.236 38.895 1.00 64.62 54 ARG D N 1
ATOM 1844 C CA . ARG D 1 33 ? 14.967 71.416 39.683 1.00 64.72 54 ARG D CA 1
ATOM 1845 C C . ARG D 1 33 ? 14.766 69.947 39.371 1.00 64.36 54 ARG D C 1
ATOM 1846 O O . ARG D 1 33 ? 15.714 69.189 39.304 1.00 64.20 54 ARG D O 1
ATOM 1854 N N . PHE D 1 34 ? 13.509 69.568 39.178 1.00 64.45 55 PHE D N 1
ATOM 1855 C CA . PHE D 1 34 ? 13.112 68.186 38.909 1.00 64.40 55 PHE D CA 1
ATOM 1856 C C . PHE D 1 34 ? 13.837 67.714 37.655 1.00 64.59 55 PHE D C 1
ATOM 1857 O O . PHE D 1 34 ? 14.522 66.690 37.663 1.00 64.60 55 PHE D O 1
ATOM 1865 N N . THR D 1 35 ? 13.632 68.468 36.571 1.00 64.85 56 THR D N 1
ATOM 1866 C CA . THR D 1 35 ? 14.445 68.375 35.362 1.00 64.86 56 THR D CA 1
ATOM 1867 C C . THR D 1 35 ? 15.705 69.157 35.650 1.00 65.03 56 THR D C 1
ATOM 1868 O O . THR D 1 35 ? 15.645 70.221 36.272 1.00 65.49 56 THR D O 1
ATOM 1872 N N . ALA D 1 36 ? 16.850 68.634 35.233 1.00 64.76 57 ALA D N 1
ATOM 1873 C CA . ALA D 1 36 ? 18.096 69.277 35.598 1.00 64.55 57 ALA D CA 1
ATOM 1874 C C . ALA D 1 36 ? 18.333 70.516 34.751 1.00 64.64 57 ALA D C 1
ATOM 1875 O O . ALA D 1 36 ? 19.321 70.580 34.010 1.00 64.92 57 ALA D O 1
ATOM 1877 N N . ILE D 1 37 ? 17.426 71.497 34.847 1.00 64.49 58 ILE D N 1
ATOM 1878 C CA . ILE D 1 37 ? 17.613 72.750 34.109 1.00 64.54 58 ILE D CA 1
ATOM 1879 C C . ILE D 1 37 ? 17.817 73.980 35.011 1.00 64.50 58 ILE D C 1
ATOM 1880 O O . ILE D 1 37 ? 17.188 74.100 36.061 1.00 64.55 58 ILE D O 1
ATOM 1885 N N . ALA D 1 38 ? 18.745 74.855 34.610 1.00 64.50 59 ALA D N 1
ATOM 1886 C CA . ALA D 1 38 ? 19.075 76.061 35.374 1.00 64.46 59 ALA D CA 1
ATOM 1887 C C . ALA D 1 38 ? 18.032 77.152 35.143 1.00 64.51 59 ALA D C 1
ATOM 1888 O O . ALA D 1 38 ? 17.834 77.588 34.012 1.00 64.57 59 ALA D O 1
ATOM 1890 N N . PRO D 1 39 ? 17.381 77.596 36.223 1.00 64.45 60 PRO D N 1
ATOM 1891 C CA . PRO D 1 39 ? 16.234 78.514 36.146 1.00 64.37 60 PRO D CA 1
ATOM 1892 C C . PRO D 1 39 ? 16.597 79.878 35.602 1.00 64.40 60 PRO D C 1
ATOM 1893 O O . PRO D 1 39 ? 17.742 80.297 35.732 1.00 64.60 60 PRO D O 1
ATOM 1897 N N . THR D 1 40 ? 15.632 80.571 35.017 1.00 64.42 61 THR D N 1
ATOM 1898 C CA . THR D 1 40 ? 15.884 81.924 34.539 1.00 64.65 61 THR D CA 1
ATOM 1899 C C . THR D 1 40 ? 16.118 82.882 35.695 1.00 64.61 61 THR D C 1
ATOM 1900 O O . THR D 1 40 ? 15.524 82.749 36.770 1.00 64.46 61 THR D O 1
ATOM 1904 N N . ARG D 1 41 ? 17.000 83.849 35.454 1.00 64.78 62 ARG D N 1
ATOM 1905 C CA . ARG D 1 41 ? 17.343 84.876 36.438 1.00 64.88 62 ARG D CA 1
ATOM 1906 C C . ARG D 1 41 ? 16.089 85.451 37.108 1.00 64.83 62 ARG D C 1
ATOM 1907 O O . ARG D 1 41 ? 16.038 85.614 38.326 1.00 64.87 62 ARG D O 1
ATOM 1915 N N . ALA D 1 42 ? 15.075 85.729 36.299 1.00 64.73 63 ALA D N 1
ATOM 1916 C CA . ALA D 1 42 ? 13.815 86.274 36.790 1.00 64.64 63 ALA D CA 1
ATOM 1917 C C . ALA D 1 42 ? 13.104 85.369 37.789 1.00 64.52 63 ALA D C 1
ATOM 1918 O O . ALA D 1 42 ? 12.435 85.864 38.705 1.00 64.47 63 ALA D O 1
ATOM 1920 N N . VAL D 1 43 ? 13.229 84.052 37.596 1.00 64.46 64 VAL D N 1
ATOM 1921 C CA . VAL D 1 43 ? 12.564 83.074 38.469 1.00 64.22 64 VAL D CA 1
ATOM 1922 C C . VAL D 1 43 ? 13.369 82.945 39.739 1.00 64.36 64 VAL D C 1
ATOM 1923 O O . VAL D 1 43 ? 12.810 82.956 40.834 1.00 64.39 64 VAL D O 1
ATOM 1927 N N . LEU D 1 44 ? 14.685 82.824 39.567 1.00 64.38 65 LEU D N 1
ATOM 1928 C CA . LEU D 1 44 ? 15.631 82.724 40.669 1.00 64.47 65 LEU D CA 1
ATOM 1929 C C . LEU D 1 44 ? 15.524 83.946 41.579 1.00 64.55 65 LEU D C 1
ATOM 1930 O O . LEU D 1 44 ? 15.422 83.804 42.796 1.00 64.44 65 LEU D O 1
ATOM 1935 N N . ASP D 1 45 ? 15.528 85.138 40.978 1.00 64.74 66 ASP D N 1
ATOM 1936 C CA . ASP D 1 45 ? 15.413 86.398 41.716 1.00 64.83 66 ASP D CA 1
ATOM 1937 C C . ASP D 1 45 ? 14.165 86.477 42.609 1.00 64.82 66 ASP D C 1
ATOM 1938 O O . ASP D 1 45 ? 14.191 87.155 43.641 1.00 64.80 66 ASP D O 1
ATOM 1943 N N . ARG D 1 46 ? 13.095 85.772 42.224 1.00 64.76 67 ARG D N 1
ATOM 1944 C CA . ARG D 1 46 ? 11.850 85.790 42.984 1.00 64.80 67 ARG D CA 1
ATOM 1945 C C . ARG D 1 46 ? 11.902 84.835 44.164 1.00 64.77 67 ARG D C 1
ATOM 1946 O O . ARG D 1 46 ? 11.352 85.114 45.238 1.00 64.75 67 ARG D O 1
ATOM 1954 N N . TRP D 1 47 ? 12.569 83.708 43.949 1.00 64.80 68 TRP D N 1
ATOM 1955 C CA . TRP D 1 47 ? 12.756 82.688 44.983 1.00 64.70 68 TRP D CA 1
ATOM 1956 C C . TRP D 1 47 ? 13.525 83.238 46.203 1.00 64.57 68 TRP D C 1
ATOM 1957 O O . TRP D 1 47 ? 13.397 82.718 47.306 1.00 64.58 68 TRP D O 1
ATOM 1968 N N . ARG D 1 48 ? 14.288 84.310 46.016 1.00 64.58 69 ARG D N 1
ATOM 1969 C CA . ARG D 1 48 ? 14.941 84.930 47.169 1.00 64.72 69 ARG D CA 1
ATOM 1970 C C . ARG D 1 48 ? 14.042 85.962 47.863 1.00 64.65 69 ARG D C 1
ATOM 1971 O O . ARG D 1 48 ? 14.357 86.417 48.956 1.00 64.66 69 ARG D O 1
ATOM 1979 N N . SER D 1 49 ? 12.916 86.301 47.242 1.00 64.68 70 SER D N 1
ATOM 1980 C CA . SER D 1 49 ? 12.050 87.374 47.733 1.00 64.64 70 SER D CA 1
ATOM 1981 C C . SER D 1 49 ? 10.746 86.876 48.364 1.00 64.66 70 SER D C 1
ATOM 1982 O O . SER D 1 49 ? 10.164 87.582 49.201 1.00 64.55 70 SER D O 1
ATOM 1985 N N . VAL D 1 50 ? 10.299 85.679 47.949 1.00 64.71 71 VAL D N 1
ATOM 1986 C CA . VAL D 1 50 ? 9.044 85.055 48.422 1.00 64.80 71 VAL D CA 1
ATOM 1987 C C . VAL D 1 50 ? 8.892 85.070 49.935 1.00 64.92 71 VAL D C 1
ATOM 1988 O O . VAL D 1 50 ? 9.873 84.841 50.659 1.00 65.10 71 VAL D O 1
ATOM 1992 N N . ASN D 1 51 ? 7.676 85.337 50.415 1.00 64.92 72 ASN D N 1
ATOM 1993 C CA . ASN D 1 51 ? 7.434 85.317 51.859 1.00 64.93 72 ASN D CA 1
ATOM 1994 C C . ASN D 1 51 ? 7.666 83.918 52.435 1.00 64.85 72 ASN D C 1
ATOM 1995 O O . ASN D 1 51 ? 7.026 82.943 52.023 1.00 64.87 72 ASN D O 1
ATOM 2000 N N . LYS D 1 52 ? 8.602 83.840 53.375 1.00 64.69 73 LYS D N 1
ATOM 2001 C CA . LYS D 1 52 ? 8.956 82.612 54.065 1.00 64.66 73 LYS D CA 1
ATOM 2002 C C . LYS D 1 52 ? 7.747 81.705 54.292 1.00 64.66 73 LYS D C 1
ATOM 2003 O O . LYS D 1 52 ? 7.704 80.566 53.821 1.00 64.57 73 LYS D O 1
ATOM 2009 N N . GLN D 1 53 ? 6.764 82.246 55.010 1.00 64.79 74 GLN D N 1
ATOM 2010 C CA . GLN D 1 53 ? 5.561 81.523 55.413 1.00 64.86 74 GLN D CA 1
ATOM 2011 C C . GLN D 1 53 ? 4.737 81.019 54.211 1.00 64.82 74 GLN D C 1
ATOM 2012 O O . GLN D 1 53 ? 4.403 79.829 54.150 1.00 65.02 74 GLN D O 1
ATOM 2018 N N . THR D 1 54 ? 4.451 81.902 53.254 1.00 64.59 75 THR D N 1
ATOM 2019 C CA . THR D 1 54 ? 3.723 81.538 52.045 1.00 64.38 75 THR D CA 1
ATOM 2020 C C . THR D 1 54 ? 4.502 80.527 51.235 1.00 64.19 75 THR D C 1
ATOM 2021 O O . THR D 1 54 ? 3.951 79.544 50.769 1.00 64.25 75 THR D O 1
ATOM 2025 N N . ALA D 1 55 ? 5.793 80.773 51.080 1.00 64.18 76 ALA D N 1
ATOM 2026 C CA . ALA D 1 55 ? 6.650 79.909 50.283 1.00 64.23 76 ALA D CA 1
ATOM 2027 C C . ALA D 1 55 ? 6.611 78.484 50.813 1.00 64.23 76 ALA D C 1
ATOM 2028 O O . ALA D 1 55 ? 6.559 77.517 50.043 1.00 63.99 76 ALA D O 1
ATOM 2030 N N . MET D 1 56 ? 6.607 78.385 52.139 1.00 64.40 77 MET D N 1
ATOM 2031 C CA . MET D 1 56 ? 6.536 77.116 52.835 1.00 64.62 77 MET D CA 1
ATOM 2032 C C . MET D 1 56 ? 5.199 76.421 52.551 1.00 64.65 77 MET D C 1
ATOM 2033 O O . MET D 1 56 ? 5.162 75.251 52.121 1.00 64.63 77 MET D O 1
ATOM 2038 N N . LYS D 1 57 ? 4.108 77.156 52.774 1.00 64.57 78 LYS D N 1
ATOM 2039 C CA . LYS D 1 57 ? 2.761 76.643 52.514 1.00 64.50 78 LYS D CA 1
ATOM 2040 C C . LYS D 1 57 ? 2.724 75.925 51.163 1.00 64.36 78 LYS D C 1
ATOM 2041 O O . LYS D 1 57 ? 2.221 74.816 51.048 1.00 64.31 78 LYS D O 1
ATOM 2047 N N . HIS D 1 58 ? 3.313 76.548 50.155 1.00 64.43 79 HIS D N 1
ATOM 2048 C CA . HIS D 1 58 ? 3.227 76.028 48.806 1.00 64.62 79 HIS D CA 1
ATOM 2049 C C . HIS D 1 58 ? 4.078 74.822 48.571 1.00 64.81 79 HIS D C 1
ATOM 2050 O O . HIS D 1 58 ? 3.577 73.814 48.067 1.00 65.18 79 HIS D O 1
ATOM 2057 N N . LEU D 1 59 ? 5.356 74.915 48.934 1.00 64.62 80 LEU D N 1
ATOM 2058 C CA . LEU D 1 59 ? 6.250 73.781 48.768 1.00 64.42 80 LEU D CA 1
ATOM 2059 C C . LEU D 1 59 ? 5.679 72.536 49.466 1.00 64.56 80 LEU D C 1
ATOM 2060 O O . LEU D 1 59 ? 5.820 71.421 48.967 1.00 64.74 80 LEU D O 1
ATOM 2065 N N . LEU D 1 60 ? 5.006 72.731 50.601 1.00 64.48 81 LEU D N 1
ATOM 2066 C CA . LEU D 1 60 ? 4.485 71.605 51.385 1.00 64.33 81 LEU D CA 1
ATOM 2067 C C . LEU D 1 60 ? 3.360 70.920 50.634 1.00 64.54 81 LEU D C 1
ATOM 2068 O O . LEU D 1 60 ? 3.205 69.694 50.690 1.00 64.75 81 LEU D O 1
ATOM 2073 N N . SER D 1 61 ? 2.594 71.729 49.922 1.00 64.58 82 SER D N 1
ATOM 2074 C CA . SER D 1 61 ? 1.484 71.262 49.132 1.00 64.90 82 SER D CA 1
ATOM 2075 C C . SER D 1 61 ? 2.004 70.497 47.913 1.00 64.70 82 SER D C 1
ATOM 2076 O O . SER D 1 61 ? 1.406 69.514 47.477 1.00 64.69 82 SER D O 1
ATOM 2079 N N . PHE D 1 62 ? 3.135 70.940 47.381 1.00 64.45 83 PHE D N 1
ATOM 2080 C CA . PHE D 1 62 ? 3.781 70.235 46.282 1.00 64.53 83 PHE D CA 1
ATOM 2081 C C . PHE D 1 62 ? 4.171 68.840 46.762 1.00 64.61 83 PHE D C 1
ATOM 2082 O O . PHE D 1 62 ? 3.849 67.822 46.127 1.00 64.61 83 PHE D O 1
ATOM 2090 N N . LYS D 1 63 ? 4.852 68.804 47.904 1.00 64.56 84 LYS D N 1
ATOM 2091 C CA . LYS D 1 63 ? 5.239 67.557 48.528 1.00 64.54 84 LYS D CA 1
ATOM 2092 C C . LYS D 1 63 ? 4.047 66.624 48.642 1.00 64.74 84 LYS D C 1
ATOM 2093 O O . LYS D 1 63 ? 4.182 65.419 48.384 1.00 64.89 84 LYS D O 1
ATOM 2099 N N . LYS D 1 64 ? 2.887 67.186 49.001 1.00 64.63 85 LYS D N 1
ATOM 2100 C CA . LYS D 1 64 ? 1.642 66.415 49.090 1.00 64.88 85 LYS D CA 1
ATOM 2101 C C . LYS D 1 64 ? 1.258 65.829 47.740 1.00 64.74 85 LYS D C 1
ATOM 2102 O O . LYS D 1 64 ? 0.891 64.653 47.630 1.00 64.41 85 LYS D O 1
ATOM 2108 N N . GLU D 1 65 ? 1.350 66.680 46.722 1.00 64.77 86 GLU D N 1
ATOM 2109 C CA . GLU D 1 65 ? 0.951 66.337 45.372 1.00 64.99 86 GLU D CA 1
ATOM 2110 C C . GLU D 1 65 ? 1.766 65.165 44.874 1.00 64.95 86 GLU D C 1
ATOM 2111 O O . GLU D 1 65 ? 1.217 64.180 44.372 1.00 64.95 86 GLU D O 1
ATOM 2117 N N . LEU D 1 66 ? 3.082 65.286 45.020 1.00 64.94 87 LEU D N 1
ATOM 2118 C CA . LEU D 1 66 ? 4.001 64.200 44.700 1.00 65.06 87 LEU D CA 1
ATOM 2119 C C . LEU D 1 66 ? 3.618 62.891 45.396 1.00 65.12 87 LEU D C 1
ATOM 2120 O O . LEU D 1 66 ? 3.773 61.799 44.830 1.00 65.25 87 LEU D O 1
ATOM 2125 N N . GLY D 1 67 ? 3.109 63.013 46.618 1.00 64.94 88 GLY D N 1
ATOM 2126 C CA . GLY D 1 67 ? 2.700 61.860 47.392 1.00 65.01 88 GLY D CA 1
ATOM 2127 C C . GLY D 1 67 ? 1.577 61.077 46.743 1.00 64.88 88 GLY D C 1
ATOM 2128 O O . GLY D 1 67 ? 1.662 59.844 46.674 1.00 64.75 88 GLY D O 1
ATOM 2129 N N . THR D 1 68 ? 0.541 61.792 46.277 1.00 64.78 89 THR D N 1
ATOM 2130 C CA . THR D 1 68 ? -0.607 61.175 45.597 1.00 64.59 89 THR D CA 1
ATOM 2131 C C . THR D 1 68 ? -0.152 60.497 44.302 1.00 64.49 89 THR D C 1
ATOM 2132 O O . THR D 1 68 ? -0.686 59.446 43.920 1.00 64.64 89 THR D O 1
ATOM 2136 N N . LEU D 1 69 ? 0.858 61.083 43.664 1.00 64.03 90 LEU D N 1
ATOM 2137 C CA . LEU D 1 69 ? 1.443 60.527 42.467 1.00 63.84 90 LEU D CA 1
ATOM 2138 C C . LEU D 1 69 ? 2.190 59.244 42.774 1.00 63.93 90 LEU D C 1
ATOM 2139 O O . LEU D 1 69 ? 2.094 58.278 42.039 1.00 64.11 90 LEU D O 1
ATOM 2144 N N . THR D 1 70 ? 2.939 59.236 43.860 1.00 63.92 91 THR D N 1
ATOM 2145 C CA . THR D 1 70 ? 3.748 58.091 44.163 1.00 63.86 91 THR D CA 1
ATOM 2146 C C . THR D 1 70 ? 2.868 56.932 44.667 1.00 64.44 91 THR D C 1
ATOM 2147 O O . THR D 1 70 ? 2.945 55.826 44.117 1.00 64.63 91 THR D O 1
ATOM 2151 N N . SER D 1 71 ? 1.984 57.176 45.639 1.00 64.81 92 SER D N 1
ATOM 2152 C CA . SER D 1 71 ? 1.108 56.096 46.138 1.00 65.08 92 SER D CA 1
ATOM 2153 C C . SER D 1 71 ? 0.215 55.542 45.022 1.00 64.92 92 SER D C 1
ATOM 2154 O O . SER D 1 71 ? -0.182 54.373 45.062 1.00 64.96 92 SER D O 1
ATOM 2157 N N . ALA D 1 72 ? -0.065 56.384 44.025 1.00 64.77 93 ALA D N 1
ATOM 2158 C CA . ALA D 1 72 ? -0.728 55.962 42.792 1.00 64.60 93 ALA D CA 1
ATOM 2159 C C . ALA D 1 72 ? 0.044 54.847 42.076 1.00 64.37 93 ALA D C 1
ATOM 2160 O O . ALA D 1 72 ? -0.535 53.834 41.703 1.00 64.35 93 ALA D O 1
ATOM 2162 N N . ILE D 1 73 ? 1.351 55.047 41.911 1.00 64.19 94 ILE D N 1
ATOM 2163 C CA . ILE D 1 73 ? 2.229 54.116 41.210 1.00 64.22 94 ILE D CA 1
ATOM 2164 C C . ILE D 1 73 ? 2.513 52.852 42.013 1.00 64.51 94 ILE D C 1
ATOM 2165 O O . ILE D 1 73 ? 3.071 51.891 41.494 1.00 64.75 94 ILE D O 1
ATOM 2170 N N . ASN D 1 74 ? 2.116 52.844 43.275 1.00 64.58 95 ASN D N 1
ATOM 2171 C CA . ASN D 1 74 ? 2.368 51.694 44.117 1.00 64.61 95 ASN D CA 1
ATOM 2172 C C . ASN D 1 74 ? 1.492 50.466 43.831 1.00 64.73 95 ASN D C 1
ATOM 2173 O O . ASN D 1 74 ? 1.884 49.356 44.197 1.00 64.84 95 ASN D O 1
ATOM 2178 N N . ARG D 1 75 ? 0.332 50.633 43.182 1.00 64.89 96 ARG D N 1
ATOM 2179 C CA . ARG D 1 75 ? -0.537 49.455 42.896 1.00 65.15 96 ARG D CA 1
ATOM 2180 C C . ARG D 1 75 ? 0.078 48.454 41.920 1.00 64.94 96 ARG D C 1
ATOM 2181 O O . ARG D 1 75 ? -0.188 48.491 40.717 1.00 64.74 96 ARG D O 1
ATOM 2189 N N . LEU E 1 3 ? 21.046 76.147 82.629 1.00 62.94 24 LEU E N 1
ATOM 2190 C CA . LEU E 1 3 ? 21.956 77.125 83.195 1.00 62.94 24 LEU E CA 1
ATOM 2191 C C . LEU E 1 3 ? 23.367 76.555 83.377 1.00 63.07 24 LEU E C 1
ATOM 2192 O O . LEU E 1 3 ? 23.591 75.370 83.119 1.00 62.90 24 LEU E O 1
ATOM 2197 N N . SER E 1 4 ? 24.310 77.427 83.807 1.0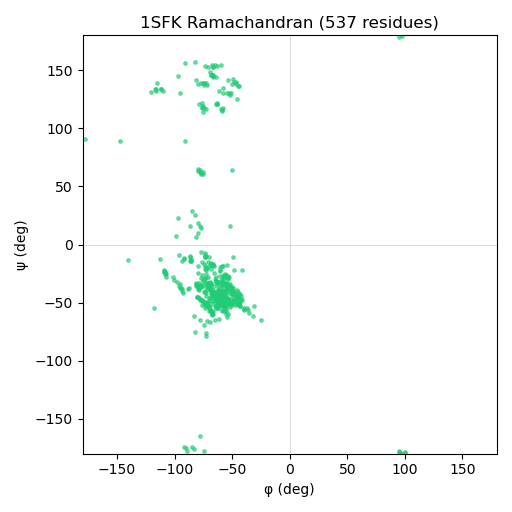0 63.45 25 SER E N 1
ATOM 2198 C CA . SER E 1 4 ? 25.723 76.995 83.909 1.00 63.97 25 SER E CA 1
ATOM 2199 C C . SER E 1 4 ? 26.501 77.502 85.133 1.00 64.43 25 SER E C 1
ATOM 2200 O O . SER E 1 4 ? 27.599 77.005 85.422 1.00 64.70 25 SER E O 1
ATOM 2203 N N . LEU E 1 5 ? 25.968 78.488 85.860 1.00 64.67 26 LEU E N 1
ATOM 2204 C CA . LEU E 1 5 ? 26.585 78.946 87.112 1.00 64.95 26 LEU E CA 1
ATOM 2205 C C . LEU E 1 5 ? 26.776 77.734 88.043 1.00 65.37 26 LEU E C 1
ATOM 2206 O O . LEU E 1 5 ? 27.706 77.694 88.858 1.00 65.37 26 LEU E O 1
ATOM 2211 N N . THR E 1 6 ? 25.890 76.748 87.864 1.00 65.83 27 THR E N 1
ATOM 2212 C CA . THR E 1 6 ? 25.959 75.421 88.485 1.00 66.10 27 THR E CA 1
ATOM 2213 C C . THR E 1 6 ? 27.066 74.554 87.867 1.00 66.40 27 THR E C 1
ATOM 2214 O O . THR E 1 6 ? 27.778 73.854 88.588 1.00 66.29 27 THR E O 1
ATOM 2218 N N . GLY E 1 7 ? 27.193 74.615 86.535 1.00 66.96 28 GLY E N 1
ATOM 2219 C CA . GLY E 1 7 ? 28.136 73.813 85.749 1.00 67.56 28 GLY E CA 1
ATOM 2220 C C . GLY E 1 7 ? 29.552 74.365 85.582 1.00 67.87 28 GLY E C 1
ATOM 2221 O O . GLY E 1 7 ? 30.307 73.932 84.709 1.00 67.67 28 GLY E O 1
ATOM 2222 N N . LEU E 1 8 ? 29.896 75.334 86.428 1.00 68.40 29 LEU E N 1
ATOM 2223 C CA . LEU E 1 8 ? 31.269 75.793 86.624 1.00 68.71 29 LEU E CA 1
ATOM 2224 C C . LEU E 1 8 ? 32.015 74.694 87.387 1.00 68.83 29 LEU E C 1
ATOM 2225 O O . LEU E 1 8 ? 32.903 74.032 86.844 1.00 68.74 29 LEU E O 1
ATOM 2230 N N . LYS E 1 9 ? 31.581 74.487 88.634 1.00 68.88 30 LYS E N 1
ATOM 2231 C CA . LYS E 1 9 ? 32.346 73.817 89.688 1.00 68.95 30 LYS E CA 1
ATOM 2232 C C . LYS E 1 9 ? 32.023 72.337 89.887 1.00 69.08 30 LYS E C 1
ATOM 2233 O O . LYS E 1 9 ? 32.231 71.784 90.978 1.00 69.02 30 LYS E O 1
ATOM 2239 N N . ARG E 1 10 ? 31.487 71.719 88.835 1.00 69.20 31 ARG E N 1
ATOM 2240 C CA . ARG E 1 10 ? 31.505 70.273 88.674 1.00 69.33 31 ARG E CA 1
ATOM 2241 C C . ARG E 1 10 ? 32.808 70.009 87.957 1.00 69.51 31 ARG E C 1
ATOM 2242 O O . ARG E 1 10 ? 33.502 69.037 88.253 1.00 69.42 31 ARG E O 1
ATOM 2250 N N . ALA E 1 11 ? 33.129 70.912 87.024 1.00 69.92 32 ALA E N 1
ATOM 2251 C CA . ALA E 1 11 ? 34.372 70.883 86.239 1.00 70.28 32 ALA E CA 1
ATOM 2252 C C . ALA E 1 11 ? 35.575 71.383 87.056 1.00 70.28 32 ALA E C 1
ATOM 2253 O O . ALA E 1 11 ? 36.647 71.694 86.516 1.00 70.24 32 ALA E O 1
ATOM 2255 N N . MET E 1 12 ? 35.366 71.456 88.363 1.00 70.24 33 MET E N 1
ATOM 2256 C CA . MET E 1 12 ? 36.441 71.605 89.311 1.00 70.61 33 MET E CA 1
ATOM 2257 C C . MET E 1 12 ? 36.586 70.278 90.053 1.00 70.61 33 MET E C 1
ATOM 2258 O O . MET E 1 12 ? 37.652 69.962 90.582 1.00 70.56 33 MET E O 1
ATOM 2263 N N . LEU E 1 13 ? 35.502 69.506 90.076 1.00 70.72 34 LEU E N 1
ATOM 2264 C CA . LEU E 1 13 ? 35.498 68.173 90.677 1.00 70.88 34 LEU E CA 1
ATOM 2265 C C . LEU E 1 13 ? 35.653 67.062 89.627 1.00 71.28 34 LEU E C 1
ATOM 2266 O O . LEU E 1 13 ? 35.510 65.875 89.930 1.00 71.46 34 LEU E O 1
ATOM 2271 N N . SER E 1 14 ? 35.917 67.459 88.388 1.00 71.68 35 SER E N 1
ATOM 2272 C CA . SER E 1 14 ? 36.403 66.544 87.355 1.00 72.21 35 SER E CA 1
ATOM 2273 C C . SER E 1 14 ? 37.842 66.961 87.038 1.00 72.56 35 SER E C 1
ATOM 2274 O O . SER E 1 14 ? 38.586 66.236 86.365 1.00 72.77 35 SER E O 1
ATOM 2277 N N . LEU E 1 15 ? 38.210 68.142 87.539 1.00 72.78 36 LEU E N 1
ATOM 2278 C CA . LEU E 1 15 ? 39.510 68.763 87.314 1.00 72.95 36 LEU E CA 1
ATOM 2279 C C . LEU E 1 15 ? 40.522 68.158 88.291 1.00 73.16 36 LEU E C 1
ATOM 2280 O O . LEU E 1 15 ? 41.348 67.324 87.908 1.00 73.12 36 LEU E O 1
ATOM 2285 N N . ILE E 1 16 ? 40.436 68.560 89.556 1.00 73.40 37 ILE E N 1
ATOM 2286 C CA . ILE E 1 16 ? 41.360 68.067 90.568 1.00 73.82 37 ILE E CA 1
ATOM 2287 C C . ILE E 1 16 ? 41.110 66.572 90.863 1.00 74.24 37 ILE E C 1
ATOM 2288 O O . ILE E 1 16 ? 41.963 65.745 90.537 1.00 74.25 37 ILE E O 1
ATOM 2293 N N . ASP E 1 17 ? 39.957 66.220 91.442 1.00 74.73 38 ASP E N 1
ATOM 2294 C CA . ASP E 1 17 ? 39.601 64.800 91.630 1.00 75.11 38 ASP E CA 1
ATOM 2295 C C . ASP E 1 17 ? 38.793 64.237 90.444 1.00 75.68 38 ASP E C 1
ATOM 2296 O O . ASP E 1 17 ? 37.564 64.258 90.437 1.00 75.74 38 ASP E O 1
ATOM 2301 N N . GLY E 1 18 ? 39.516 63.719 89.453 1.00 76.34 39 GLY E N 1
ATOM 2302 C CA . GLY E 1 18 ? 38.971 63.369 88.148 1.00 77.33 39 GLY E CA 1
ATOM 2303 C C . GLY E 1 18 ? 37.745 62.478 88.056 1.00 78.05 39 GLY E C 1
ATOM 2304 O O . GLY E 1 18 ? 37.456 61.945 86.983 1.00 77.99 39 GLY E O 1
ATOM 2305 N N . ARG E 1 19 ? 37.031 62.320 89.168 1.00 79.05 40 ARG E N 1
ATOM 2306 C CA . ARG E 1 19 ? 35.781 61.560 89.215 1.00 79.39 40 ARG E CA 1
ATOM 2307 C C . ARG E 1 19 ? 34.635 62.341 88.565 1.00 77.95 40 ARG E C 1
ATOM 2308 O O . ARG E 1 19 ? 34.848 63.436 88.042 1.00 79.33 40 ARG E O 1
ATOM 2316 N N . GLY E 1 20 ? 33.430 61.773 88.590 1.00 74.80 41 GLY E N 1
ATOM 2317 C CA . GLY E 1 20 ? 32.275 62.382 87.944 1.00 70.69 41 GLY E CA 1
ATOM 2318 C C . GLY E 1 20 ? 31.942 61.784 86.581 1.00 68.19 41 GLY E C 1
ATOM 2319 O O . GLY E 1 20 ? 32.630 60.872 86.130 1.00 67.51 41 GLY E O 1
ATOM 2320 N N . PRO E 1 21 ? 30.910 62.310 85.915 1.00 66.65 42 PRO E N 1
ATOM 2321 C CA . PRO E 1 21 ? 30.363 61.710 84.687 1.00 65.75 42 PRO E CA 1
ATOM 2322 C C . PRO E 1 21 ? 31.389 61.396 83.603 1.00 65.30 42 PRO E C 1
ATOM 2323 O O . PRO E 1 21 ? 32.188 62.252 83.236 1.00 64.83 42 PRO E O 1
ATOM 2327 N N . THR E 1 22 ? 31.337 60.171 83.090 1.00 65.15 43 THR E N 1
ATOM 2328 C CA . THR E 1 22 ? 32.239 59.688 82.046 1.00 64.93 43 THR E CA 1
ATOM 2329 C C . THR E 1 22 ? 32.374 60.686 80.909 1.00 64.79 43 THR E C 1
ATOM 2330 O O . THR E 1 22 ? 33.483 61.032 80.507 1.00 64.81 43 THR E O 1
ATOM 2334 N N . ARG E 1 23 ? 31.237 61.149 80.402 1.00 64.69 44 ARG E N 1
ATOM 2335 C CA . ARG E 1 23 ? 31.219 62.058 79.266 1.00 64.89 44 ARG E CA 1
ATOM 2336 C C . ARG E 1 23 ? 31.826 63.404 79.603 1.00 64.76 44 ARG E C 1
ATOM 2337 O O . ARG E 1 23 ? 32.514 63.992 78.787 1.00 64.73 44 ARG E O 1
ATOM 2345 N N . PHE E 1 24 ? 31.544 63.884 80.808 1.00 64.78 45 PHE E N 1
ATOM 2346 C CA . PHE E 1 24 ? 32.085 65.143 81.315 1.00 64.75 45 PHE E CA 1
ATOM 2347 C C . PHE E 1 24 ? 33.613 65.120 81.287 1.00 64.81 45 PHE E C 1
ATOM 2348 O O . PHE E 1 24 ? 34.246 66.011 80.718 1.00 64.82 45 PHE E O 1
ATOM 2356 N N . VAL E 1 25 ? 34.192 64.088 81.896 1.00 64.68 46 VAL E N 1
ATOM 2357 C CA . VAL E 1 25 ? 35.643 63.916 81.950 1.00 64.44 46 VAL E CA 1
ATOM 2358 C C . VAL E 1 25 ? 36.251 63.820 80.554 1.00 64.54 46 VAL E C 1
ATOM 2359 O O . VAL E 1 25 ? 37.305 64.402 80.291 1.00 64.72 46 VAL E O 1
ATOM 2363 N N . LEU E 1 26 ? 35.584 63.093 79.662 1.00 64.44 47 LEU E N 1
ATOM 2364 C CA . LEU E 1 26 ? 36.041 63.009 78.278 1.00 64.27 47 LEU E CA 1
ATOM 2365 C C . LEU E 1 26 ? 35.898 64.358 77.548 1.00 64.34 47 LEU E C 1
ATOM 2366 O O . LEU E 1 26 ? 36.811 64.759 76.847 1.00 64.27 47 LEU E O 1
ATOM 2371 N N . ALA E 1 27 ? 34.783 65.065 77.747 1.00 64.47 48 ALA E N 1
ATOM 2372 C CA . ALA E 1 27 ? 34.611 66.424 77.220 1.00 64.48 48 ALA E CA 1
ATOM 2373 C C . ALA E 1 27 ? 35.750 67.324 77.690 1.00 64.79 48 ALA E C 1
ATOM 2374 O O . ALA E 1 27 ? 36.361 68.031 76.890 1.00 65.16 48 ALA E O 1
ATOM 2376 N N . LEU E 1 28 ? 36.052 67.290 78.985 1.00 64.81 49 LEU E N 1
ATOM 2377 C CA . LEU E 1 28 ? 37.158 68.072 79.530 1.00 64.55 49 LEU E CA 1
ATOM 2378 C C . LEU E 1 28 ? 38.446 67.721 78.813 1.00 64.60 49 LEU E C 1
ATOM 2379 O O . LEU E 1 28 ? 39.201 68.606 78.443 1.00 64.51 49 LEU E O 1
ATOM 2384 N N . LEU E 1 29 ? 38.673 66.424 78.604 1.00 64.65 50 LEU E N 1
ATOM 2385 C CA . LEU E 1 29 ? 39.878 65.934 77.938 1.00 64.73 50 LEU E CA 1
ATOM 2386 C C . LEU E 1 29 ? 39.980 66.507 76.527 1.00 64.85 50 LEU E C 1
ATOM 2387 O O . LEU E 1 29 ? 41.044 66.999 76.126 1.00 64.88 50 LEU E O 1
ATOM 2392 N N . ALA E 1 30 ? 38.862 66.455 75.801 1.00 64.77 51 ALA E N 1
ATOM 2393 C CA . ALA E 1 30 ? 38.719 67.089 74.496 1.00 64.65 51 ALA E CA 1
ATOM 2394 C C . ALA E 1 30 ? 39.124 68.541 74.576 1.00 64.66 51 ALA E C 1
ATOM 2395 O O . ALA E 1 30 ? 39.946 69.003 73.788 1.00 64.90 51 ALA E O 1
ATOM 2397 N N . PHE E 1 31 ? 38.546 69.260 75.535 1.00 64.42 52 PHE E N 1
ATOM 2398 C CA . PHE E 1 31 ? 38.838 70.674 75.705 1.00 64.21 52 PHE E CA 1
ATOM 2399 C C . PHE E 1 31 ? 40.309 70.938 76.002 1.00 64.39 52 PHE E C 1
ATOM 2400 O O . PHE E 1 31 ? 40.897 71.895 75.500 1.00 64.36 52 PHE E O 1
ATOM 2408 N N . PHE E 1 32 ? 40.899 70.084 76.826 1.00 64.57 53 PHE E N 1
ATOM 2409 C CA . PHE E 1 32 ? 42.300 70.211 77.187 1.00 64.61 53 PHE E CA 1
ATOM 2410 C C . PHE E 1 32 ? 43.210 69.935 75.999 1.00 64.69 53 PHE E C 1
ATOM 2411 O O . PHE E 1 32 ? 44.393 70.260 76.028 1.00 64.88 53 PHE E O 1
ATOM 2419 N N . ARG E 1 33 ? 42.660 69.309 74.966 1.00 64.65 54 ARG E N 1
ATOM 2420 C CA . ARG E 1 33 ? 43.407 69.011 73.753 1.00 64.68 54 ARG E CA 1
ATOM 2421 C C . ARG E 1 33 ? 43.165 70.103 72.701 1.00 64.40 54 ARG E C 1
ATOM 2422 O O . ARG E 1 33 ? 44.087 70.480 71.975 1.00 64.26 54 ARG E O 1
ATOM 2430 N N . PHE E 1 34 ? 41.930 70.613 72.638 1.00 64.38 55 PHE E N 1
ATOM 2431 C CA . PHE E 1 34 ? 41.559 71.674 71.701 1.00 64.19 55 PHE E CA 1
ATOM 2432 C C . PHE E 1 34 ? 42.344 72.926 72.020 1.00 64.49 55 PHE E C 1
ATOM 2433 O O . PHE E 1 34 ? 42.948 73.518 71.147 1.00 64.75 55 PHE E O 1
ATOM 2441 N N . THR E 1 35 ? 42.261 73.352 73.275 1.00 64.67 56 THR E N 1
ATOM 2442 C CA . THR E 1 35 ? 43.147 74.338 73.865 1.00 64.71 56 THR E CA 1
ATOM 2443 C C . THR E 1 35 ? 44.462 73.599 74.099 1.00 65.02 56 THR E C 1
ATOM 2444 O O . THR E 1 35 ? 44.437 72.451 74.538 1.00 65.58 56 THR E O 1
ATOM 2448 N N . ALA E 1 36 ? 45.607 74.213 73.838 1.00 64.77 57 ALA E N 1
ATOM 2449 C CA . ALA E 1 36 ? 46.856 73.480 74.027 1.00 64.64 57 ALA E CA 1
ATOM 2450 C C . ALA E 1 36 ? 47.245 73.386 75.506 1.00 64.68 57 ALA E C 1
ATOM 2451 O O . ALA E 1 36 ? 48.321 73.877 75.905 1.00 64.95 57 ALA E O 1
ATOM 2453 N N . ILE E 1 37 ? 46.376 72.753 76.306 1.00 64.43 58 ILE E N 1
ATOM 2454 C CA . ILE E 1 37 ? 46.549 72.638 77.760 1.00 64.43 58 ILE E CA 1
ATOM 2455 C C . ILE E 1 37 ? 46.860 71.207 78.183 1.00 64.45 58 ILE E C 1
ATOM 2456 O O . ILE E 1 37 ? 46.155 70.290 77.782 1.00 64.43 58 ILE E O 1
ATOM 2461 N N . ALA E 1 38 ? 47.884 71.032 79.025 1.00 64.57 59 ALA E N 1
ATOM 2462 C CA . ALA E 1 38 ? 48.222 69.726 79.607 1.00 64.46 59 ALA E CA 1
ATOM 2463 C C . ALA E 1 38 ? 47.248 69.347 80.724 1.00 64.47 59 ALA E C 1
ATOM 2464 O O . ALA E 1 38 ? 47.157 70.051 81.729 1.00 64.55 59 ALA E O 1
ATOM 2466 N N . PRO E 1 39 ? 46.575 68.204 80.574 1.00 64.48 60 PRO E N 1
ATOM 2467 C CA . PRO E 1 39 ? 45.426 67.851 81.416 1.00 64.45 60 PRO E CA 1
ATOM 2468 C C . PRO E 1 39 ? 45.894 67.455 82.805 1.00 64.56 60 PRO E C 1
ATOM 2469 O O . PRO E 1 39 ? 47.029 66.987 82.938 1.00 64.69 60 PRO E O 1
ATOM 2473 N N . THR E 1 40 ? 45.042 67.621 83.813 1.00 64.64 61 THR E N 1
ATOM 2474 C CA . THR E 1 40 ? 45.400 67.257 85.186 1.00 64.72 61 THR E CA 1
ATOM 2475 C C . THR E 1 40 ? 45.574 65.757 85.322 1.00 64.60 61 THR E C 1
ATOM 2476 O O . THR E 1 40 ? 44.867 64.988 84.671 1.00 64.59 61 THR E O 1
ATOM 2480 N N . ARG E 1 41 ? 46.516 65.353 86.167 1.00 64.64 62 ARG E N 1
ATOM 2481 C CA . ARG E 1 41 ? 46.790 63.940 86.420 1.00 64.77 62 ARG E CA 1
ATOM 2482 C C . ARG E 1 41 ? 45.503 63.145 86.641 1.00 64.78 62 ARG E C 1
ATOM 2483 O O . ARG E 1 41 ? 45.334 62.059 86.091 1.00 64.76 62 ARG E O 1
ATOM 2491 N N . ALA E 1 42 ? 44.593 63.710 87.429 1.00 64.74 63 ALA E N 1
ATOM 2492 C CA . ALA E 1 42 ? 43.330 63.054 87.751 1.00 64.64 63 ALA E CA 1
ATOM 2493 C C . ALA E 1 42 ? 42.428 62.836 86.532 1.00 64.56 63 ALA E C 1
ATOM 2494 O O . ALA E 1 42 ? 41.678 61.860 86.485 1.00 64.57 63 ALA E O 1
ATOM 2496 N N . VAL E 1 43 ? 42.506 63.741 85.557 1.00 64.50 64 VAL E N 1
ATOM 2497 C CA . VAL E 1 43 ? 41.734 63.604 84.320 1.00 64.34 64 VAL E CA 1
ATOM 2498 C C . VAL E 1 43 ? 42.396 62.584 83.398 1.00 64.38 64 VAL E C 1
ATOM 2499 O O . VAL E 1 43 ? 41.731 61.699 82.861 1.00 64.44 64 VAL E O 1
ATOM 2503 N N . LEU E 1 44 ? 43.708 62.713 83.240 1.00 64.37 65 LEU E N 1
ATOM 2504 C CA . LEU E 1 44 ? 44.514 61.778 82.469 1.00 64.46 65 LEU E CA 1
ATOM 2505 C C . LEU E 1 44 ? 44.358 60.349 82.986 1.00 64.51 65 LEU E C 1
ATOM 2506 O O . LEU E 1 44 ? 44.174 59.417 82.208 1.00 64.41 65 LEU E O 1
ATOM 2511 N N . ASP E 1 45 ? 44.430 60.200 84.308 1.00 64.73 66 ASP E N 1
ATOM 2512 C CA . ASP E 1 45 ? 44.285 58.910 84.999 1.00 64.90 66 ASP E CA 1
ATOM 2513 C C . ASP E 1 45 ? 43.003 58.175 84.620 1.00 64.81 66 ASP E C 1
ATOM 2514 O O . ASP E 1 45 ? 42.982 56.946 84.548 1.00 64.82 66 ASP E O 1
ATOM 2519 N N . ARG E 1 46 ? 41.937 58.935 84.395 1.00 64.76 67 ARG E N 1
ATOM 2520 C CA . ARG E 1 46 ? 40.635 58.354 84.104 1.00 64.79 67 ARG E CA 1
ATOM 2521 C C . ARG E 1 46 ? 40.508 57.950 82.621 1.00 64.78 67 ARG E C 1
ATOM 2522 O O . ARG E 1 46 ? 39.871 56.943 82.290 1.00 64.71 67 ARG E O 1
ATOM 2530 N N . TRP E 1 47 ? 41.145 58.735 81.754 1.00 64.73 68 TRP E N 1
ATOM 2531 C CA . TRP E 1 47 ? 41.267 58.463 80.323 1.00 64.60 68 TRP E CA 1
ATOM 2532 C C . TRP E 1 47 ? 41.853 57.077 80.012 1.00 64.60 68 TRP E C 1
ATOM 2533 O O . TRP E 1 47 ? 41.595 56.493 78.953 1.00 64.59 68 TRP E O 1
ATOM 2544 N N . ARG E 1 48 ? 42.649 56.563 80.941 1.00 64.63 69 ARG E N 1
ATOM 2545 C CA . ARG E 1 48 ? 43.248 55.243 80.796 1.00 64.74 69 ARG E CA 1
ATOM 2546 C C . ARG E 1 48 ? 42.313 54.145 81.280 1.00 64.64 69 ARG E C 1
ATOM 2547 O O . ARG E 1 48 ? 42.537 52.978 80.989 1.00 64.59 69 ARG E O 1
ATOM 2555 N N . SER E 1 49 ? 41.262 54.527 82.002 1.00 64.64 70 SER E N 1
ATOM 2556 C CA . SER E 1 49 ? 40.382 53.565 82.668 1.00 64.61 70 SER E CA 1
ATOM 2557 C C . SER E 1 49 ? 39.000 53.423 82.043 1.00 64.60 70 SER E C 1
ATOM 2558 O O . SER E 1 49 ? 38.352 52.399 82.209 1.00 64.60 70 SER E O 1
ATOM 2561 N N . VAL E 1 50 ? 38.552 54.455 81.339 1.00 64.70 71 VAL E N 1
ATOM 2562 C CA . VAL E 1 50 ? 37.239 54.474 80.686 1.00 64.83 71 VAL E CA 1
ATOM 2563 C C . VAL E 1 50 ? 36.943 53.214 79.900 1.00 64.91 71 VAL E C 1
ATOM 2564 O O . VAL E 1 50 ? 37.820 52.723 79.193 1.00 65.12 71 VAL E O 1
ATOM 2568 N N . ASN E 1 51 ? 35.708 52.714 79.997 1.00 64.92 72 ASN E N 1
ATOM 2569 C CA . ASN E 1 51 ? 35.255 51.587 79.179 1.00 64.82 72 ASN E CA 1
ATOM 2570 C C . ASN E 1 51 ? 35.343 51.937 77.694 1.00 64.78 72 ASN E C 1
ATOM 2571 O O . ASN E 1 51 ? 34.666 52.854 77.213 1.00 64.73 72 ASN E O 1
ATOM 2576 N N . LYS E 1 52 ? 36.196 51.205 76.983 1.00 64.71 73 LYS E N 1
ATOM 2577 C CA . LYS E 1 52 ? 36.426 51.417 75.554 1.00 64.71 73 LYS E CA 1
ATOM 2578 C C . LYS E 1 52 ? 35.135 51.733 74.776 1.00 64.68 73 LYS E C 1
ATOM 2579 O O . LYS E 1 52 ? 35.054 52.759 74.103 1.00 64.48 73 LYS E O 1
ATOM 2585 N N . GLN E 1 53 ? 34.142 50.846 74.896 1.00 64.81 74 GLN E N 1
ATOM 2586 C CA . GLN E 1 53 ? 32.827 50.974 74.271 1.00 64.80 74 GLN E CA 1
ATOM 2587 C C . GLN E 1 53 ? 32.132 52.311 74.547 1.00 64.79 74 GLN E C 1
ATOM 2588 O O . GLN E 1 53 ? 31.712 52.999 73.618 1.00 64.90 74 GLN E O 1
ATOM 2594 N N . THR E 1 54 ? 32.012 52.666 75.828 1.00 64.70 75 THR E N 1
ATOM 2595 C CA . THR E 1 54 ? 31.375 53.918 76.250 1.00 64.44 75 THR E CA 1
ATOM 2596 C C . THR E 1 54 ? 32.200 55.111 75.842 1.00 64.24 75 THR E C 1
ATOM 2597 O O . THR E 1 54 ? 31.660 56.123 75.416 1.00 64.24 75 THR E O 1
ATOM 2601 N N . ALA E 1 55 ? 33.515 54.988 75.976 1.00 64.23 76 ALA E N 1
ATOM 2602 C CA . ALA E 1 55 ? 34.423 56.072 75.618 1.00 64.20 76 ALA E CA 1
ATOM 2603 C C . ALA E 1 55 ? 34.264 56.418 74.153 1.00 64.25 76 ALA E C 1
ATOM 2604 O O . ALA E 1 55 ? 34.236 57.586 73.792 1.00 64.18 76 ALA E O 1
ATOM 2606 N N . MET E 1 56 ? 34.138 55.397 73.311 1.00 64.45 77 MET E N 1
ATOM 2607 C CA . MET E 1 56 ? 33.936 55.640 71.895 1.00 64.51 77 MET E CA 1
ATOM 2608 C C . MET E 1 56 ? 32.577 56.277 71.628 1.00 64.55 77 MET E C 1
ATOM 2609 O O . MET E 1 56 ? 32.517 57.288 70.936 1.00 64.63 77 MET E O 1
ATOM 2614 N N . LYS E 1 57 ? 31.504 55.720 72.196 1.00 64.48 78 LYS E N 1
ATOM 2615 C CA . LYS E 1 57 ? 30.172 56.309 72.044 1.00 64.41 78 LYS E CA 1
ATOM 2616 C C . LYS E 1 57 ? 30.225 57.818 72.226 1.00 64.42 78 LYS E C 1
ATOM 2617 O O . LYS E 1 57 ? 29.622 58.553 71.445 1.00 64.43 78 LYS E O 1
ATOM 2623 N N . HIS E 1 58 ? 30.970 58.267 73.238 1.00 64.38 79 HIS E N 1
ATOM 2624 C CA . HIS E 1 58 ? 30.963 59.659 73.622 1.00 64.45 79 HIS E CA 1
ATOM 2625 C C . HIS E 1 58 ? 31.759 60.486 72.668 1.00 64.69 79 HIS E C 1
ATOM 2626 O O . HIS E 1 58 ? 31.260 61.485 72.152 1.00 65.01 79 HIS E O 1
ATOM 2633 N N . LEU E 1 59 ? 33.002 60.072 72.430 1.00 64.67 80 LEU E N 1
ATOM 2634 C CA . LEU E 1 59 ? 33.890 60.787 71.517 1.00 64.47 80 LEU E CA 1
ATOM 2635 C C . LEU E 1 59 ? 33.243 60.963 70.142 1.00 64.67 80 LEU E C 1
ATOM 2636 O O . LEU E 1 59 ? 33.445 62.000 69.494 1.00 64.83 80 LEU E O 1
ATOM 2641 N N . LEU E 1 60 ? 32.446 59.969 69.720 1.00 64.51 81 LEU E N 1
ATOM 2642 C CA . LEU E 1 60 ? 31.794 60.003 68.413 1.00 64.26 81 LEU E CA 1
ATOM 2643 C C . LEU E 1 60 ? 30.671 61.032 68.369 1.00 64.44 81 LEU E C 1
ATOM 2644 O O . LEU E 1 60 ? 30.445 61.655 67.333 1.00 64.53 81 LEU E O 1
ATOM 2649 N N . SER E 1 61 ? 29.992 61.234 69.496 1.00 64.63 82 SER E N 1
ATOM 2650 C CA . SER E 1 61 ? 28.970 62.282 69.566 1.00 64.90 82 SER E CA 1
ATOM 2651 C C . SER E 1 61 ? 29.584 63.686 69.694 1.00 64.73 82 SER E C 1
ATOM 2652 O O . SER E 1 61 ? 28.986 64.671 69.268 1.00 64.63 82 SER E O 1
ATOM 2655 N N . PHE E 1 62 ? 30.789 63.777 70.241 1.00 64.47 83 PHE E N 1
ATOM 2656 C CA . PHE E 1 62 ? 31.495 65.043 70.222 1.00 64.55 83 PHE E CA 1
ATOM 2657 C C . PHE E 1 62 ? 31.795 65.425 68.780 1.00 64.49 83 PHE E C 1
ATOM 2658 O O . PHE E 1 62 ? 31.571 66.559 68.364 1.00 64.25 83 PHE E O 1
ATOM 2666 N N . LYS E 1 63 ? 32.290 64.450 68.022 1.00 64.51 84 LYS E N 1
ATOM 2667 C CA . LYS E 1 63 ? 32.592 64.633 66.610 1.00 64.54 84 LYS E CA 1
ATOM 2668 C C . LYS E 1 63 ? 31.366 65.151 65.902 1.00 64.65 84 LYS E C 1
ATOM 2669 O O . LYS E 1 63 ? 31.458 66.030 65.036 1.00 64.72 84 LYS E O 1
ATOM 2675 N N . LYS E 1 64 ? 30.214 64.607 66.288 1.00 64.66 85 LYS E N 1
ATOM 2676 C CA . LYS E 1 64 ? 28.951 64.987 65.677 1.00 64.70 85 LYS E CA 1
ATOM 2677 C C . LYS E 1 64 ? 28.625 66.434 66.018 1.00 64.59 85 LYS E C 1
ATOM 2678 O O . LYS E 1 64 ? 28.202 67.195 65.145 1.00 64.40 85 LYS E O 1
ATOM 2684 N N . GLU E 1 65 ? 28.850 66.816 67.277 1.00 64.75 86 GLU E N 1
ATOM 2685 C CA . GLU E 1 65 ? 28.572 68.192 67.716 1.00 65.06 86 GLU E CA 1
ATOM 2686 C C . GLU E 1 65 ? 29.452 69.205 66.978 1.00 65.06 86 GLU E C 1
ATOM 2687 O O . GLU E 1 65 ? 28.953 70.235 66.510 1.00 64.94 86 GLU E O 1
ATOM 2693 N N . LEU E 1 66 ? 30.752 68.908 66.861 1.00 65.10 87 LEU E N 1
ATOM 2694 C CA . LEU E 1 66 ? 31.651 69.761 66.079 1.00 65.10 87 LEU E CA 1
ATOM 2695 C C . LEU E 1 66 ? 31.136 69.904 64.647 1.00 65.18 87 LEU E C 1
ATOM 2696 O O . LEU E 1 66 ? 31.267 70.959 64.033 1.00 65.30 87 LEU E O 1
ATOM 2701 N N . GLY E 1 67 ? 30.535 68.834 64.132 1.00 65.07 88 GLY E N 1
ATOM 2702 C CA . GLY E 1 67 ? 29.916 68.852 62.821 1.00 65.01 88 GLY E CA 1
ATOM 2703 C C . GLY E 1 67 ? 28.875 69.938 62.681 1.00 64.82 88 GLY E C 1
ATOM 2704 O O . GLY E 1 67 ? 28.954 70.730 61.744 1.00 64.83 88 GLY E O 1
ATOM 2705 N N . THR E 1 68 ? 27.919 69.975 63.614 1.00 64.78 89 THR E N 1
ATOM 2706 C CA . THR E 1 68 ? 26.849 70.993 63.612 1.00 64.60 89 THR E CA 1
ATOM 2707 C C . THR E 1 68 ? 27.445 72.380 63.660 1.00 64.49 89 THR E C 1
ATOM 2708 O O . THR E 1 68 ? 26.897 73.320 63.093 1.00 64.70 89 THR E O 1
ATOM 2712 N N . LEU E 1 69 ? 28.561 72.507 64.358 1.00 64.04 90 LEU E N 1
ATOM 2713 C CA . LEU E 1 69 ? 29.148 73.805 64.516 1.00 63.92 90 LEU E CA 1
ATOM 2714 C C . LEU E 1 69 ? 29.830 74.210 63.230 1.00 63.99 90 LEU E C 1
ATOM 2715 O O . LEU E 1 69 ? 29.790 75.370 62.876 1.00 64.14 90 LEU E O 1
ATOM 2720 N N . THR E 1 70 ? 30.435 73.258 62.518 1.00 64.12 91 THR E N 1
ATOM 2721 C CA . THR E 1 70 ? 31.123 73.571 61.252 1.00 64.11 91 THR E CA 1
ATOM 2722 C C . THR E 1 70 ? 30.108 73.949 60.204 1.00 64.36 91 THR E C 1
ATOM 2723 O O . THR E 1 70 ? 30.176 75.012 59.600 1.00 64.45 91 THR E O 1
ATOM 2727 N N . SER E 1 71 ? 29.175 73.038 59.988 1.00 64.68 92 SER E N 1
ATOM 2728 C CA . SER E 1 71 ? 28.074 73.222 59.061 1.00 65.01 92 SER E CA 1
ATOM 2729 C C . SER E 1 71 ? 27.449 74.589 59.252 1.00 64.84 92 SER E C 1
ATOM 2730 O O . SER E 1 71 ? 27.057 75.249 58.290 1.00 65.01 92 SER E O 1
ATOM 2733 N N . ALA E 1 72 ? 27.341 74.992 60.513 1.00 64.69 93 ALA E N 1
ATOM 2734 C CA . ALA E 1 72 ? 26.771 76.284 60.875 1.00 64.53 93 ALA E CA 1
ATOM 2735 C C . ALA E 1 72 ? 27.567 77.444 60.279 1.00 64.41 93 ALA E C 1
ATOM 2736 O O . ALA E 1 72 ? 26.989 78.368 59.697 1.00 64.40 93 ALA E O 1
ATOM 2738 N N . ILE E 1 73 ? 28.892 77.366 60.415 1.00 64.24 94 ILE E N 1
ATOM 2739 C CA . ILE E 1 73 ? 29.813 78.402 59.967 1.00 64.13 94 ILE E CA 1
ATOM 2740 C C . ILE E 1 73 ? 29.948 78.418 58.443 1.00 64.44 94 ILE E C 1
ATOM 2741 O O . ILE E 1 73 ? 30.508 79.355 57.879 1.00 64.76 94 ILE E O 1
ATOM 2746 N N . ASN E 1 74 ? 29.426 77.399 57.767 1.00 64.56 95 ASN E N 1
ATOM 2747 C CA . ASN E 1 74 ? 29.522 77.357 56.309 1.00 64.67 95 ASN E CA 1
ATOM 2748 C C . ASN E 1 74 ? 28.623 78.348 55.555 1.00 64.73 95 ASN E C 1
ATOM 2749 O O . ASN E 1 74 ? 28.910 78.654 54.405 1.00 64.81 95 ASN E O 1
ATOM 2754 N N . ARG E 1 75 ? 27.566 78.854 56.198 1.00 64.89 96 ARG E N 1
ATOM 2755 C CA . ARG E 1 75 ? 26.638 79.828 55.573 1.00 65.12 96 ARG E CA 1
ATOM 2756 C C . ARG E 1 75 ? 27.290 81.137 55.134 1.00 64.92 96 ARG E C 1
ATOM 2757 O O . ARG E 1 75 ? 27.178 82.158 55.815 1.00 64.72 96 ARG E O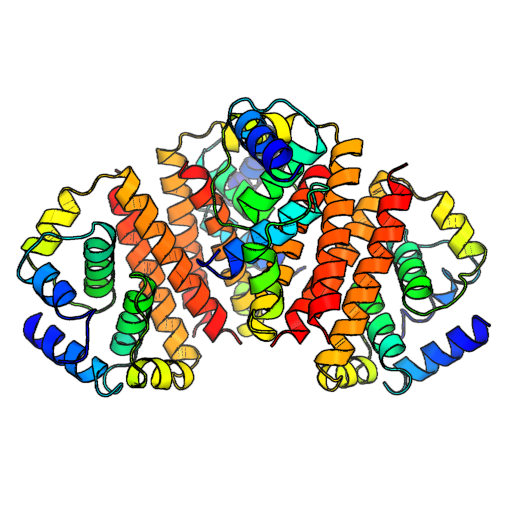 1
ATOM 2765 N N . LEU F 1 3 ? 50.758 77.580 82.805 1.00 61.04 24 LEU F N 1
ATOM 2766 C CA . LEU F 1 3 ? 50.319 76.249 83.300 1.00 60.89 24 LEU F CA 1
ATOM 2767 C C . LEU F 1 3 ? 48.865 75.980 82.876 1.00 60.94 24 LEU F C 1
ATOM 2768 O O . LEU F 1 3 ? 48.407 76.429 81.800 1.00 60.74 24 LEU F O 1
ATOM 2773 N N . SER F 1 4 ? 48.165 75.212 83.716 1.00 60.88 25 SER F N 1
ATOM 2774 C CA . SER F 1 4 ? 46.756 74.856 83.513 1.00 60.14 25 SER F CA 1
ATOM 2775 C C . SER F 1 4 ? 45.908 75.748 84.424 1.00 59.50 25 SER F C 1
ATOM 2776 O O . SER F 1 4 ? 44.749 76.024 84.082 1.00 59.75 25 SER F O 1
ATOM 2779 N N . LEU F 1 5 ? 46.478 76.202 85.558 1.00 57.84 26 LEU F N 1
ATOM 2780 C CA . LEU F 1 5 ? 45.838 77.254 86.339 1.00 56.67 26 LEU F CA 1
ATOM 2781 C C . LEU F 1 5 ? 45.754 78.498 85.442 1.00 56.03 26 LEU F C 1
ATOM 2782 O O . LEU F 1 5 ? 44.674 79.065 85.266 1.00 56.05 26 LEU F O 1
ATOM 2787 N N . THR F 1 6 ? 46.889 78.887 84.852 1.00 54.82 27 THR F N 1
ATOM 2788 C CA . THR F 1 6 ? 46.932 79.907 83.802 1.00 53.67 27 THR F CA 1
ATOM 2789 C C . THR F 1 6 ? 45.867 79.643 82.743 1.00 52.62 27 THR F C 1
ATOM 2790 O O . THR F 1 6 ? 45.069 80.518 82.432 1.00 51.92 27 THR F O 1
ATOM 2794 N N . GLY F 1 7 ? 45.856 78.420 82.223 1.00 52.21 28 GLY F N 1
ATOM 2795 C CA . GLY F 1 7 ? 44.851 77.966 81.272 1.00 51.85 28 GLY F CA 1
ATOM 2796 C C . GLY F 1 7 ? 43.444 78.044 81.834 1.00 51.38 28 GLY F C 1
ATOM 2797 O O . GLY F 1 7 ? 42.485 78.411 81.129 1.00 50.62 28 GLY F O 1
ATOM 2798 N N . LEU F 1 8 ? 43.337 77.736 83.123 1.00 51.29 29 LEU F N 1
ATOM 2799 C CA . LEU F 1 8 ? 42.058 77.752 83.819 1.00 51.46 29 LEU F CA 1
ATOM 2800 C C . LEU F 1 8 ? 41.424 79.107 83.970 1.00 50.83 29 LEU F C 1
ATOM 2801 O O . LEU F 1 8 ? 40.274 79.292 83.503 1.00 50.09 29 LEU F O 1
ATOM 2806 N N . LYS F 1 9 ? 42.163 80.012 84.659 1.00 50.29 30 LYS F N 1
ATOM 2807 C CA . LYS F 1 9 ? 41.818 81.450 84.811 1.00 49.03 30 LYS F CA 1
ATOM 2808 C C . LYS F 1 9 ? 41.539 82.041 83.456 1.00 48.26 30 LYS F C 1
ATOM 2809 O O . LYS F 1 9 ? 40.507 82.693 83.279 1.00 47.51 30 LYS F O 1
ATOM 2815 N N . ARG F 1 10 ? 42.423 81.751 82.493 1.00 48.01 31 ARG F N 1
ATOM 2816 C CA . ARG F 1 10 ? 42.218 82.169 81.092 1.00 48.23 31 ARG F CA 1
ATOM 2817 C C . ARG F 1 10 ? 40.847 81.816 80.582 1.00 49.06 31 ARG F C 1
ATOM 2818 O O . ARG F 1 10 ? 40.198 82.630 79.905 1.00 48.21 31 ARG F O 1
ATOM 2826 N N . ALA F 1 11 ? 40.436 80.586 80.923 1.00 50.82 32 ALA F N 1
ATOM 2827 C CA . ALA F 1 11 ? 39.130 80.055 80.557 1.00 52.00 32 ALA F CA 1
ATOM 2828 C C . ALA F 1 11 ? 37.992 80.801 81.270 1.00 52.78 32 ALA F C 1
ATOM 2829 O O . ALA F 1 11 ? 37.134 81.394 80.595 1.00 52.29 32 ALA F O 1
ATOM 2831 N N . MET F 1 12 ? 38.010 80.776 82.613 1.00 53.75 33 MET F N 1
ATOM 2832 C CA . MET F 1 12 ? 36.989 81.413 83.461 1.00 55.09 33 MET F CA 1
ATOM 2833 C C . MET F 1 12 ? 36.696 82.864 83.076 1.00 55.64 33 MET F C 1
ATOM 2834 O O . MET F 1 12 ? 35.528 83.269 82.956 1.00 56.13 33 MET F O 1
ATOM 2839 N N . LEU F 1 13 ? 37.766 83.638 82.871 1.00 55.51 34 LEU F N 1
ATOM 2840 C CA . LEU F 1 13 ? 37.681 84.992 82.387 1.00 54.62 34 LEU F CA 1
ATOM 2841 C C . LEU F 1 13 ? 36.879 84.986 81.103 1.00 55.03 34 LEU F C 1
ATOM 2842 O O . LEU F 1 13 ? 35.825 85.594 81.015 1.00 54.65 34 LEU F O 1
ATOM 2847 N N . SER F 1 14 ? 37.375 84.256 80.118 1.00 56.00 35 SER F N 1
ATOM 2848 C CA . SER F 1 14 ? 36.662 84.065 78.831 1.00 57.22 35 SER F CA 1
ATOM 2849 C C . SER F 1 14 ? 35.115 83.648 78.817 1.00 57.47 35 SER F C 1
ATOM 2850 O O . SER F 1 14 ? 34.421 83.889 77.812 1.00 56.59 35 SER F O 1
ATOM 2853 N N . LEU F 1 15 ? 34.569 83.046 79.880 1.00 58.22 36 LEU F N 1
ATOM 2854 C CA . LEU F 1 15 ? 33.098 82.862 79.892 1.00 59.35 36 LEU F CA 1
ATOM 2855 C C . LEU F 1 15 ? 32.320 83.933 80.651 1.00 60.23 36 LEU F C 1
ATOM 2856 O O . LEU F 1 15 ? 31.094 83.980 80.571 1.00 60.01 36 LEU F O 1
ATOM 2861 N N . ILE F 1 16 ? 33.051 84.784 81.367 1.00 61.65 37 ILE F N 1
ATOM 2862 C CA . ILE F 1 16 ? 32.487 85.945 82.042 1.00 63.18 37 ILE F CA 1
ATOM 2863 C C . ILE F 1 16 ? 32.183 86.972 80.969 1.00 64.29 37 ILE F C 1
ATOM 2864 O O . ILE F 1 16 ? 31.026 87.262 80.696 1.00 64.28 37 ILE F O 1
ATOM 2869 N N . ASP F 1 17 ? 33.236 87.530 80.381 1.00 65.98 38 ASP F N 1
ATOM 2870 C CA . ASP F 1 17 ? 33.125 88.241 79.121 1.00 67.74 38 ASP F CA 1
ATOM 2871 C C . ASP F 1 17 ? 33.527 87.227 78.076 1.00 69.35 38 ASP F C 1
ATOM 2872 O O . ASP F 1 17 ? 34.375 86.375 78.325 1.00 69.59 38 ASP F O 1
ATOM 2877 N N . GLY F 1 18 ? 32.905 87.289 76.913 1.00 71.10 39 GLY F N 1
ATOM 2878 C CA . GLY F 1 18 ? 33.231 86.344 75.880 1.00 73.29 39 GLY F CA 1
ATOM 2879 C C . GLY F 1 18 ? 34.453 86.800 75.154 1.00 74.98 39 GLY F C 1
ATOM 2880 O O . GLY F 1 18 ? 34.622 86.454 74.010 1.00 75.10 39 GLY F O 1
ATOM 2881 N N . ARG F 1 19 ? 35.306 87.588 75.790 1.00 78.32 40 ARG F N 1
ATOM 2882 C CA . ARG F 1 19 ? 36.516 87.968 75.078 1.00 79.10 40 ARG F CA 1
ATOM 2883 C C . ARG F 1 19 ? 37.672 86.987 75.318 1.00 78.01 40 ARG F C 1
ATOM 2884 O O . ARG F 1 19 ? 37.471 85.920 75.926 1.00 79.48 40 ARG F O 1
ATOM 2892 N N . GLY F 1 20 ? 38.861 87.297 74.797 1.00 74.88 41 GLY F N 1
ATOM 2893 C CA . GLY F 1 20 ? 39.959 86.332 74.844 1.00 70.75 41 GLY F CA 1
ATOM 2894 C C . GLY F 1 20 ? 40.092 85.483 73.580 1.00 68.28 41 GLY F C 1
ATOM 2895 O O . GLY F 1 20 ? 39.279 85.616 72.659 1.00 67.73 41 GLY F O 1
ATOM 2896 N N . PRO F 1 21 ? 41.080 84.590 73.527 1.00 66.62 42 PRO F N 1
ATOM 2897 C CA . PRO F 1 21 ? 41.469 83.969 72.255 1.00 65.79 42 PRO F CA 1
ATOM 2898 C C . PRO F 1 21 ? 40.319 83.205 71.537 1.00 65.53 42 PRO F C 1
ATOM 2899 O O . PRO F 1 21 ? 39.531 82.417 72.153 1.00 64.59 42 PRO F O 1
ATOM 2903 N N . THR F 1 22 ? 40.253 83.467 70.218 1.00 65.37 43 THR F N 1
ATOM 2904 C CA . THR F 1 22 ? 39.203 82.946 69.331 1.00 64.99 43 THR F CA 1
ATOM 2905 C C . THR F 1 22 ? 38.999 81.465 69.494 1.00 64.73 43 THR F C 1
ATOM 2906 O O . THR F 1 22 ? 37.895 80.996 69.653 1.00 64.85 43 THR F O 1
ATOM 2910 N N . ARG F 1 23 ? 40.089 80.734 69.473 1.00 64.75 44 ARG F N 1
ATOM 2911 C CA . ARG F 1 23 ? 40.028 79.293 69.545 1.00 64.99 44 ARG F CA 1
ATOM 2912 C C . ARG F 1 23 ? 39.607 78.815 70.935 1.00 64.86 44 ARG F C 1
ATOM 2913 O O . ARG F 1 23 ? 38.931 77.795 71.076 1.00 64.82 44 ARG F O 1
ATOM 2921 N N . PHE F 1 24 ? 40.011 79.560 71.956 1.00 64.82 45 PHE F N 1
ATOM 2922 C CA . PHE F 1 24 ? 39.626 79.261 73.326 1.00 64.81 45 PHE F CA 1
ATOM 2923 C C . PHE F 1 24 ? 38.085 79.326 73.495 1.00 64.97 45 PHE F C 1
ATOM 2924 O O . PHE F 1 24 ? 37.460 78.379 74.001 1.00 64.72 45 PHE F O 1
ATOM 2932 N N . VAL F 1 25 ? 37.487 80.448 73.056 1.00 64.83 46 VAL F N 1
ATOM 2933 C CA . VAL F 1 25 ? 36.034 80.659 73.142 1.00 64.36 46 VAL F CA 1
ATOM 2934 C C . VAL F 1 25 ? 35.307 79.607 72.314 1.00 64.68 46 VAL F C 1
ATOM 2935 O O . VAL F 1 25 ? 34.262 79.051 72.759 1.00 64.98 46 VAL F O 1
ATOM 2939 N N . LEU F 1 26 ? 35.858 79.299 71.133 1.00 64.46 47 LEU F N 1
ATOM 2940 C CA . LEU F 1 26 ? 35.331 78.191 70.335 1.00 64.29 47 LEU F CA 1
ATOM 2941 C C . LEU F 1 26 ? 35.457 76.848 71.061 1.00 64.29 47 LEU F C 1
ATOM 2942 O O . LEU F 1 26 ? 34.477 76.113 71.150 1.00 64.16 47 LEU F O 1
ATOM 2947 N N . ALA F 1 27 ? 36.634 76.568 71.624 1.00 64.38 48 ALA F N 1
ATOM 2948 C CA . ALA F 1 27 ? 36.840 75.368 72.449 1.00 64.57 48 ALA F CA 1
ATOM 2949 C C . ALA F 1 27 ? 35.786 75.274 73.566 1.00 64.94 48 ALA F C 1
ATOM 2950 O O . ALA F 1 27 ? 35.120 74.214 73.743 1.00 65.26 48 ALA F O 1
ATOM 2952 N N . LEU F 1 28 ? 35.614 76.385 74.294 1.00 64.92 49 LEU F N 1
ATOM 2953 C CA . LEU F 1 28 ? 34.570 76.520 75.323 1.00 64.66 49 LEU F CA 1
ATOM 2954 C C . LEU F 1 28 ? 33.223 76.112 74.756 1.00 64.73 49 LEU F C 1
ATOM 2955 O O . LEU F 1 28 ? 32.518 75.275 75.334 1.00 64.45 49 LEU F O 1
ATOM 2960 N N . LEU F 1 29 ? 32.881 76.718 73.616 1.00 64.74 50 LEU F N 1
ATOM 2961 C CA . LEU F 1 29 ? 31.621 76.411 72.934 1.00 65.00 50 LEU F CA 1
ATOM 2962 C C . LEU F 1 29 ? 31.396 74.913 72.650 1.00 64.97 50 LEU F C 1
ATOM 2963 O O . LEU F 1 29 ? 30.326 74.353 72.957 1.00 64.87 50 LEU F O 1
ATOM 2968 N N . ALA F 1 30 ? 32.410 74.283 72.054 1.00 64.94 51 ALA F N 1
ATOM 2969 C CA . ALA F 1 30 ? 32.403 72.844 71.802 1.00 64.80 51 ALA F CA 1
ATOM 2970 C C . ALA F 1 30 ? 32.121 72.103 73.094 1.00 64.77 51 ALA F C 1
ATOM 2971 O O . ALA F 1 30 ? 31.242 71.253 73.140 1.00 64.69 51 ALA F O 1
ATOM 2973 N N . PHE F 1 31 ? 32.860 72.460 74.146 1.00 64.59 52 PHE F N 1
ATOM 2974 C CA . PHE F 1 31 ? 32.663 71.852 75.458 1.00 64.46 52 PHE F CA 1
ATOM 2975 C C . PHE F 1 31 ? 31.236 72.025 76.027 1.00 64.51 52 PHE F C 1
ATOM 2976 O O . PHE F 1 31 ? 30.678 71.098 76.612 1.00 64.35 52 PHE F O 1
ATOM 2984 N N . PHE F 1 32 ? 30.667 73.220 75.875 1.00 64.65 53 PHE F N 1
ATOM 2985 C CA . PHE F 1 32 ? 29.320 73.487 76.370 1.00 64.62 53 PHE F CA 1
ATOM 2986 C C . PHE F 1 32 ? 28.328 72.708 75.552 1.00 64.76 53 PHE F C 1
ATOM 2987 O O . PHE F 1 32 ? 27.182 72.559 75.944 1.00 64.91 53 PHE F O 1
ATOM 2995 N N . ARG F 1 33 ? 28.755 72.222 74.397 1.00 64.70 54 ARG F N 1
ATOM 2996 C CA . ARG F 1 33 ? 27.867 71.434 73.580 1.00 64.78 54 ARG F CA 1
ATOM 2997 C C . ARG F 1 33 ? 28.056 69.959 73.896 1.00 64.42 54 ARG F C 1
ATOM 2998 O O . ARG F 1 33 ? 27.093 69.208 73.951 1.00 64.34 54 ARG F O 1
ATOM 3006 N N . PHE F 1 34 ? 29.311 69.562 74.099 1.00 64.46 55 PHE F N 1
ATOM 3007 C CA . PHE F 1 34 ? 29.690 68.175 74.390 1.00 64.42 55 PHE F CA 1
ATOM 3008 C C . PHE F 1 34 ? 28.971 67.724 75.655 1.00 64.68 55 PHE F C 1
ATOM 3009 O O . PHE F 1 34 ? 28.254 66.692 75.654 1.00 64.82 55 PHE F O 1
ATOM 3017 N N . THR F 1 35 ? 29.202 68.485 76.734 1.00 64.82 56 THR F N 1
ATOM 3018 C CA . THR F 1 35 ? 28.372 68.402 77.931 1.00 64.93 56 THR F CA 1
ATOM 3019 C C . THR F 1 35 ? 27.097 69.155 77.618 1.00 65.07 56 THR F C 1
ATOM 3020 O O . THR F 1 35 ? 27.152 70.208 76.970 1.00 65.47 56 THR F O 1
ATOM 3024 N N . ALA F 1 36 ? 25.951 68.624 78.039 1.00 64.77 57 ALA F N 1
ATOM 3025 C CA . ALA F 1 36 ? 24.688 69.274 77.707 1.00 64.56 57 ALA F CA 1
ATOM 3026 C C . ALA F 1 36 ? 24.447 70.528 78.549 1.00 64.66 57 ALA F C 1
ATOM 3027 O O . ALA F 1 36 ? 23.473 70.604 79.295 1.00 64.82 57 ALA F O 1
ATOM 3029 N N . ILE F 1 37 ? 25.337 71.513 78.406 1.00 64.58 58 ILE F N 1
ATOM 3030 C CA . ILE F 1 37 ? 25.282 72.742 79.192 1.00 64.63 58 ILE F CA 1
ATOM 3031 C C . ILE F 1 37 ? 25.032 73.984 78.298 1.00 64.58 58 ILE F C 1
ATOM 3032 O O . ILE F 1 37 ? 25.689 74.141 77.268 1.00 64.67 58 ILE F O 1
ATOM 3037 N N . ALA F 1 38 ? 24.074 74.840 78.688 1.00 64.58 59 ALA F N 1
ATOM 3038 C CA . ALA F 1 38 ? 23.740 76.062 77.934 1.00 64.50 59 ALA F CA 1
ATOM 3039 C C . ALA F 1 38 ? 24.793 77.161 78.133 1.00 64.48 59 ALA F C 1
ATOM 3040 O O . ALA F 1 38 ? 24.961 77.651 79.245 1.00 64.54 59 ALA F O 1
ATOM 3042 N N . PRO F 1 39 ? 25.515 77.522 77.065 1.00 64.38 60 PRO F N 1
ATOM 3043 C CA . PRO F 1 39 ? 26.611 78.490 77.147 1.00 64.41 60 PRO F CA 1
ATOM 3044 C C . PRO F 1 39 ? 26.220 79.869 77.656 1.00 64.43 60 PRO F C 1
ATOM 3045 O O . PRO F 1 39 ? 25.066 80.269 77.516 1.00 64.59 60 PRO F O 1
ATOM 3049 N N . THR F 1 40 ? 27.185 80.581 78.231 1.00 64.41 61 THR F N 1
ATOM 3050 C CA . THR F 1 40 ? 26.946 81.936 78.714 1.00 64.66 61 THR F CA 1
ATOM 3051 C C . THR F 1 40 ? 26.705 82.880 77.562 1.00 64.57 61 THR F C 1
ATOM 3052 O O . THR F 1 40 ? 27.294 82.732 76.492 1.00 64.45 61 THR F O 1
ATOM 3056 N N . ARG F 1 41 ? 25.835 83.858 77.796 1.00 64.71 62 ARG F N 1
ATOM 3057 C CA . ARG F 1 41 ? 25.481 84.831 76.766 1.00 64.84 62 ARG F CA 1
ATOM 3058 C C . ARG F 1 41 ? 26.737 85.438 76.126 1.00 64.80 62 ARG F C 1
ATOM 3059 O O . ARG F 1 41 ? 26.803 85.597 74.913 1.00 64.84 62 ARG F O 1
ATOM 3067 N N . ALA F 1 42 ? 27.746 85.737 76.933 1.00 64.68 63 ALA F N 1
ATOM 3068 C CA . ALA F 1 42 ? 28.958 86.334 76.399 1.00 64.55 63 ALA F CA 1
ATOM 3069 C C . ALA F 1 42 ? 29.717 85.408 75.450 1.00 64.54 63 ALA F C 1
ATOM 3070 O O . ALA F 1 42 ? 30.387 85.897 74.541 1.00 64.59 63 ALA F O 1
ATOM 3072 N N . VAL F 1 43 ? 29.613 84.089 75.650 1.00 64.48 64 VAL F N 1
ATOM 3073 C CA . VAL F 1 43 ? 30.294 83.109 74.794 1.00 64.21 64 VAL F CA 1
ATOM 3074 C C . VAL F 1 43 ? 29.506 82.929 73.517 1.00 64.35 64 VAL F C 1
ATOM 3075 O O . VAL F 1 43 ? 30.080 82.909 72.429 1.00 64.32 64 VAL F O 1
ATOM 3079 N N . LEU F 1 44 ? 28.189 82.794 73.676 1.00 64.37 65 LEU F N 1
ATOM 3080 C CA . LEU F 1 44 ? 27.241 82.702 72.575 1.00 64.46 65 LEU F CA 1
ATOM 3081 C C . LEU F 1 44 ? 27.345 83.933 71.664 1.00 64.54 65 LEU F C 1
ATOM 3082 O O . LEU F 1 44 ? 27.424 83.799 70.444 1.00 64.44 65 LEU F O 1
ATOM 3087 N N . ASP F 1 45 ? 27.360 85.127 72.261 1.00 64.74 66 ASP F N 1
ATOM 3088 C CA . ASP F 1 45 ? 27.444 86.377 71.498 1.00 64.85 66 ASP F CA 1
ATOM 3089 C C . ASP F 1 45 ? 28.688 86.442 70.615 1.00 64.78 66 ASP F C 1
ATOM 3090 O O . ASP F 1 45 ? 28.674 87.086 69.572 1.00 64.84 66 ASP F O 1
ATOM 3095 N N . ARG F 1 46 ? 29.748 85.753 71.022 1.00 64.75 67 ARG F N 1
ATOM 3096 C CA . ARG F 1 46 ? 30.996 85.748 70.268 1.00 64.83 67 ARG F CA 1
ATOM 3097 C C . ARG F 1 46 ? 30.924 84.800 69.087 1.00 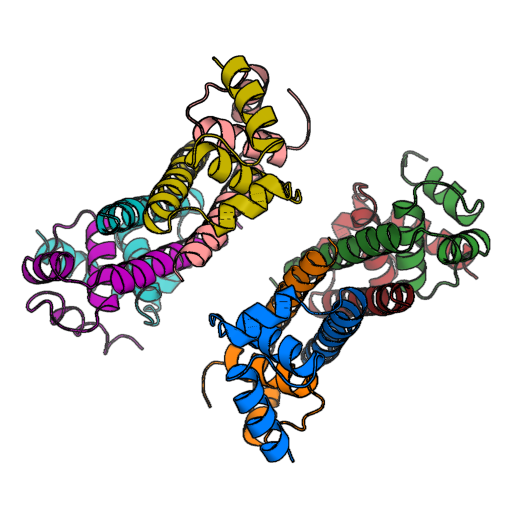64.84 67 ARG F C 1
ATOM 3098 O O . ARG F 1 46 ? 31.471 85.094 68.017 1.00 64.89 67 ARG F O 1
ATOM 3106 N N . TRP F 1 47 ? 30.262 83.659 69.299 1.00 64.80 68 TRP F N 1
ATOM 3107 C CA . TRP F 1 47 ? 30.067 82.639 68.258 1.00 64.65 68 TRP F CA 1
ATOM 3108 C C . TRP F 1 47 ? 29.313 83.201 67.031 1.00 64.56 68 TRP F C 1
ATOM 3109 O O . TRP F 1 47 ? 29.376 82.649 65.932 1.00 64.54 68 TRP F O 1
ATOM 3120 N N . ARG F 1 48 ? 28.631 84.320 67.219 1.00 64.62 69 ARG F N 1
ATOM 3121 C CA . ARG F 1 48 ? 27.903 84.943 66.124 1.00 64.71 69 ARG F CA 1
ATOM 3122 C C . ARG F 1 48 ? 28.773 85.974 65.402 1.00 64.60 69 ARG F C 1
ATOM 3123 O O . ARG F 1 48 ? 28.451 86.405 64.306 1.00 64.56 69 ARG F O 1
ATOM 3131 N N . SER F 1 49 ? 29.905 86.322 66.002 1.00 64.63 70 SER F N 1
ATOM 3132 C CA . SER F 1 49 ? 30.778 87.361 65.464 1.00 64.57 70 SER F CA 1
ATOM 3133 C C . SER F 1 49 ? 32.094 86.857 64.856 1.00 64.66 70 SER F C 1
ATOM 3134 O O . SER F 1 49 ? 32.673 87.547 64.009 1.00 64.54 70 SER F O 1
ATOM 3137 N N . VAL F 1 50 ? 32.552 85.671 65.291 1.00 64.75 71 VAL F N 1
ATOM 3138 C CA . VAL F 1 50 ? 33.801 85.043 64.820 1.00 64.81 71 VAL F CA 1
ATOM 3139 C C . VAL F 1 50 ? 33.945 85.075 63.308 1.00 64.93 71 VAL F C 1
ATOM 3140 O O . VAL F 1 50 ? 32.961 84.840 62.593 1.00 65.07 71 VAL F O 1
ATOM 3144 N N . ASN F 1 51 ? 35.157 85.339 62.809 1.00 64.94 72 ASN F N 1
ATOM 3145 C CA . ASN F 1 51 ? 35.366 85.284 61.358 1.00 64.88 72 ASN F CA 1
ATOM 3146 C C . ASN F 1 51 ? 35.166 83.869 60.812 1.00 64.84 72 ASN F C 1
ATOM 3147 O O . ASN F 1 51 ? 35.829 82.908 61.225 1.00 64.87 72 ASN F O 1
ATOM 3152 N N . LYS F 1 52 ? 34.216 83.769 59.892 1.00 64.71 73 LYS F N 1
ATOM 3153 C CA . LYS F 1 52 ? 33.881 82.550 59.175 1.00 64.66 73 LYS F CA 1
ATOM 3154 C C . LYS F 1 52 ? 35.100 81.643 58.961 1.00 64.66 73 LYS F C 1
ATOM 3155 O O . LYS F 1 52 ? 35.152 80.506 59.443 1.00 64.53 73 LYS F O 1
ATOM 3161 N N . GLN F 1 53 ? 36.079 82.185 58.241 1.00 64.76 74 GLN F N 1
ATOM 3162 C CA . GLN F 1 53 ? 37.276 81.468 57.832 1.00 64.83 74 GLN F CA 1
ATOM 3163 C C . GLN F 1 53 ? 38.106 80.969 59.021 1.00 64.80 74 GLN F C 1
ATOM 3164 O O . GLN F 1 53 ? 38.455 79.785 59.056 1.00 64.93 74 GLN F O 1
ATOM 3170 N N . THR F 1 54 ? 38.391 81.833 60.000 1.00 64.63 75 THR F N 1
ATOM 3171 C CA . THR F 1 54 ? 39.153 81.385 61.172 1.00 64.47 75 THR F CA 1
ATOM 3172 C C . THR F 1 54 ? 38.357 80.472 62.093 1.00 64.20 75 THR F C 1
ATOM 3173 O O . THR F 1 54 ? 38.895 79.515 62.630 1.00 64.19 75 THR F O 1
ATOM 3177 N N . ALA F 1 55 ? 37.066 80.732 62.213 1.00 64.18 76 ALA F N 1
ATOM 3178 C CA . ALA F 1 55 ? 36.178 79.858 62.963 1.00 64.23 76 ALA F CA 1
ATOM 3179 C C . ALA F 1 55 ? 36.225 78.435 62.421 1.00 64.26 76 ALA F C 1
ATOM 3180 O O . ALA F 1 55 ? 36.267 77.467 63.184 1.00 64.15 76 ALA F O 1
ATOM 3182 N N . MET F 1 56 ? 36.224 78.323 61.098 1.00 64.38 77 MET F N 1
ATOM 3183 C CA . MET F 1 56 ? 36.302 77.035 60.446 1.00 64.56 77 MET F CA 1
ATOM 3184 C C . MET F 1 56 ? 37.644 76.374 60.750 1.00 64.56 77 MET F C 1
ATOM 3185 O O . MET F 1 56 ? 37.689 75.212 61.154 1.00 64.62 77 MET F O 1
ATOM 3190 N N . LYS F 1 57 ? 38.732 77.124 60.581 1.00 64.51 78 LYS F N 1
ATOM 3191 C CA . LYS F 1 57 ? 40.072 76.592 60.825 1.00 64.47 78 LYS F CA 1
ATOM 3192 C C . LYS F 1 57 ? 40.095 75.863 62.141 1.00 64.33 78 LYS F C 1
ATOM 3193 O O . LYS F 1 57 ? 40.555 74.730 62.226 1.00 64.30 78 LYS F O 1
ATOM 3199 N N . HIS F 1 58 ? 39.574 76.517 63.169 1.00 64.38 79 HIS F N 1
ATOM 3200 C CA . HIS F 1 58 ? 39.659 75.970 64.521 1.00 64.62 79 HIS F CA 1
ATOM 3201 C C . HIS F 1 58 ? 38.796 74.753 64.740 1.00 64.77 79 HIS F C 1
ATOM 3202 O O . HIS F 1 58 ? 39.314 73.712 65.186 1.00 64.96 79 HIS F O 1
ATOM 3209 N N . LEU F 1 59 ? 37.500 74.874 64.422 1.00 64.54 80 LEU F N 1
ATOM 3210 C CA . LEU F 1 59 ? 36.581 73.750 64.533 1.00 64.40 80 LEU F CA 1
ATOM 3211 C C . LEU F 1 59 ? 37.156 72.495 63.847 1.00 64.68 80 LEU F C 1
ATOM 3212 O O . LEU F 1 59 ? 37.003 71.372 64.353 1.00 64.83 80 LEU F O 1
ATOM 3217 N N . LEU F 1 60 ? 37.847 72.692 62.715 1.00 64.59 81 LEU F N 1
ATOM 3218 C CA . LEU F 1 60 ? 38.363 71.580 61.919 1.00 64.32 81 LEU F CA 1
ATOM 3219 C C . LEU F 1 60 ? 39.480 70.898 62.681 1.00 64.59 81 LEU F C 1
ATOM 3220 O O . LEU F 1 60 ? 39.637 69.671 62.616 1.00 64.83 81 LEU F O 1
ATOM 3225 N N . SER F 1 61 ? 40.227 71.708 63.428 1.00 64.69 82 SER F N 1
ATOM 3226 C CA . SER F 1 61 ? 41.342 71.240 64.242 1.00 65.02 82 SER F CA 1
ATOM 3227 C C . SER F 1 61 ? 40.834 70.459 65.428 1.00 64.78 82 SER F C 1
ATOM 3228 O O . SER F 1 61 ? 41.463 69.488 65.864 1.00 64.68 82 SER F O 1
ATOM 3231 N N . PHE F 1 62 ? 39.704 70.907 65.966 1.00 64.50 83 PHE F N 1
ATOM 3232 C CA . PHE F 1 62 ? 39.052 70.174 67.042 1.00 64.56 83 PHE F CA 1
ATOM 3233 C C . PHE F 1 62 ? 38.667 68.783 66.552 1.00 64.51 83 PHE F C 1
ATOM 3234 O O . PHE F 1 62 ? 38.931 67.763 67.216 1.00 64.35 83 PHE F O 1
ATOM 3242 N N . LYS F 1 63 ? 38.063 68.755 65.367 1.00 64.50 84 LYS F N 1
ATOM 3243 C CA . LYS F 1 63 ? 37.620 67.509 64.761 1.00 64.60 84 LYS F CA 1
ATOM 3244 C C . LYS F 1 63 ? 38.795 66.575 64.666 1.00 64.71 84 LYS F C 1
ATOM 3245 O O . LYS F 1 63 ? 38.658 65.372 64.922 1.00 64.91 84 LYS F O 1
ATOM 3251 N N . LYS F 1 64 ? 39.952 67.147 64.323 1.00 64.67 85 LYS F N 1
ATOM 3252 C CA . LYS F 1 64 ? 41.208 66.400 64.212 1.00 64.82 85 LYS F CA 1
ATOM 3253 C C . LYS F 1 64 ? 41.602 65.801 65.572 1.00 64.75 85 LYS F C 1
ATOM 3254 O O . LYS F 1 64 ? 41.919 64.608 65.686 1.00 64.47 85 LYS F O 1
ATOM 3260 N N . GLU F 1 65 ? 41.543 66.639 66.604 1.00 64.80 86 GLU F N 1
ATOM 3261 C CA . GLU F 1 65 ? 41.948 66.228 67.939 1.00 65.00 86 GLU F CA 1
ATOM 3262 C C . GLU F 1 65 ? 41.088 65.070 68.428 1.00 64.91 86 GLU F C 1
ATOM 3263 O O . GLU F 1 65 ? 41.601 64.072 68.925 1.00 64.75 86 GLU F O 1
ATOM 3269 N N . LEU F 1 66 ? 39.777 65.222 68.278 1.00 64.97 87 LEU F N 1
ATOM 3270 C CA . LEU F 1 66 ? 38.829 64.166 68.589 1.00 65.08 87 LEU F CA 1
ATOM 3271 C C . LEU F 1 66 ? 39.187 62.845 67.899 1.00 65.16 87 LEU F C 1
ATOM 3272 O O . LEU F 1 66 ? 39.007 61.748 68.462 1.00 65.28 87 LEU F O 1
ATOM 3277 N N . GLY F 1 67 ? 39.693 62.953 66.677 1.00 64.94 88 GLY F N 1
ATOM 3278 C CA . GLY F 1 67 ? 40.099 61.778 65.934 1.00 65.01 88 GLY F CA 1
ATOM 3279 C C . GLY F 1 67 ? 41.230 61.011 66.602 1.00 64.87 88 GLY F C 1
ATOM 3280 O O . GLY F 1 67 ? 41.161 59.789 66.725 1.00 64.67 88 GLY F O 1
ATOM 3281 N N . THR F 1 68 ? 42.260 61.754 67.019 1.00 64.78 89 THR F N 1
ATOM 3282 C CA . THR F 1 68 ? 43.414 61.257 67.755 1.00 64.53 89 THR F CA 1
ATOM 3283 C C . THR F 1 68 ? 42.959 60.490 69.007 1.00 64.49 89 THR F C 1
ATOM 3284 O O . THR F 1 68 ? 43.500 59.421 69.334 1.00 64.63 89 THR F O 1
ATOM 3288 N N . LEU F 1 69 ? 41.957 61.047 69.686 1.00 64.08 90 LEU F N 1
ATOM 3289 C CA . LEU F 1 69 ? 41.410 60.464 70.893 1.00 63.86 90 LEU F CA 1
ATOM 3290 C C . LEU F 1 69 ? 40.601 59.219 70.588 1.00 63.98 90 LEU F C 1
ATOM 3291 O O . LEU F 1 69 ? 40.665 58.246 71.330 1.00 64.14 90 LEU F O 1
ATOM 3296 N N . THR F 1 70 ? 39.853 59.238 69.491 1.00 64.04 91 THR F N 1
ATOM 3297 C CA . THR F 1 70 ? 39.054 58.083 69.110 1.00 64.10 91 THR F CA 1
ATOM 3298 C C . THR F 1 70 ? 39.953 56.912 68.669 1.00 64.46 91 THR F C 1
ATOM 3299 O O . THR F 1 70 ? 39.882 55.836 69.257 1.00 64.65 91 THR F O 1
ATOM 3303 N N . SER F 1 71 ? 40.830 57.132 67.686 1.00 64.79 92 SER F N 1
ATOM 3304 C CA . SER F 1 71 ? 41.734 56.075 67.203 1.00 65.05 92 SER F CA 1
ATOM 3305 C C . SER F 1 71 ? 42.620 55.514 68.326 1.00 64.89 92 SER F C 1
ATOM 3306 O O . SER F 1 71 ? 43.029 54.353 68.278 1.00 64.95 92 SER F O 1
ATOM 3309 N N . ALA F 1 72 ? 42.883 56.342 69.337 1.00 64.77 93 ALA F N 1
ATOM 3310 C CA . ALA F 1 72 ? 43.542 55.915 70.571 1.00 64.59 93 ALA F CA 1
ATOM 3311 C C . ALA F 1 72 ? 42.758 54.822 71.298 1.00 64.39 93 ALA F C 1
ATOM 3312 O O . ALA F 1 72 ? 43.330 53.807 71.664 1.00 64.45 93 ALA F O 1
ATOM 3314 N N . ILE F 1 73 ? 41.456 55.037 71.491 1.00 64.20 94 ILE F N 1
ATOM 3315 C CA . ILE F 1 73 ? 40.573 54.069 72.158 1.00 64.23 94 ILE F CA 1
ATOM 3316 C C . ILE F 1 73 ? 40.298 52.811 71.335 1.00 64.45 94 ILE F C 1
ATOM 3317 O O . ILE F 1 73 ? 39.742 51.852 71.840 1.00 64.71 94 ILE F O 1
ATOM 3322 N N . ASN F 1 74 ? 40.686 52.817 70.072 1.00 64.48 95 ASN F N 1
ATOM 3323 C CA . ASN F 1 74 ? 40.438 51.685 69.214 1.00 64.60 95 ASN F CA 1
ATOM 3324 C C . ASN F 1 74 ? 41.321 50.455 69.526 1.00 64.77 95 ASN F C 1
ATOM 3325 O O . ASN F 1 74 ? 40.951 49.334 69.159 1.00 64.88 95 ASN F O 1
ATOM 3330 N N . ARG F 1 75 ? 42.459 50.642 70.208 1.00 64.91 96 ARG F N 1
ATOM 3331 C CA . ARG F 1 75 ? 43.362 49.506 70.526 1.00 65.15 96 ARG F CA 1
ATOM 3332 C C . ARG F 1 75 ? 42.729 48.465 71.447 1.00 64.96 96 ARG F C 1
ATOM 3333 O O . ARG F 1 75 ? 42.970 48.466 72.657 1.00 64.78 96 ARG F O 1
ATOM 3341 N N . LEU G 1 3 ? 50.242 50.795 39.509 1.00 70.81 24 LEU G N 1
ATOM 3342 C CA . LEU G 1 3 ? 50.173 51.993 40.405 1.00 71.03 24 LEU G CA 1
ATOM 3343 C C . LEU G 1 3 ? 48.746 52.602 40.475 1.00 70.81 24 LEU G C 1
ATOM 3344 O O . LEU G 1 3 ? 47.877 52.098 41.223 1.00 70.78 24 LEU G O 1
ATOM 3349 N N . SER G 1 4 ? 48.530 53.688 39.710 1.00 70.21 25 SER G N 1
ATOM 3350 C CA . SER G 1 4 ? 47.214 54.336 39.539 1.00 68.85 25 SER G CA 1
ATOM 3351 C C . SER G 1 4 ? 46.242 53.391 38.818 1.00 67.91 25 SER G C 1
ATOM 3352 O O . SER G 1 4 ? 45.047 53.320 39.200 1.00 67.49 25 SER G O 1
ATOM 3355 N N . LEU G 1 5 ? 46.768 52.688 37.786 1.00 66.12 26 LEU G N 1
ATOM 3356 C CA . LEU G 1 5 ? 46.033 51.653 37.056 1.00 64.04 26 LEU G CA 1
ATOM 3357 C C . LEU G 1 5 ? 45.837 50.456 37.932 1.00 63.04 26 LEU G C 1
ATOM 3358 O O . LEU G 1 5 ? 44.734 49.967 38.036 1.00 63.04 26 LEU G O 1
ATOM 3363 N N . THR G 1 6 ? 46.893 49.987 38.580 1.00 62.16 27 THR G N 1
ATOM 3364 C CA . THR G 1 6 ? 46.768 48.809 39.444 1.00 61.54 27 THR G CA 1
ATOM 3365 C C . THR G 1 6 ? 45.721 49.013 40.563 1.00 61.45 27 THR G C 1
ATOM 3366 O O . THR G 1 6 ? 45.021 48.084 40.955 1.00 61.19 27 THR G O 1
ATOM 3370 N N . GLY G 1 7 ? 45.580 50.245 41.028 1.00 61.32 28 GLY G N 1
ATOM 3371 C CA . GLY G 1 7 ? 44.496 50.578 41.937 1.00 61.73 28 GLY G CA 1
ATOM 3372 C C . GLY G 1 7 ? 43.127 50.813 41.296 1.00 61.99 28 GLY G C 1
ATOM 3373 O O . GLY G 1 7 ? 42.107 50.791 41.997 1.00 61.86 28 GLY G O 1
ATOM 3374 N N . LEU G 1 8 ? 43.087 51.077 39.987 1.00 62.19 29 LEU G N 1
ATOM 3375 C CA . LEU G 1 8 ? 41.812 51.077 39.277 1.00 62.52 29 LEU G CA 1
ATOM 3376 C C . LEU G 1 8 ? 41.286 49.625 39.173 1.00 63.16 29 LEU G C 1
ATOM 3377 O O . LEU G 1 8 ? 40.201 49.332 39.667 1.00 63.78 29 LEU G O 1
ATOM 3382 N N . LYS G 1 9 ? 42.055 48.714 38.583 1.00 63.41 30 LYS G N 1
ATOM 3383 C CA . LYS G 1 9 ? 41.597 47.334 38.395 1.00 64.01 30 LYS G CA 1
ATOM 3384 C C . LYS G 1 9 ? 41.160 46.684 39.723 1.00 64.68 30 LYS G C 1
ATOM 3385 O O . LYS G 1 9 ? 40.166 45.935 39.779 1.00 64.74 30 LYS G O 1
ATOM 3391 N N . ARG G 1 10 ? 41.907 47.008 40.782 1.00 65.25 31 ARG G N 1
ATOM 3392 C CA . ARG G 1 10 ? 41.671 46.533 42.152 1.00 65.39 31 ARG G CA 1
ATOM 3393 C C . ARG G 1 10 ? 40.239 46.833 42.559 1.00 65.28 31 ARG G C 1
ATOM 3394 O O . ARG G 1 10 ? 39.511 45.955 43.047 1.00 65.06 31 ARG G O 1
ATOM 3402 N N . ALA G 1 11 ? 39.874 48.097 42.344 1.00 65.22 32 ALA G N 1
ATOM 3403 C CA . ALA G 1 11 ? 38.539 48.625 42.569 1.00 65.24 32 ALA G CA 1
ATOM 3404 C C . ALA G 1 11 ? 37.531 47.798 41.800 1.00 65.16 32 ALA G C 1
ATOM 3405 O O . ALA G 1 11 ? 36.683 47.151 42.403 1.00 65.51 32 ALA G O 1
ATOM 3407 N N . MET G 1 12 ? 37.653 47.797 40.477 1.00 65.00 33 MET G N 1
ATOM 3408 C CA . MET G 1 12 ? 36.754 47.061 39.590 1.00 65.08 33 MET G CA 1
ATOM 3409 C C . MET G 1 12 ? 36.498 45.646 40.093 1.00 64.46 33 MET G C 1
ATOM 3410 O O . MET G 1 12 ? 35.371 45.149 40.046 1.00 64.43 33 MET G O 1
ATOM 3415 N N . LEU G 1 13 ? 37.553 45.010 40.588 1.00 63.74 34 LEU G N 1
ATOM 3416 C CA . LEU G 1 13 ? 37.472 43.627 41.026 1.00 63.01 34 LEU G CA 1
ATOM 3417 C C . LEU G 1 13 ? 36.724 43.498 42.344 1.00 62.42 34 LEU G C 1
ATOM 3418 O O . LEU G 1 13 ? 35.799 42.708 42.457 1.00 62.14 34 LEU G O 1
ATOM 3423 N N . SER G 1 14 ? 37.132 44.292 43.328 1.00 62.01 35 SER G N 1
ATOM 3424 C CA . SER G 1 14 ? 36.439 44.386 44.609 1.00 61.52 35 SER G CA 1
ATOM 3425 C C . SER G 1 14 ? 35.000 44.871 44.427 1.00 61.36 35 SER G C 1
ATOM 3426 O O . SER G 1 14 ? 34.137 44.642 45.270 1.00 60.97 35 SER G O 1
ATOM 3429 N N . LEU G 1 15 ? 34.750 45.535 43.311 1.00 61.56 36 LEU G N 1
ATOM 3430 C CA . LEU G 1 15 ? 33.422 45.998 42.977 1.00 62.00 36 LEU G CA 1
ATOM 3431 C C . LEU G 1 15 ? 32.622 44.842 42.396 1.00 62.85 36 LEU G C 1
ATOM 3432 O O . LEU G 1 15 ? 31.413 44.759 42.606 1.00 62.93 36 LEU G O 1
ATOM 3437 N N . ILE G 1 16 ? 33.304 43.951 41.672 1.00 63.92 37 ILE G N 1
ATOM 3438 C CA . ILE G 1 16 ? 32.673 42.771 41.062 1.00 64.72 37 ILE G CA 1
ATOM 3439 C C . ILE G 1 16 ? 32.317 41.735 42.143 1.00 65.57 37 ILE G C 1
ATOM 3440 O O . ILE G 1 16 ? 31.146 41.615 42.507 1.00 65.43 37 ILE G O 1
ATOM 3445 N N . ASP G 1 17 ? 33.310 41.001 42.651 1.00 66.83 38 ASP G N 1
ATOM 3446 C CA . ASP G 1 17 ? 33.138 40.235 43.881 1.00 68.35 38 ASP G CA 1
ATOM 3447 C C . ASP G 1 17 ? 33.359 41.216 45.007 1.00 70.07 38 ASP G C 1
ATOM 3448 O O . ASP G 1 17 ? 34.013 42.228 44.803 1.00 70.61 38 ASP G O 1
ATOM 3453 N N . GLY G 1 18 ? 32.824 40.944 46.189 1.00 71.99 39 GLY G N 1
ATOM 3454 C CA . GLY G 1 18 ? 33.023 41.858 47.308 1.00 74.26 39 GLY G CA 1
ATOM 3455 C C . GLY G 1 18 ? 34.358 41.659 47.995 1.00 75.71 39 GLY G C 1
ATOM 3456 O O . GLY G 1 18 ? 34.628 42.265 49.018 1.00 75.38 39 GLY G O 1
ATOM 3457 N N . ARG G 1 19 ? 35.199 40.807 47.423 1.00 78.50 40 ARG G N 1
ATOM 3458 C CA . ARG G 1 19 ? 36.405 40.389 48.115 1.00 79.18 40 ARG G CA 1
ATOM 3459 C C . ARG G 1 19 ? 37.528 41.399 47.945 1.00 77.97 40 ARG G C 1
ATOM 3460 O O . ARG G 1 19 ? 37.317 42.474 47.371 1.00 79.55 40 ARG G O 1
ATOM 3468 N N . GLY G 1 20 ? 38.712 41.086 48.469 1.00 74.75 41 GLY G N 1
ATOM 3469 C CA . GLY G 1 20 ? 39.810 42.038 48.430 1.00 70.70 41 GLY G CA 1
ATOM 3470 C C . GLY G 1 20 ? 39.944 42.891 49.690 1.00 68.32 41 GLY G C 1
ATOM 3471 O O . GLY G 1 20 ? 39.152 42.723 50.620 1.00 67.67 41 GLY G O 1
ATOM 3472 N N . PRO G 1 21 ? 40.917 43.816 49.725 1.00 66.75 42 PRO G N 1
ATOM 3473 C CA . PRO G 1 21 ? 41.351 44.440 50.972 1.00 65.75 42 PRO G CA 1
ATOM 3474 C C . PRO G 1 21 ? 40.241 45.156 51.713 1.00 65.24 42 PRO G C 1
ATOM 3475 O O . PRO G 1 21 ? 39.484 45.954 51.162 1.00 64.56 42 PRO G O 1
ATOM 3479 N N . THR G 1 22 ? 40.173 44.831 52.993 1.00 65.11 43 THR G N 1
ATOM 3480 C CA . THR G 1 22 ? 39.216 45.404 53.923 1.00 65.00 43 THR G CA 1
ATOM 3481 C C . THR G 1 22 ? 38.990 46.908 53.705 1.00 64.82 43 THR G C 1
ATOM 3482 O O . THR G 1 22 ? 37.853 47.361 53.499 1.00 64.82 43 THR G O 1
ATOM 3486 N N . ARG G 1 23 ? 40.079 47.671 53.737 1.00 64.71 44 ARG G N 1
ATOM 3487 C CA . ARG G 1 23 ? 39.952 49.123 53.670 1.00 65.00 44 ARG G CA 1
ATOM 3488 C C . ARG G 1 23 ? 39.588 49.626 52.267 1.00 64.89 44 ARG G C 1
ATOM 3489 O O . ARG G 1 23 ? 38.919 50.652 52.127 1.00 64.77 44 ARG G O 1
ATOM 3497 N N . PHE G 1 24 ? 39.997 48.887 51.242 1.00 64.86 45 PHE G N 1
ATOM 3498 C CA . PHE G 1 24 ? 39.582 49.184 49.877 1.00 64.76 45 PHE G CA 1
ATOM 3499 C C . PHE G 1 24 ? 38.068 49.103 49.704 1.00 64.95 45 PHE G C 1
ATOM 3500 O O . PHE G 1 24 ? 37.469 50.044 49.154 1.00 64.86 45 PHE G O 1
ATOM 3508 N N . VAL G 1 25 ? 37.471 47.987 50.174 1.00 64.76 46 VAL G N 1
ATOM 3509 C CA . VAL G 1 25 ? 36.030 47.745 50.113 1.00 64.35 46 VAL G CA 1
ATOM 3510 C C . VAL G 1 25 ? 35.273 48.796 50.911 1.00 64.54 46 VAL G C 1
ATOM 3511 O O . VAL G 1 25 ? 34.263 49.328 50.439 1.00 64.70 46 VAL G O 1
ATOM 3515 N N . LEU G 1 26 ? 35.775 49.105 52.107 1.00 64.44 47 LEU G N 1
ATOM 3516 C CA . LEU G 1 26 ? 35.264 50.234 52.891 1.00 64.28 47 LEU G CA 1
ATOM 3517 C C . LEU G 1 26 ? 35.418 51.594 52.169 1.00 64.35 47 LEU G C 1
ATOM 3518 O O . LEU G 1 26 ? 34.478 52.385 52.116 1.00 64.22 47 LEU G O 1
ATOM 3523 N N . ALA G 1 27 ? 36.596 51.849 51.600 1.00 64.51 48 ALA G N 1
ATOM 3524 C CA . ALA G 1 27 ? 36.823 53.037 50.762 1.00 64.69 48 ALA G CA 1
ATOM 3525 C C . ALA G 1 27 ? 35.732 53.170 49.702 1.00 64.83 48 ALA G C 1
ATOM 3526 O O . ALA G 1 27 ? 35.120 54.236 49.530 1.00 64.88 48 ALA G O 1
ATOM 3528 N N . LEU G 1 28 ? 35.514 52.058 49.003 1.00 64.91 49 LEU G N 1
ATOM 3529 C CA . LEU G 1 28 ? 34.498 51.933 47.962 1.00 64.71 49 LEU G CA 1
ATOM 3530 C C . LEU G 1 28 ? 33.144 52.306 48.499 1.00 64.66 49 LEU G C 1
ATOM 3531 O O . LEU G 1 28 ? 32.403 53.058 47.878 1.00 64.58 49 LEU G O 1
ATOM 3536 N N . LEU G 1 29 ? 32.826 51.764 49.663 1.00 64.62 50 LEU G N 1
ATOM 3537 C CA . LEU G 1 29 ? 31.543 52.027 50.286 1.00 64.79 50 LEU G CA 1
ATOM 3538 C C . LEU G 1 29 ? 31.358 53.524 50.595 1.00 64.91 50 LEU G C 1
ATOM 3539 O O . LEU G 1 29 ? 30.315 54.108 50.299 1.00 64.94 50 LEU G O 1
ATOM 3544 N N . ALA G 1 30 ? 32.380 54.137 51.188 1.00 64.99 51 ALA G N 1
ATOM 3545 C CA . ALA G 1 30 ? 32.389 55.580 51.426 1.00 64.83 51 ALA G CA 1
ATOM 3546 C C . ALA G 1 30 ? 32.115 56.330 50.127 1.00 64.79 51 ALA G C 1
ATOM 3547 O O . ALA G 1 30 ? 31.254 57.192 50.093 1.00 64.94 51 ALA G O 1
ATOM 3549 N N . PHE G 1 31 ? 32.836 55.982 49.059 1.00 64.63 52 PHE G N 1
ATOM 3550 C CA . PHE G 1 31 ? 32.654 56.624 47.755 1.00 64.42 52 PHE G CA 1
ATOM 3551 C C . PHE G 1 31 ? 31.259 56.399 47.191 1.00 64.38 52 PHE G C 1
ATOM 3552 O O . PHE G 1 31 ? 30.705 57.274 46.548 1.00 64.37 52 PHE G O 1
ATOM 3560 N N . PHE G 1 32 ? 30.704 55.223 47.434 1.00 64.49 53 PHE G N 1
ATOM 3561 C CA . PHE G 1 32 ? 29.359 54.894 46.973 1.00 64.75 53 PHE G CA 1
ATOM 3562 C C . PHE G 1 32 ? 28.312 55.715 47.725 1.00 64.73 53 PHE G C 1
ATOM 3563 O O . PHE G 1 32 ? 27.190 55.868 47.273 1.00 64.80 53 PHE G O 1
ATOM 3571 N N . ARG G 1 33 ? 28.685 56.228 48.892 1.00 64.72 54 ARG G N 1
ATOM 3572 C CA . ARG G 1 33 ? 27.791 57.081 49.665 1.00 64.68 54 ARG G CA 1
ATOM 3573 C C . ARG G 1 33 ? 28.036 58.560 49.372 1.00 64.40 54 ARG G C 1
ATOM 3574 O O . ARG G 1 33 ? 27.098 59.351 49.317 1.00 64.26 54 ARG G O 1
ATOM 3582 N N . PHE G 1 34 ? 29.306 58.913 49.184 1.00 64.42 55 PHE G N 1
ATOM 3583 C CA . PHE G 1 34 ? 29.740 60.271 48.860 1.00 64.29 55 PHE G CA 1
ATOM 3584 C C . PHE G 1 34 ? 29.017 60.750 47.605 1.00 64.60 55 PHE G C 1
ATOM 3585 O O . PHE G 1 34 ? 28.309 61.773 47.614 1.00 64.68 55 PHE G O 1
ATOM 3593 N N . THR G 1 35 ? 29.225 60.002 46.521 1.00 64.85 56 THR G N 1
ATOM 3594 C CA . THR G 1 35 ? 28.398 60.122 45.338 1.00 64.89 56 THR G CA 1
ATOM 3595 C C . THR G 1 35 ? 27.131 59.311 45.614 1.00 65.04 56 THR G C 1
ATOM 3596 O O . THR G 1 35 ? 27.195 58.257 46.261 1.00 65.42 56 THR G O 1
ATOM 3600 N N . ALA G 1 36 ? 25.981 59.817 45.177 1.00 64.82 57 ALA G N 1
ATOM 3601 C CA . ALA G 1 36 ? 24.716 59.189 45.546 1.00 64.61 57 ALA G CA 1
ATOM 3602 C C . ALA G 1 36 ? 24.443 57.936 44.715 1.00 64.62 57 ALA G C 1
ATOM 3603 O O . ALA G 1 36 ? 23.486 57.880 43.954 1.00 64.90 57 ALA G O 1
ATOM 3605 N N . ILE G 1 37 ? 25.297 56.931 44.880 1.00 64.54 58 ILE G N 1
ATOM 3606 C CA . ILE G 1 37 ? 25.218 55.691 44.113 1.00 64.49 58 ILE G CA 1
ATOM 3607 C C . ILE G 1 37 ? 24.934 54.486 45.022 1.00 64.50 58 ILE G C 1
ATOM 3608 O O . ILE G 1 37 ? 25.546 54.326 46.073 1.00 64.63 58 ILE G O 1
ATOM 3613 N N . ALA G 1 38 ? 24.000 53.641 44.607 1.00 64.51 59 ALA G N 1
ATOM 3614 C CA . ALA G 1 38 ? 23.680 52.418 45.337 1.00 64.48 59 ALA G CA 1
ATOM 3615 C C . ALA G 1 38 ? 24.764 51.349 45.139 1.00 64.50 59 ALA G C 1
ATOM 3616 O O . ALA G 1 38 ? 24.988 50.893 44.021 1.00 64.71 59 ALA G O 1
ATOM 3618 N N . PRO G 1 39 ? 25.425 50.945 46.219 1.00 64.36 60 PRO G N 1
ATOM 3619 C CA . PRO G 1 39 ? 26.546 49.996 46.164 1.00 64.29 60 PRO G CA 1
ATOM 3620 C C . PRO G 1 39 ? 26.180 48.619 45.663 1.00 64.43 60 PRO G C 1
ATOM 3621 O O . PRO G 1 39 ? 25.037 48.202 45.837 1.00 64.68 60 PRO G O 1
ATOM 3625 N N . THR G 1 40 ? 27.141 47.907 45.083 1.00 64.52 61 THR G N 1
ATOM 3626 C CA . THR G 1 40 ? 26.903 46.532 44.608 1.00 64.75 61 THR G CA 1
ATOM 3627 C C . THR G 1 40 ? 26.578 45.595 45.758 1.00 64.64 61 THR G C 1
ATOM 3628 O O . THR G 1 40 ? 27.152 45.720 46.839 1.00 64.62 61 THR G O 1
ATOM 3632 N N . ARG G 1 41 ? 25.687 44.638 45.520 1.00 64.71 62 ARG G N 1
ATOM 3633 C CA . ARG G 1 41 ? 25.353 43.650 46.544 1.00 64.83 62 ARG G CA 1
ATOM 3634 C C . ARG G 1 41 ? 26.622 43.054 47.180 1.00 64.79 62 ARG G C 1
ATOM 3635 O O . ARG G 1 41 ? 26.702 42.918 48.396 1.00 64.80 62 ARG G O 1
ATOM 3643 N N . ALA G 1 42 ? 27.621 42.758 46.355 1.00 64.74 63 ALA G N 1
ATOM 3644 C CA . ALA G 1 42 ? 28.892 42.194 46.809 1.00 64.63 63 ALA G CA 1
ATOM 3645 C C . ALA G 1 42 ? 29.611 43.080 47.815 1.00 64.52 63 ALA G C 1
ATOM 3646 O O . ALA G 1 42 ? 30.278 42.590 48.731 1.00 64.50 63 ALA G O 1
ATOM 3648 N N . VAL G 1 43 ? 29.484 44.388 47.615 1.00 64.46 64 VAL G N 1
ATOM 3649 C CA . VAL G 1 43 ? 30.141 45.381 48.458 1.00 64.31 64 VAL G CA 1
ATOM 3650 C C . VAL G 1 43 ? 29.349 45.512 49.742 1.00 64.37 64 VAL G C 1
ATOM 3651 O O . VAL G 1 43 ? 29.909 45.479 50.838 1.00 64.40 64 VAL G O 1
ATOM 3655 N N . LEU G 1 44 ? 28.036 45.651 49.589 1.00 64.44 65 LEU G N 1
ATOM 3656 C CA . LEU G 1 44 ? 27.118 45.738 50.725 1.00 64.56 65 LEU G CA 1
ATOM 3657 C C . LEU G 1 44 ? 27.193 44.490 51.622 1.00 64.61 65 LEU G C 1
ATOM 3658 O O . LEU G 1 44 ? 27.243 44.608 52.851 1.00 64.48 65 LEU G O 1
ATOM 3663 N N . ASP G 1 45 ? 27.207 43.307 51.001 1.00 64.72 66 ASP G N 1
ATOM 3664 C CA . ASP G 1 45 ? 27.387 42.036 51.707 1.00 64.84 66 ASP G CA 1
ATOM 3665 C C . ASP G 1 45 ? 28.591 42.030 52.642 1.00 64.81 66 ASP G C 1
ATOM 3666 O O . ASP G 1 45 ? 28.550 41.407 53.705 1.00 64.83 66 ASP G O 1
ATOM 3671 N N . ARG G 1 46 ? 29.666 42.698 52.225 1.00 64.70 67 ARG G N 1
ATOM 3672 C CA . ARG G 1 46 ? 30.905 42.702 52.985 1.00 64.69 67 ARG G CA 1
ATOM 3673 C C . ARG G 1 46 ? 30.870 43.664 54.165 1.00 64.75 67 ARG G C 1
ATOM 3674 O O . ARG G 1 46 ? 31.432 43.378 55.232 1.00 64.79 67 ARG G O 1
ATOM 3682 N N . TRP G 1 47 ? 30.220 44.807 53.957 1.00 64.74 68 TRP G N 1
ATOM 3683 C CA . TRP G 1 47 ? 30.020 45.817 55.006 1.00 64.60 68 TRP G CA 1
ATOM 3684 C C . TRP G 1 47 ? 29.211 45.279 56.235 1.00 64.60 68 TRP G C 1
ATOM 3685 O O . TRP G 1 47 ? 29.287 45.827 57.340 1.00 64.54 68 TRP G O 1
ATOM 3696 N N . ARG G 1 48 ? 28.479 44.183 56.044 1.00 64.62 69 ARG G N 1
ATOM 3697 C CA . ARG G 1 48 ? 27.775 43.523 57.141 1.00 64.69 69 ARG G CA 1
ATOM 3698 C C . ARG G 1 48 ? 28.672 42.521 57.883 1.00 64.67 69 ARG G C 1
ATOM 3699 O O . ARG G 1 48 ? 28.338 42.076 58.984 1.00 64.62 69 ARG G O 1
ATOM 3707 N N . SER G 1 49 ? 29.807 42.169 57.279 1.00 64.70 70 SER G N 1
ATOM 3708 C CA . SER G 1 49 ? 30.672 41.122 57.827 1.00 64.68 70 SER G CA 1
ATOM 3709 C C . SER G 1 49 ? 32.005 41.622 58.410 1.00 64.71 70 SER G C 1
ATOM 3710 O O . SER G 1 49 ? 32.573 40.938 59.275 1.00 64.67 70 SER G O 1
ATOM 3713 N N . VAL G 1 50 ? 32.485 42.796 57.958 1.00 64.74 71 VAL G N 1
ATOM 3714 C CA . VAL G 1 50 ? 33.762 43.370 58.433 1.00 64.75 71 VAL G CA 1
ATOM 3715 C C . VAL G 1 50 ? 33.881 43.395 59.933 1.00 64.90 71 VAL G C 1
ATOM 3716 O O . VAL G 1 50 ? 32.904 43.666 60.647 1.00 65.08 71 VAL G O 1
ATOM 3720 N N . ASN G 1 51 ? 35.091 43.125 60.405 1.00 64.92 72 ASN G N 1
ATOM 3721 C CA . ASN G 1 51 ? 35.355 43.135 61.832 1.00 64.94 72 ASN G CA 1
ATOM 3722 C C . ASN G 1 51 ? 35.140 44.546 62.409 1.00 64.87 72 ASN G C 1
ATOM 3723 O O . ASN G 1 51 ? 35.780 45.506 61.967 1.00 64.88 72 ASN G O 1
ATOM 3728 N N . LYS G 1 52 ? 34.221 44.657 63.372 1.00 64.78 73 LYS G N 1
ATOM 3729 C CA . LYS G 1 52 ? 33.864 45.932 64.009 1.00 64.71 73 LYS G CA 1
ATOM 3730 C C . LYS G 1 52 ? 35.096 46.820 64.258 1.00 64.69 73 LYS G C 1
ATOM 3731 O O . LYS G 1 52 ? 35.173 47.961 63.788 1.00 64.51 73 LYS G O 1
ATOM 3737 N N . GLN G 1 53 ? 36.054 46.252 64.986 1.00 64.81 74 GLN G N 1
ATOM 3738 C CA . GLN G 1 53 ? 37.296 46.901 65.378 1.00 64.84 74 GLN G CA 1
ATOM 3739 C C . GLN G 1 53 ? 38.075 47.444 64.189 1.00 64.73 74 GLN G C 1
ATOM 3740 O O . GLN G 1 53 ? 38.392 48.622 64.153 1.00 64.93 74 GLN G O 1
ATOM 3746 N N . THR G 1 54 ? 38.373 46.577 63.224 1.00 64.61 75 THR G N 1
ATOM 3747 C CA . THR G 1 54 ? 39.081 46.937 61.994 1.00 64.39 75 THR G CA 1
ATOM 3748 C C . THR G 1 54 ? 38.290 47.944 61.169 1.00 64.21 75 THR G C 1
ATOM 3749 O O . THR G 1 54 ? 38.849 48.892 60.628 1.00 64.25 75 THR G O 1
ATOM 3753 N N . ALA G 1 55 ? 36.986 47.732 61.065 1.00 64.16 76 ALA G N 1
ATOM 3754 C CA . ALA G 1 55 ? 36.131 48.610 60.276 1.00 64.18 76 ALA G CA 1
ATOM 3755 C C . ALA G 1 55 ? 36.179 50.028 60.810 1.00 64.26 76 ALA G C 1
ATOM 3756 O O . ALA G 1 55 ? 36.217 50.990 60.041 1.00 64.12 76 ALA G O 1
ATOM 3758 N N . MET G 1 56 ? 36.186 50.150 62.134 1.00 64.46 77 MET G N 1
ATOM 3759 C CA . MET G 1 56 ? 36.280 51.456 62.769 1.00 64.57 77 MET G CA 1
ATOM 3760 C C . MET G 1 56 ? 37.641 52.093 62.510 1.00 64.56 77 MET G C 1
ATOM 3761 O O . MET G 1 56 ? 37.716 53.240 62.073 1.00 64.64 77 MET G O 1
ATOM 3766 N N . LYS G 1 57 ? 38.714 51.349 62.756 1.00 64.43 78 LYS G N 1
ATOM 3767 C CA . LYS G 1 57 ? 40.052 51.830 62.449 1.00 64.39 78 LYS G CA 1
ATOM 3768 C C . LYS G 1 57 ? 40.083 52.513 61.091 1.00 64.35 78 LYS G C 1
ATOM 3769 O O . LYS G 1 57 ? 40.564 53.624 60.963 1.00 64.45 78 LYS G O 1
ATOM 3775 N N . HIS G 1 58 ? 39.543 51.855 60.081 1.00 64.36 79 HIS G N 1
ATOM 3776 C CA . HIS G 1 58 ? 39.639 52.362 58.727 1.00 64.60 79 HIS G CA 1
ATOM 3777 C C . HIS G 1 58 ? 38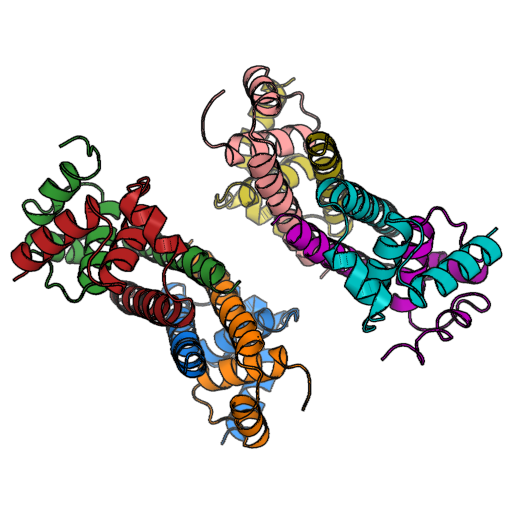.796 53.594 58.467 1.00 64.81 79 HIS G C 1
ATOM 3778 O O . HIS G 1 58 ? 39.308 54.593 57.932 1.00 65.16 79 HIS G O 1
ATOM 3785 N N . LEU G 1 59 ? 37.515 53.517 58.833 1.00 64.71 80 LEU G N 1
ATOM 3786 C CA . LEU G 1 59 ? 36.599 54.656 58.724 1.00 64.58 80 LEU G CA 1
ATOM 3787 C C . LEU G 1 59 ? 37.156 55.920 59.430 1.00 64.57 80 LEU G C 1
ATOM 3788 O O . LEU G 1 59 ? 37.000 57.039 58.944 1.00 64.65 80 LEU G O 1
ATOM 3793 N N . LEU G 1 60 ? 37.832 55.725 60.557 1.00 64.35 81 LEU G N 1
ATOM 3794 C CA . LEU G 1 60 ? 38.371 56.838 61.311 1.00 64.30 81 LEU G CA 1
ATOM 3795 C C . LEU G 1 60 ? 39.504 57.529 60.559 1.00 64.52 81 LEU G C 1
ATOM 3796 O O . LEU G 1 60 ? 39.688 58.750 60.652 1.00 64.70 81 LEU G O 1
ATOM 3801 N N . SER G 1 61 ? 40.258 56.728 59.818 1.00 64.70 82 SER G N 1
ATOM 3802 C CA . SER G 1 61 ? 41.379 57.195 59.011 1.00 64.96 82 SER G CA 1
ATOM 3803 C C . SER G 1 61 ? 40.859 57.969 57.811 1.00 64.80 82 SER G C 1
ATOM 3804 O O . SER G 1 61 ? 41.472 58.956 57.373 1.00 64.68 82 SER G O 1
ATOM 3807 N N . PHE G 1 62 ? 39.734 57.504 57.269 1.00 64.53 83 PHE G N 1
ATOM 3808 C CA . PHE G 1 62 ? 39.092 58.190 56.169 1.00 64.50 83 PHE G CA 1
ATOM 3809 C C . PHE G 1 62 ? 38.667 59.592 56.634 1.00 64.58 83 PHE G C 1
ATOM 3810 O O . PHE G 1 62 ? 38.971 60.595 55.964 1.00 64.53 83 PHE G O 1
ATOM 3818 N N . LYS G 1 63 ? 38.002 59.654 57.795 1.00 64.50 84 LYS G N 1
ATOM 3819 C CA . LYS G 1 63 ? 37.633 60.919 58.428 1.00 64.53 84 LYS G CA 1
ATOM 3820 C C . LYS G 1 63 ? 38.841 61.841 58.520 1.00 64.75 84 LYS G C 1
ATOM 3821 O O . LYS G 1 63 ? 38.741 63.043 58.237 1.00 64.95 84 LYS G O 1
ATOM 3827 N N . LYS G 1 64 ? 39.987 61.279 58.899 1.00 64.65 85 LYS G N 1
ATOM 3828 C CA . LYS G 1 64 ? 41.199 62.066 58.997 1.00 64.74 85 LYS G CA 1
ATOM 3829 C C . LYS G 1 64 ? 41.601 62.593 57.646 1.00 64.62 85 LYS G C 1
ATOM 3830 O O . LYS G 1 64 ? 41.957 63.750 57.520 1.00 64.44 85 LYS G O 1
ATOM 3836 N N . GLU G 1 65 ? 41.520 61.730 56.640 1.00 64.76 86 GLU G N 1
ATOM 3837 C CA . GLU G 1 65 ? 41.937 62.064 55.290 1.00 64.97 86 GLU G CA 1
ATOM 3838 C C . GLU G 1 65 ? 41.099 63.216 54.749 1.00 64.98 86 GLU G C 1
ATOM 3839 O O . GLU G 1 65 ? 41.642 64.162 54.168 1.00 65.01 86 GLU G O 1
ATOM 3845 N N . LEU G 1 66 ? 39.787 63.136 54.965 1.00 64.92 87 LEU G N 1
ATOM 3846 C CA . LEU G 1 66 ? 38.877 64.221 54.621 1.00 64.97 87 LEU G CA 1
ATOM 3847 C C . LEU G 1 66 ? 39.227 65.536 55.344 1.00 65.14 87 LEU G C 1
ATOM 3848 O O . LEU G 1 66 ? 39.078 66.645 54.794 1.00 65.33 87 LEU G O 1
ATOM 3853 N N . GLY G 1 67 ? 39.718 65.406 56.568 1.00 65.01 88 GLY G N 1
ATOM 3854 C CA . GLY G 1 67 ? 40.226 66.553 57.307 1.00 65.02 88 GLY G CA 1
ATOM 3855 C C . GLY G 1 67 ? 41.328 67.315 56.593 1.00 64.78 88 GLY G C 1
ATOM 3856 O O . GLY G 1 67 ? 41.221 68.524 56.458 1.00 64.69 88 GLY G O 1
ATOM 3857 N N . THR G 1 68 ? 42.365 66.601 56.137 1.00 64.72 89 THR G N 1
ATOM 3858 C CA . THR G 1 68 ? 43.502 67.199 55.418 1.00 64.62 89 THR G CA 1
ATOM 3859 C C . THR G 1 68 ? 43.049 67.884 54.137 1.00 64.44 89 THR G C 1
ATOM 3860 O O . THR G 1 68 ? 43.642 68.881 53.722 1.00 64.62 89 THR G O 1
ATOM 3864 N N . LEU G 1 69 ? 41.998 67.351 53.523 1.00 64.01 90 LEU G N 1
ATOM 3865 C CA . LEU G 1 69 ? 41.458 67.917 52.299 1.00 63.90 90 LEU G CA 1
ATOM 3866 C C . LEU G 1 69 ? 40.700 69.198 52.621 1.00 64.02 90 LEU G C 1
ATOM 3867 O O . LEU G 1 69 ? 40.783 70.197 51.906 1.00 64.10 90 LEU G O 1
ATOM 3872 N N . THR G 1 70 ? 39.961 69.169 53.713 1.00 64.05 91 THR G N 1
ATOM 3873 C CA . THR G 1 70 ? 39.170 70.310 54.086 1.00 64.09 91 THR G CA 1
ATOM 3874 C C . THR G 1 70 ? 40.076 71.468 54.509 1.00 64.47 91 THR G C 1
ATOM 3875 O O . THR G 1 70 ? 40.032 72.532 53.896 1.00 64.66 91 THR G O 1
ATOM 3879 N N . SER G 1 71 ? 40.934 71.250 55.502 1.00 64.77 92 SER G N 1
ATOM 3880 C CA . SER G 1 71 ? 41.835 72.311 55.966 1.00 65.08 92 SER G CA 1
ATOM 3881 C C . SER G 1 71 ? 42.715 72.842 54.838 1.00 64.90 92 SER G C 1
ATOM 3882 O O . SER G 1 71 ? 43.135 73.998 54.884 1.00 65.01 92 SER G O 1
ATOM 3885 N N . ALA G 1 72 ? 42.962 72.005 53.829 1.00 64.65 93 ALA G N 1
ATOM 3886 C CA . ALA G 1 72 ? 43.654 72.429 52.619 1.00 64.53 93 ALA G CA 1
ATOM 3887 C C . ALA G 1 72 ? 42.887 73.536 51.887 1.00 64.42 93 ALA G C 1
ATOM 3888 O O . ALA G 1 72 ? 43.462 74.557 51.496 1.00 64.48 93 ALA G O 1
ATOM 3890 N N . ILE G 1 73 ? 41.586 73.328 51.733 1.00 64.26 94 ILE G N 1
ATOM 3891 C CA . ILE G 1 73 ? 40.702 74.245 51.031 1.00 64.23 94 ILE G CA 1
ATOM 3892 C C . ILE G 1 73 ? 40.397 75.523 51.846 1.00 64.58 94 ILE G C 1
ATOM 3893 O O . ILE G 1 73 ? 39.828 76.484 51.325 1.00 64.98 94 ILE G O 1
ATOM 3898 N N . ASN G 1 74 ? 40.790 75.543 53.116 1.00 64.61 95 ASN G N 1
ATOM 3899 C CA . ASN G 1 74 ? 40.547 76.691 53.973 1.00 64.61 95 ASN G CA 1
ATOM 3900 C C . ASN G 1 74 ? 41.427 77.900 53.660 1.00 64.67 95 ASN G C 1
ATOM 3901 O O . ASN G 1 74 ? 41.050 79.007 53.995 1.00 64.84 95 ASN G O 1
ATOM 3906 N N . ARG G 1 75 ? 42.576 77.709 53.013 1.00 64.84 96 ARG G N 1
ATOM 3907 C CA . ARG G 1 75 ? 43.457 78.855 52.710 1.00 65.20 96 ARG G CA 1
ATOM 3908 C C . ARG G 1 75 ? 42.909 79.875 51.686 1.00 65.03 96 ARG G C 1
ATOM 3909 O O . ARG G 1 75 ? 43.167 79.798 50.476 1.00 64.79 96 ARG G O 1
ATOM 3917 N N . GLY H 1 18 ? 39.606 65.119 32.465 1.00 90.31 39 GLY H N 1
ATOM 3918 C CA . GLY H 1 18 ? 39.025 64.703 33.822 1.00 88.37 39 GLY H CA 1
ATOM 3919 C C . GLY H 1 18 ? 38.006 65.727 34.360 1.00 86.86 39 GLY H C 1
ATOM 3920 O O . GLY H 1 18 ? 38.145 66.227 35.525 1.00 87.95 39 GLY H O 1
ATOM 3921 N N . ARG H 1 19 ? 37.032 66.072 33.478 1.00 81.34 40 ARG H N 1
ATOM 3922 C CA . ARG H 1 19 ? 35.773 66.892 33.729 1.00 80.84 40 ARG H CA 1
ATOM 3923 C C . ARG H 1 19 ? 34.625 66.073 34.448 1.00 79.09 40 ARG H C 1
ATOM 3924 O O . ARG H 1 19 ? 34.894 64.946 35.053 1.00 80.66 40 ARG H O 1
ATOM 3932 N N . GLY H 1 20 ? 33.403 66.635 34.416 1.00 75.12 41 GLY H N 1
ATOM 3933 C CA . GLY H 1 20 ? 32.243 66.060 35.090 1.00 70.85 41 GLY H CA 1
ATOM 3934 C C . GLY H 1 20 ? 31.946 66.646 36.469 1.00 68.28 41 GLY H C 1
ATOM 3935 O O . GLY H 1 20 ? 32.663 67.534 36.937 1.00 67.57 41 GLY H O 1
ATOM 3936 N N . PRO H 1 21 ? 30.904 66.132 37.127 1.00 66.76 42 PRO H N 1
ATOM 3937 C CA . PRO H 1 21 ? 30.345 66.753 38.344 1.00 65.86 42 PRO H CA 1
ATOM 3938 C C . PRO H 1 21 ? 31.360 67.063 39.450 1.00 65.38 42 PRO H C 1
ATOM 3939 O O . PRO H 1 21 ? 32.136 66.193 39.869 1.00 64.86 42 PRO H O 1
ATOM 3943 N N . THR H 1 22 ? 31.327 68.311 39.920 1.00 65.22 43 THR H N 1
ATOM 3944 C CA . THR H 1 22 ? 32.211 68.793 40.993 1.00 65.02 43 THR H CA 1
ATOM 3945 C C . THR H 1 22 ? 32.355 67.791 42.147 1.00 64.87 43 THR H C 1
ATOM 3946 O O . THR H 1 22 ? 33.479 67.423 42.515 1.00 64.84 43 THR H O 1
ATOM 3950 N N . ARG H 1 23 ? 31.227 67.339 42.703 1.00 64.82 44 ARG H N 1
ATOM 3951 C CA . ARG H 1 23 ? 31.288 66.438 43.861 1.00 64.99 44 ARG H CA 1
ATOM 3952 C C . ARG H 1 23 ? 31.811 65.071 43.497 1.00 64.88 44 ARG H C 1
ATOM 3953 O O . ARG H 1 23 ? 32.468 64.439 44.317 1.00 64.87 44 ARG H O 1
ATOM 3961 N N . PHE H 1 24 ? 31.523 64.613 42.282 1.00 64.78 45 PHE H N 1
ATOM 3962 C CA . PHE H 1 24 ? 32.045 63.339 41.836 1.00 64.69 45 PHE H CA 1
ATOM 3963 C C . PHE H 1 24 ? 33.569 63.366 41.837 1.00 64.75 45 PHE H C 1
ATOM 3964 O O . PHE H 1 24 ? 34.204 62.484 42.405 1.00 64.71 45 PHE H O 1
ATOM 3972 N N . VAL H 1 25 ? 34.145 64.397 41.223 1.00 64.67 46 VAL H N 1
ATOM 3973 C CA . VAL H 1 25 ? 35.601 64.542 41.126 1.00 64.45 46 VAL H CA 1
ATOM 3974 C C . VAL H 1 25 ? 36.219 64.652 42.512 1.00 64.50 46 VAL H C 1
ATOM 3975 O O . VAL H 1 25 ? 37.263 64.063 42.777 1.00 64.66 46 VAL H O 1
ATOM 3979 N N . LEU H 1 26 ? 35.566 65.394 43.397 1.00 64.42 47 LEU H N 1
ATOM 3980 C CA . LEU H 1 26 ? 36.026 65.473 44.781 1.00 64.32 47 LEU H CA 1
ATOM 3981 C C . LEU H 1 26 ? 35.875 64.127 45.519 1.00 64.41 47 LEU H C 1
ATOM 3982 O O . LEU H 1 26 ? 36.796 63.701 46.226 1.00 64.18 47 LEU H O 1
ATOM 3987 N N . ALA H 1 27 ? 34.734 63.453 45.335 1.00 64.54 48 ALA H N 1
ATOM 3988 C CA . ALA H 1 27 ? 34.530 62.119 45.897 1.00 64.56 48 ALA H CA 1
ATOM 3989 C C . ALA H 1 27 ? 35.668 61.225 45.455 1.00 64.80 48 ALA H C 1
ATOM 3990 O O . ALA H 1 27 ? 36.274 60.550 46.287 1.00 65.13 48 ALA H O 1
ATOM 3992 N N . LEU H 1 28 ? 35.968 61.250 44.152 1.00 64.87 49 LEU H N 1
ATOM 3993 C CA . LEU H 1 28 ? 37.077 60.486 43.566 1.00 64.71 49 LEU H CA 1
ATOM 3994 C C . LEU H 1 28 ? 38.387 60.807 44.272 1.00 64.75 49 LEU H C 1
ATOM 3995 O O . LEU H 1 28 ? 39.122 59.898 44.646 1.00 64.69 49 LEU H O 1
ATOM 4000 N N . LEU H 1 29 ? 38.652 62.100 44.462 1.00 64.72 50 LEU H N 1
ATOM 4001 C CA . LEU H 1 29 ? 39.839 62.570 45.163 1.00 64.74 50 LEU H CA 1
ATOM 4002 C C . LEU H 1 29 ? 39.915 62.011 46.580 1.00 64.87 50 LEU H C 1
ATOM 4003 O O . LEU H 1 29 ? 40.970 61.529 47.003 1.00 64.92 50 LEU H O 1
ATOM 4008 N N . ALA H 1 30 ? 38.794 62.072 47.296 1.00 64.82 51 ALA H N 1
ATOM 4009 C CA . ALA H 1 30 ? 38.684 61.484 48.619 1.00 64.69 51 ALA H CA 1
ATOM 4010 C C . ALA H 1 30 ? 39.049 60.005 48.580 1.00 64.60 51 ALA H C 1
ATOM 4011 O O . ALA H 1 30 ? 39.873 59.533 49.348 1.00 64.86 51 ALA H O 1
ATOM 4013 N N . PHE H 1 31 ? 38.448 59.277 47.663 1.00 64.30 52 PHE H N 1
ATOM 4014 C CA . PHE H 1 31 ? 38.743 57.872 47.531 1.00 64.24 52 PHE H CA 1
ATOM 4015 C C . PHE H 1 31 ? 40.238 57.601 47.230 1.00 64.43 52 PHE H C 1
ATOM 4016 O O . PHE H 1 31 ? 40.843 56.663 47.760 1.00 64.30 52 PHE H O 1
ATOM 4024 N N . PHE H 1 32 ? 40.820 58.436 46.372 1.00 64.63 53 PHE H N 1
ATOM 4025 C CA . PHE H 1 32 ? 42.215 58.326 45.970 1.00 64.58 53 PHE H CA 1
ATOM 4026 C C . PHE H 1 32 ? 43.122 58.605 47.148 1.00 64.72 53 PHE H C 1
ATOM 4027 O O . PHE H 1 32 ? 44.312 58.299 47.098 1.00 64.95 53 PHE H O 1
ATOM 4035 N N . ARG H 1 33 ? 42.591 59.229 48.190 1.00 64.60 54 ARG H N 1
ATOM 4036 C CA . ARG H 1 33 ? 43.411 59.451 49.362 1.00 64.57 54 ARG H CA 1
ATOM 4037 C C . ARG H 1 33 ? 43.101 58.414 50.435 1.00 64.39 54 ARG H C 1
ATOM 4038 O O . ARG H 1 33 ? 44.000 58.015 51.172 1.00 64.32 54 ARG H O 1
ATOM 4046 N N . PHE H 1 34 ? 41.855 57.928 50.474 1.00 64.38 55 PHE H N 1
ATOM 4047 C CA . PHE H 1 34 ? 41.446 56.895 51.431 1.00 64.31 55 PHE H CA 1
ATOM 4048 C C . PHE H 1 34 ? 42.203 55.608 51.166 1.00 64.54 55 PHE H C 1
ATOM 4049 O O . PHE H 1 34 ? 42.771 55.021 52.076 1.00 64.73 55 PHE H O 1
ATOM 4057 N N . THR H 1 35 ? 42.138 55.169 49.911 1.00 64.65 56 THR H N 1
ATOM 4058 C CA . THR H 1 35 ? 43.042 54.198 49.321 1.00 64.84 56 THR H CA 1
ATOM 4059 C C . THR H 1 35 ? 44.354 54.924 49.112 1.00 65.05 56 THR H C 1
ATOM 4060 O O . THR H 1 35 ? 44.320 56.060 48.668 1.00 65.63 56 THR H O 1
ATOM 4064 N N . ALA H 1 36 ? 45.504 54.307 49.375 1.00 64.84 57 ALA H N 1
ATOM 4065 C CA . ALA H 1 36 ? 46.763 55.031 49.203 1.00 64.54 57 ALA H CA 1
ATOM 4066 C C . ALA H 1 36 ? 47.176 55.078 47.728 1.00 64.58 57 ALA H C 1
ATOM 4067 O O . ALA H 1 36 ? 48.200 54.519 47.342 1.00 64.97 57 ALA H O 1
ATOM 4069 N N . ILE H 1 37 ? 46.378 55.756 46.907 1.00 64.49 58 ILE H N 1
ATOM 4070 C CA . ILE H 1 37 ? 46.576 55.783 45.454 1.00 64.52 58 ILE H CA 1
ATOM 4071 C C . ILE H 1 37 ? 46.786 57.209 44.943 1.00 64.48 58 ILE H C 1
ATOM 4072 O O . ILE H 1 37 ? 46.042 58.119 45.304 1.00 64.47 58 ILE H O 1
ATOM 4077 N N . ALA H 1 38 ? 47.823 57.396 44.124 1.00 64.54 59 ALA H N 1
ATOM 4078 C CA . ALA H 1 38 ? 48.155 58.711 43.567 1.00 64.47 59 ALA H CA 1
ATOM 4079 C C . ALA H 1 38 ? 47.180 59.086 42.453 1.00 64.46 59 ALA H C 1
ATOM 4080 O O . ALA H 1 38 ? 47.101 58.385 41.448 1.00 64.60 59 ALA H O 1
ATOM 4082 N N . PRO H 1 39 ? 46.449 60.189 42.634 1.00 64.37 60 PRO H N 1
ATOM 4083 C CA . PRO H 1 39 ? 45.356 60.580 41.733 1.00 64.35 60 PRO H CA 1
ATOM 4084 C C . PRO H 1 39 ? 45.834 60.954 40.336 1.00 64.50 60 PRO H C 1
ATOM 4085 O O . PRO H 1 39 ? 46.977 61.398 40.201 1.00 64.69 60 PRO H O 1
ATOM 4089 N N . THR H 1 40 ? 44.983 60.788 39.321 1.00 64.60 61 THR H N 1
ATOM 4090 C CA . THR H 1 40 ? 45.366 61.137 37.943 1.00 64.75 61 THR H CA 1
ATOM 4091 C C . THR H 1 40 ? 45.553 62.641 37.801 1.00 64.65 61 THR H C 1
ATOM 4092 O O . THR H 1 40 ? 44.854 63.428 38.449 1.00 64.62 61 THR H O 1
ATOM 4096 N N . ARG H 1 41 ? 46.498 63.031 36.951 1.00 64.72 62 ARG H N 1
ATOM 4097 C CA . ARG H 1 41 ? 46.773 64.443 36.675 1.00 64.83 62 ARG H CA 1
ATOM 4098 C C . ARG H 1 41 ? 45.489 65.259 36.429 1.00 64.82 62 ARG H C 1
ATOM 4099 O O . ARG H 1 41 ? 45.337 66.360 36.965 1.00 64.85 62 ARG H O 1
ATOM 4107 N N . ALA H 1 42 ? 44.568 64.698 35.645 1.00 64.75 63 ALA H N 1
ATOM 4108 C CA . ALA H 1 42 ? 43.301 65.352 35.316 1.00 64.62 63 ALA H CA 1
ATOM 4109 C C . ALA H 1 42 ? 42.402 65.578 36.531 1.00 64.57 63 ALA H C 1
ATOM 4110 O O . ALA H 1 42 ? 41.656 66.561 36.575 1.00 64.60 63 ALA H O 1
ATOM 4112 N N . VAL H 1 43 ? 42.484 64.672 37.506 1.00 64.48 64 VAL H N 1
ATOM 4113 C CA . VAL H 1 43 ? 41.743 64.787 38.761 1.00 64.40 64 VAL H CA 1
ATOM 4114 C C . VAL H 1 43 ? 42.389 65.825 39.684 1.00 64.46 64 VAL H C 1
ATOM 4115 O O . VAL H 1 43 ? 41.703 66.696 40.244 1.00 64.58 64 VAL H O 1
ATOM 4119 N N . LEU H 1 44 ? 43.709 65.724 39.833 1.00 64.39 65 LEU H N 1
ATOM 4120 C CA . LEU H 1 44 ? 44.475 66.668 40.636 1.00 64.48 65 LEU H CA 1
ATOM 4121 C C . LEU H 1 44 ? 44.340 68.098 40.086 1.00 64.55 65 LEU H C 1
ATOM 4122 O O . LEU H 1 44 ? 44.138 69.050 40.849 1.00 64.43 65 LEU H O 1
ATOM 4127 N N . ASP H 1 45 ? 44.431 68.216 38.758 1.00 64.73 66 ASP H N 1
ATOM 4128 C CA . ASP H 1 45 ? 44.206 69.458 37.997 1.00 64.90 66 ASP H CA 1
ATOM 4129 C C . ASP H 1 45 ? 42.963 70.221 38.446 1.00 64.87 66 ASP H C 1
ATOM 4130 O O . ASP H 1 45 ? 42.960 71.456 38.523 1.00 64.91 66 ASP H O 1
ATOM 4135 N N . ARG H 1 46 ? 41.894 69.466 38.695 1.00 64.79 67 ARG H N 1
ATOM 4136 C CA . ARG H 1 46 ? 40.585 70.035 38.974 1.00 64.75 67 ARG H CA 1
ATOM 4137 C C . ARG H 1 46 ? 40.485 70.475 40.414 1.00 64.75 67 ARG H C 1
ATOM 4138 O O . ARG H 1 46 ? 39.844 71.481 40.713 1.00 64.78 67 ARG H O 1
ATOM 4146 N N . TRP H 1 47 ? 41.129 69.707 41.288 1.00 64.71 68 TRP H N 1
ATOM 4147 C CA . TRP H 1 47 ? 41.239 69.991 42.717 1.00 64.63 68 TRP H CA 1
ATOM 4148 C C . TRP H 1 47 ? 41.813 71.385 43.026 1.00 64.64 68 TRP H C 1
ATOM 4149 O O . TRP H 1 47 ? 41.528 71.979 44.072 1.00 64.61 68 TRP H O 1
ATOM 4160 N N . ARG H 1 48 ? 42.636 71.894 42.114 1.00 64.71 69 ARG H N 1
ATOM 4161 C CA . ARG H 1 48 ? 43.230 73.221 42.275 1.00 64.74 69 ARG H CA 1
ATOM 4162 C C . ARG H 1 48 ? 42.310 74.329 41.751 1.00 64.66 69 ARG H C 1
ATOM 4163 O O . ARG H 1 48 ? 42.542 75.505 42.028 1.00 64.60 69 ARG H O 1
ATOM 4171 N N . SER H 1 49 ? 41.264 73.949 41.014 1.00 64.69 70 SER H N 1
ATOM 4172 C CA . SER H 1 49 ? 40.388 74.917 40.342 1.00 64.63 70 SER H CA 1
ATOM 4173 C C . SER H 1 49 ? 38.989 75.046 40.953 1.00 64.60 70 SER H C 1
ATOM 4174 O O . SER H 1 49 ? 38.341 76.074 40.785 1.00 64.55 70 SER H O 1
ATOM 4177 N N . VAL H 1 50 ? 38.543 74.007 41.660 1.00 64.67 71 VAL H N 1
ATOM 4178 C CA . VAL H 1 50 ? 37.238 73.975 42.341 1.00 64.78 71 VAL H CA 1
ATOM 4179 C C . VAL H 1 50 ? 36.920 75.266 43.083 1.00 64.90 71 VAL H C 1
ATOM 4180 O O . VAL H 1 50 ? 37.779 75.793 43.790 1.00 65.12 71 VAL H O 1
ATOM 4184 N N . ASN H 1 51 ? 35.687 75.753 42.958 1.00 64.88 72 ASN H N 1
ATOM 4185 C CA . ASN H 1 51 ? 35.225 76.877 43.770 1.00 64.84 72 ASN H CA 1
ATOM 4186 C C . ASN H 1 51 ? 35.319 76.566 45.276 1.00 64.78 72 ASN H C 1
ATOM 4187 O O . ASN H 1 51 ? 34.646 75.664 45.775 1.00 64.77 72 ASN H O 1
ATOM 4192 N N . LYS H 1 52 ? 36.175 77.311 45.975 1.00 64.69 73 LYS H N 1
ATOM 4193 C CA . LYS H 1 52 ? 36.394 77.178 47.419 1.00 64.66 73 LYS H CA 1
ATOM 4194 C C . LYS H 1 52 ? 35.111 76.865 48.195 1.00 64.66 73 LYS H C 1
ATOM 4195 O O . LYS H 1 52 ? 35.046 75.883 48.931 1.00 64.56 73 LYS H O 1
ATOM 4201 N N . GLN H 1 53 ? 34.100 77.710 48.006 1.00 64.76 74 GLN H N 1
ATOM 4202 C CA . GLN H 1 53 ? 32.801 77.588 48.661 1.00 64.85 74 GLN H CA 1
ATOM 4203 C C . GLN H 1 53 ? 32.117 76.239 48.408 1.00 64.80 74 GLN H C 1
ATOM 4204 O O . GLN H 1 53 ? 31.720 75.545 49.351 1.00 64.89 74 GLN H O 1
ATOM 4210 N N . THR H 1 54 ? 31.985 75.876 47.134 1.00 64.69 75 THR H N 1
ATOM 4211 C CA . THR H 1 54 ? 31.327 74.631 46.746 1.00 64.47 75 THR H CA 1
ATOM 4212 C C . THR H 1 54 ? 32.152 73.432 47.128 1.00 64.23 75 THR H C 1
ATOM 4213 O O . THR H 1 54 ? 31.611 72.423 47.544 1.00 64.24 75 THR H O 1
ATOM 4217 N N . ALA H 1 55 ? 33.462 73.556 46.984 1.00 64.16 76 ALA H N 1
ATOM 4218 C CA . ALA H 1 55 ? 34.391 72.513 47.376 1.00 64.20 76 ALA H CA 1
ATOM 4219 C C . ALA H 1 55 ? 34.246 72.144 48.858 1.00 64.28 76 ALA H C 1
ATOM 4220 O O . ALA H 1 55 ? 34.258 70.965 49.228 1.00 64.19 76 ALA H O 1
ATOM 4222 N N . MET H 1 56 ? 34.091 73.168 49.691 1.00 64.49 77 MET H N 1
ATOM 4223 C CA . MET H 1 56 ? 33.851 73.017 51.124 1.00 64.59 77 MET H CA 1
ATOM 4224 C C . MET H 1 56 ? 32.522 72.321 51.390 1.00 64.52 77 MET H C 1
ATOM 4225 O O . MET H 1 56 ? 32.467 71.305 52.080 1.00 64.52 77 MET H O 1
ATOM 4230 N N . LYS H 1 57 ? 31.453 72.874 50.831 1.00 64.45 78 LYS H N 1
ATOM 4231 C CA . LYS H 1 57 ? 30.140 72.272 50.963 1.00 64.49 78 LYS H CA 1
ATOM 4232 C C . LYS H 1 57 ? 30.224 70.753 50.801 1.00 64.42 78 LYS H C 1
ATOM 4233 O O . LYS H 1 57 ? 29.699 70.017 51.629 1.00 64.42 78 LYS H O 1
ATOM 4239 N N . HIS H 1 58 ? 30.914 70.297 49.756 1.00 64.44 79 HIS H N 1
ATOM 4240 C CA . HIS H 1 58 ? 30.939 68.880 49.397 1.00 64.63 79 HIS H CA 1
ATOM 4241 C C . HIS H 1 58 ? 31.734 68.035 50.348 1.00 64.74 79 HIS H C 1
ATOM 4242 O O . HIS H 1 58 ? 31.240 67.010 50.825 1.00 64.94 79 HIS H O 1
ATOM 4249 N N . LEU H 1 59 ? 32.971 68.458 50.604 1.00 64.73 80 LEU H N 1
ATOM 4250 C CA . LEU H 1 59 ? 33.838 67.767 51.558 1.00 64.58 80 LEU H CA 1
ATOM 4251 C C . LEU H 1 59 ? 33.138 67.625 52.911 1.00 64.62 80 LEU H C 1
ATOM 4252 O O . LEU H 1 59 ? 33.251 66.591 53.567 1.00 64.76 80 LEU H O 1
ATOM 4257 N N . LEU H 1 60 ? 32.389 68.652 53.303 1.00 64.42 81 LEU H N 1
ATOM 4258 C CA . LEU H 1 60 ? 31.736 68.656 54.600 1.00 64.31 81 LEU H CA 1
ATOM 4259 C C . LEU H 1 60 ? 30.632 67.608 54.645 1.00 64.52 81 LEU H C 1
ATOM 4260 O O . LEU H 1 60 ? 30.376 67.010 55.684 1.00 64.72 81 LEU H O 1
ATOM 4265 N N . SER H 1 61 ? 29.987 67.380 53.511 1.00 64.70 82 SER H N 1
ATOM 4266 C CA . SER H 1 61 ? 28.950 66.356 53.424 1.00 65.05 82 SER H CA 1
ATOM 4267 C C . SER H 1 61 ? 29.570 64.940 53.385 1.00 64.81 82 SER H C 1
ATOM 4268 O O . SER H 1 61 ? 28.976 63.989 53.907 1.00 64.72 82 SER H O 1
ATOM 4271 N N . PHE H 1 62 ? 30.766 64.804 52.806 1.00 64.49 83 PHE H N 1
ATOM 4272 C CA . PHE H 1 62 ? 31.449 63.516 52.853 1.00 64.53 83 PHE H CA 1
ATOM 4273 C C . PHE H 1 62 ? 31.717 63.193 54.304 1.00 64.53 83 PHE H C 1
ATOM 4274 O O . PHE H 1 62 ? 31.495 62.071 54.745 1.00 64.50 83 PHE H O 1
ATOM 4282 N N . LYS H 1 63 ? 32.217 64.179 55.042 1.00 64.45 84 LYS H N 1
ATOM 4283 C CA . LYS H 1 63 ? 32.523 63.989 56.447 1.00 64.52 84 LYS H CA 1
ATOM 4284 C C . LYS H 1 63 ? 31.291 63.487 57.169 1.00 64.71 84 LYS H C 1
ATOM 4285 O O . LYS H 1 63 ? 31.386 62.629 58.040 1.00 64.95 84 LYS H O 1
ATOM 4291 N N . LYS H 1 64 ? 30.133 64.019 56.789 1.00 64.67 85 LYS H N 1
ATOM 4292 C CA . LYS H 1 64 ? 28.883 63.637 57.407 1.00 64.67 85 LYS H CA 1
ATOM 4293 C C . LYS H 1 64 ? 28.613 62.198 57.088 1.00 64.49 85 LYS H C 1
ATOM 4294 O O . LYS H 1 64 ? 28.279 61.423 57.965 1.00 64.32 85 LYS H O 1
ATOM 4300 N N . GLU H 1 65 ? 28.791 61.836 55.830 1.00 64.60 86 GLU H N 1
ATOM 4301 C CA . GLU H 1 65 ? 28.481 60.481 55.404 1.00 65.01 86 GLU H CA 1
ATOM 4302 C C . GLU H 1 65 ? 29.341 59.464 56.141 1.00 65.00 86 GLU H C 1
ATOM 4303 O O . GLU H 1 65 ? 28.823 58.447 56.608 1.00 64.94 86 GLU H O 1
ATOM 4309 N N . LEU H 1 66 ? 30.643 59.743 56.245 1.00 65.06 87 LEU H N 1
ATOM 4310 C CA . LEU H 1 66 ? 31.563 58.908 57.016 1.00 65.04 87 LEU H CA 1
ATOM 4311 C C . LEU H 1 66 ? 31.068 58.752 58.447 1.00 65.17 87 LEU H C 1
ATOM 4312 O O . LEU H 1 66 ? 31.269 57.698 59.060 1.00 65.30 87 LEU H O 1
ATOM 4317 N N . GLY H 1 67 ? 30.420 59.806 58.962 1.00 65.05 88 GLY H N 1
ATOM 4318 C CA . GLY H 1 67 ? 29.820 59.806 60.287 1.00 64.95 88 GLY H CA 1
ATOM 4319 C C . GLY H 1 67 ? 28.742 58.751 60.453 1.00 64.87 88 GLY H C 1
ATOM 4320 O O . GLY H 1 67 ? 28.778 57.977 61.414 1.00 64.87 88 GLY H O 1
ATOM 4321 N N . THR H 1 68 ? 27.792 58.710 59.515 1.00 64.81 89 THR H N 1
ATOM 4322 C CA . THR H 1 68 ? 26.732 57.690 59.531 1.00 64.67 89 THR H CA 1
ATOM 4323 C C . THR H 1 68 ? 27.312 56.290 59.496 1.00 64.52 89 THR H C 1
ATOM 4324 O O . THR H 1 68 ? 26.732 55.356 60.055 1.00 64.67 89 THR H O 1
ATOM 4328 N N . LEU H 1 69 ? 28.444 56.144 58.823 1.00 64.09 90 LEU H N 1
ATOM 4329 C CA . LEU H 1 69 ? 29.026 54.834 58.675 1.00 63.93 90 LEU H CA 1
ATOM 4330 C C . LEU H 1 69 ? 29.704 54.435 59.963 1.00 63.96 90 LEU H C 1
ATOM 4331 O O . LEU H 1 69 ? 29.654 53.274 60.340 1.00 64.04 90 LEU H O 1
ATOM 4336 N N . THR H 1 70 ? 30.319 55.389 60.656 1.00 64.03 91 THR H N 1
ATOM 4337 C CA . THR H 1 70 ? 31.008 55.035 61.901 1.00 64.16 91 THR H CA 1
ATOM 4338 C C . THR H 1 70 ? 30.009 54.701 62.960 1.00 64.40 91 THR H C 1
ATOM 4339 O O . THR H 1 70 ? 30.079 53.640 63.566 1.00 64.44 91 THR H O 1
ATOM 4343 N N . SER H 1 71 ? 29.080 55.623 63.181 1.00 64.72 92 SER H N 1
ATOM 4344 C CA . SER H 1 71 ? 28.026 55.449 64.164 1.00 64.94 92 SER H CA 1
ATOM 4345 C C . SER H 1 71 ? 27.313 54.125 63.953 1.00 64.86 92 SER H C 1
ATOM 4346 O O . SER H 1 71 ? 26.864 53.494 64.914 1.00 64.98 92 SER H O 1
ATOM 4349 N N . ALA H 1 72 ? 27.209 53.721 62.686 1.00 64.77 93 ALA H N 1
ATOM 4350 C CA . ALA H 1 72 ? 26.630 52.431 62.312 1.00 64.60 93 ALA H CA 1
ATOM 4351 C C . ALA H 1 72 ? 27.419 51.263 62.917 1.00 64.48 93 ALA H C 1
ATOM 4352 O O . ALA H 1 72 ? 26.830 50.353 63.531 1.00 64.39 93 ALA H O 1
ATOM 4354 N N . ILE H 1 73 ? 28.747 51.319 62.761 1.00 64.31 94 ILE H N 1
ATOM 4355 C CA . ILE H 1 73 ? 29.648 50.271 63.241 1.00 64.22 94 ILE H CA 1
ATOM 4356 C C . ILE H 1 73 ? 29.811 50.275 64.756 1.00 64.54 94 ILE H C 1
ATOM 4357 O O . ILE H 1 73 ? 30.397 49.347 65.316 1.00 64.82 94 ILE H O 1
ATOM 4362 N N . ASN H 1 74 ? 29.288 51.299 65.424 1.00 64.64 95 ASN H N 1
ATOM 4363 C CA . ASN H 1 74 ? 29.400 51.361 66.874 1.00 64.72 95 ASN H CA 1
ATOM 4364 C C . ASN H 1 74 ? 28.496 50.402 67.637 1.00 64.74 95 ASN H C 1
ATOM 4365 O O . ASN H 1 74 ? 28.759 50.126 68.805 1.00 64.82 95 ASN H O 1
ATOM 4370 N N . ARG H 1 75 ? 27.468 49.867 66.978 1.00 64.93 96 ARG H N 1
ATOM 4371 C CA . ARG H 1 75 ? 26.518 48.939 67.633 1.00 65.31 96 ARG H CA 1
ATOM 4372 C C . ARG H 1 75 ? 27.137 47.607 68.084 1.00 65.04 96 ARG H C 1
ATOM 4373 O O . ARG H 1 75 ? 27.050 46.594 67.388 1.00 64.83 96 ARG H O 1
#

Solvent-accessible surface area: 28633 Å² total; per-residue (Å²): 173,24,100,76,4,109,109,105,16,108,120,2,54,107,57,12,173,38,65,46,74,12,2,2,0,13,2,0,23,23,82,3,13,108,72,48,24,53,198,25,1,68,88,46,44,158,80,18,90,108,74,39,0,8,93,32,0,7,41,0,23,66,53,0,0,84,2,0,54,29,9,11,181,252,40,90,50,74,71,8,0,0,54,2,0,17,28,99,3,8,110,24,77,29,68,208,72,17,53,79,48,27,171,84,22,90,108,105,46,0,12,122,19,2,13,39,0,22,103,53,0,10,74,2,0,46,55,18,29,144,180,121,37,132,25,36,92,110,11,85,104,3,22,135,57,12,193,41,68,54,65,1,0,1,0,10,1,1,14,5,90,2,10,109,17,75,30,37,213,31,0,47,88,51,41,185,78,20,91,88,102,50,0,13,134,30,1,12,53,0,24,114,57,0,8,77,2,0,57,30,3,38,180,177,18,120,70,2,48,120,110,11,90,103,2,10,109,65,8,187,42,67,42,70,13,3,2,0,11,1,0,14,16,93,10,0,93,36,95,28,34,202,27,0,67,91,50,30,192,81,21,88,122,77,37,0,6,117,27,0,1,35,0,18,44,48,0,5,73,3,0,34,43,16,4,172,166,9,132,107,17,74,113,123,21,79,103,0,18,119,69,3,161,30,43,45,74,13,0,1,0,10,1,0,16,5,81,3,8,112,16,74,28,35,214,28,0,51,81,51,42,179,82,22,92,84,105,54,0,11,115,29,1,17,45,1,18,122,57,0,9,75,1,0,26,46,19,26,201,182,17,118,69,4,44,119,106,10,99,114,3,26,109,61,7,174,40,64,46,62,14,2,1,0,12,2,0,20,11,86,11,2,89,28,63,35,45,210,30,0,68,96,55,42,187,78,20,87,102,69,55,0,5,111,32,1,8,41,0,19,86,50,0,0,65,1,0,38,40,16,4,186,187,42,114,67,6,112,120,111,15,120,117,4,59,115,61,10,182,41,61,40,70,11,2,2,0,8,0,1,26,17,94,16,2,90,71,64,8,45,180,18,0,37,87,58,43,152,86,20,91,139,79,41,0,7,110,29,0,4,39,0,20,48,54,0,7,68,0,0,42,46,18,5,185,55,164,41,82,44,90,64,8,1,0,51,1,0,16,26,94,2,10,105,19,72,32,71,212,36,10,53,83,36,36,180,83,22,86,103,92,45,0,13,122,36,1,10,58,4,22,108,60,0,12,82,6,0,32,44,22,34,172

CATH classification: 1.10.10.930

Foldseek 3Di:
DVVVVVVQLVVCQVAVDDDPLSLLVNVVVCVVPVHDGHPRSVVVVVVDDPVVSCVNVVVVVVVVVVVVVVVVD/DDDPLVLLVVVVVCVVPVHDDDPVSVVVVVVDDPVVSVVNVVVVVVVVVVVVVVVVD/DPCPPVVVVVCCQVPVDDDPLSLLVVVVVCVVPVHDGHPSSVVVVVVDDPVVSVVNVVVVVVVVVVVVVVVVD/DVVVVVVQLVVCQAAVDDDPLSLVVVVVVCVVPVHDGDPNSVVVVVVDDPVVSVVNVVVVVVVVVVVVVVVVD/DCVVVPCVCVCCQAQVDDDPLSLLVVVVVCVVPVHDGHPNSVVVVVVDDPVVSVVNVVVVVVVVVVVVVVVVD/DVVVVVVQQVVCQVAVDDDPLSLLVVVVVCVVPVHDGHPNSVVVVVVDDPVVSVVNVVVVVVVVVVVVVVVVD/DVVVLVVQLVVCQVAVDDDPLSLVVNVVVCVVPVHDGDPRSVVVVVPDDPVVSCVNVVVVVVVVVVVVVVVVD/DDDDPLVLVVVVVVCVVPVHDDDPVSVVVVVVDDPVVSVVNVVVVVVVVVVVVVVVVD

Radius of gyration: 25.78 Å; Cα contacts (8 Å, |Δi|>4): 681; chains: 8; bounding box: 58×48×70 Å

Secondary structure (DSSP, 8-state):
-HHHHHHHHHHHHHSS-S-HHHHHHHHHHHHHTT-PPPHHHHHHHTTS-HHHHHHHHHHHHHHHHHHHHHHT-/---HHHHHHHHHHHHHTT-PPPHHHHHHHTTS-HHHHHHHHHHHHHHHHHHHHHHT-/---TTTHHHHHHHSS--S-HHHHHHHHHHHHHTT-PPPHHHHHHHTTS-HHHHHHHHHHHHHHHHHHHHHHT-/-HHHHHHHHHHHHHS--S-HHHHHHHHHHHHHTT-PPPHHHHHHHTTS-HHHHHHHHHHHHHHHHHHHHHHT-/--SSSSTTTTTTTTS--S-HHHHHHHHHHHHHTT-PPPHHHHHHHTTS-HHHHHHHHHHHHHHHHHHHHHHT-/-HHHHHHHHHHHHHSS-S-HHHHHHHHHHHHHTT----HHHHHHHTTS-HHHHHHHHHHHHHHHHHHHHHHT-/-HHHHHHHHHHHHHSS-S-HHHHHHHHHHHHHTT-PPPHHHHHHHTTS-HHHHHHHHHHHHHHHHHHHHHHT-/--S-HHHHHHHHHHHHHTT-PPPHHHHHHHTTS-HHHHHHHHHHHHHHHHHHHHHHT-

GO terms:
  GO:0039502 symbiont-mediated suppression of host type I interferon-mediated signaling pathway (P, IDA)
  GO:0039564 symbiont-mediated suppression of host JAK-STAT cascade via inhibition of STAT2 activity (P, IDA)
  GO:0039563 symbiont-mediated suppression of host JAK-STAT cascade via inhibition of STAT1 activity (P, IDA)
  GO:0042025 host cell nucleus (C, EXP)
  GO:0044167 host cell endoplasmic reticulum membrane (C, EXP)
  GO:0055036 virion membrane (C, EXP)
  GO:0030430 host cell cytoplasm (C, EXP)
  GO:0016887 ATP hydrolysis activity (F, EXP)

Organism: Kunjin virus (strain MRM61C) (NCBI:txid11078)

Sequence (553 aa):
LSLTGLKRAMLSLIDGRGPTRFVLALLAFFRFTAIAPTRAVLDRWRSVNKQTAMKHLLSFKKELGTLTSAINRRGPTRFVLALLAFFRFTAIAPTRAVLDRWRSVNKQTAMKHLLSFKKELGTLTSAINRLSLTGLKRAMLSLIDGRGPTRFVLALLAFFRFTAIAPTRAVLDRWRSVNKQTAMKHLLSFKKELGTLTSAINRLSLTGLKRAMLSLIDGRGPTRFVLALLAFFRFTAIAPTRAVLDRWRSVNKQTAMKHLLSFKKELGTLTSAINRLSLTGLKRAMLSLIDGRGPTRFVLALLAFFRFTAIAPTRAVLDRWRSVNKQTAMKHLLSFKKELGTLTSAINRLSLTGLKRAMLSLIDGRGPTRFVLALLAFFRFTAIAPTRAVLDRWRSVNKQTAMKHLLSFKKELGTLTSAINRLSLTGLKRAMLSLIDGRGPTRFVLALLAFFRFTAIAPTRAVLDRWRSVNKQTAMKHLLSFKKELGTLTSAINRGRGPTRFVLALLAFFRFTAIAPTRAVLDRWRSVNKQTAMKHLLSFKKELGTLTSAINR